Protein AF-A0A250F063-F1 (afdb_monomer)

InterPro domains:
  IPR005094 MobA/VirD2-like, nuclease domain [PF03432] (25-148)

Mean predicted aligned error: 10.37 Å

Radius of gyration: 28.03 Å; Cα contacts (8 Å, |Δi|>4): 718; chains: 1; bounding box: 71×74×73 Å

Structure (mmCIF, N/CA/C/O backbone):
data_AF-A0A250F063-F1
#
_entry.id   AF-A0A250F063-F1
#
loop_
_atom_site.group_PDB
_atom_site.id
_atom_site.type_symbol
_atom_site.label_atom_id
_atom_site.label_alt_id
_atom_site.label_comp_id
_atom_site.label_asym_id
_atom_site.label_entity_id
_atom_site.label_seq_id
_atom_site.pdbx_PDB_ins_code
_atom_site.Cartn_x
_atom_site.Cartn_y
_atom_site.Cartn_z
_atom_site.occupancy
_atom_site.B_iso_or_equiv
_atom_site.auth_seq_id
_atom_site.auth_comp_id
_atom_site.auth_asym_id
_atom_site.auth_atom_id
_atom_site.pdbx_PDB_model_num
ATOM 1 N N . MET A 1 1 ? 6.314 -0.394 -1.285 1.00 90.69 1 MET A N 1
ATOM 2 C CA . MET A 1 1 ? 6.749 -0.359 -2.699 1.00 90.69 1 MET A CA 1
ATOM 3 C C . MET A 1 1 ? 6.945 -1.784 -3.194 1.00 90.69 1 MET A C 1
ATOM 5 O O . MET A 1 1 ? 7.336 -2.628 -2.395 1.00 90.69 1 MET A O 1
ATOM 9 N N . ILE A 1 2 ? 6.635 -2.067 -4.459 1.00 90.88 2 ILE A N 1
ATOM 10 C CA . ILE A 1 2 ? 6.739 -3.404 -5.067 1.00 90.88 2 ILE A CA 1
ATOM 11 C C . ILE A 1 2 ? 7.467 -3.282 -6.406 1.00 90.88 2 ILE A C 1
ATOM 13 O O . ILE A 1 2 ? 7.176 -2.367 -7.173 1.00 90.88 2 ILE A O 1
ATOM 17 N N . ALA A 1 3 ? 8.362 -4.229 -6.700 1.00 93.00 3 ALA A N 1
ATOM 18 C CA . ALA A 1 3 ? 8.938 -4.424 -8.027 1.00 93.00 3 ALA A CA 1
ATOM 19 C C . ALA A 1 3 ? 8.380 -5.702 -8.664 1.00 93.00 3 ALA A C 1
ATOM 21 O O . ALA A 1 3 ? 8.339 -6.756 -8.020 1.00 93.00 3 ALA A O 1
ATOM 22 N N . LYS A 1 4 ? 7.972 -5.618 -9.932 1.00 91.88 4 LYS A N 1
ATOM 23 C CA . LYS A 1 4 ? 7.501 -6.755 -10.731 1.00 91.88 4 LYS A CA 1
ATOM 24 C C . LYS A 1 4 ? 8.180 -6.758 -12.092 1.00 91.88 4 LYS A C 1
ATOM 26 O O . LYS A 1 4 ? 8.118 -5.775 -12.820 1.00 91.88 4 LYS A O 1
ATOM 31 N N . ILE A 1 5 ? 8.775 -7.888 -12.460 1.00 90.44 5 ILE A N 1
ATOM 32 C CA . ILE A 1 5 ? 9.272 -8.123 -13.818 1.00 90.44 5 ILE A CA 1
ATOM 33 C C . ILE A 1 5 ? 8.109 -8.656 -14.656 1.00 90.44 5 ILE A C 1
ATOM 35 O O . ILE A 1 5 ? 7.437 -9.610 -14.262 1.00 90.44 5 ILE A O 1
ATOM 39 N N . LEU A 1 6 ? 7.840 -8.020 -15.791 1.00 87.44 6 LEU A N 1
ATOM 40 C CA . LEU A 1 6 ? 6.733 -8.368 -16.673 1.00 87.44 6 LEU A CA 1
ATOM 41 C C . LEU A 1 6 ? 7.111 -9.543 -17.585 1.00 87.44 6 LEU A C 1
ATOM 43 O O . LEU A 1 6 ? 8.214 -9.617 -18.129 1.00 87.44 6 LEU A O 1
ATOM 47 N N . SER A 1 7 ? 6.165 -10.465 -17.771 1.00 71.06 7 SER A N 1
ATOM 48 C CA . SER A 1 7 ? 6.334 -11.690 -18.567 1.00 71.06 7 SER A CA 1
ATOM 49 C C . SER A 1 7 ? 6.296 -11.451 -20.082 1.00 71.06 7 SER A C 1
ATOM 51 O O . SER A 1 7 ? 6.756 -12.299 -20.854 1.00 71.06 7 SER A O 1
ATOM 53 N N . SER A 1 8 ? 5.800 -10.287 -20.514 1.00 61.44 8 SER A N 1
ATOM 54 C CA . SER A 1 8 ? 5.671 -9.837 -21.907 1.00 61.44 8 SER A CA 1
ATOM 55 C C . SER A 1 8 ? 7.010 -9.420 -22.534 1.00 61.44 8 SER A C 1
ATOM 57 O O . SER A 1 8 ? 7.122 -8.382 -23.188 1.00 61.44 8 SER A O 1
ATOM 59 N N . ALA A 1 9 ? 8.046 -10.233 -22.331 1.00 65.06 9 ALA A N 1
ATOM 60 C CA . ALA A 1 9 ? 9.344 -10.074 -22.961 1.00 65.06 9 ALA A CA 1
ATOM 61 C C . ALA A 1 9 ? 9.269 -10.540 -24.426 1.00 65.06 9 ALA A C 1
ATOM 63 O O . ALA A 1 9 ? 9.020 -11.715 -24.705 1.00 65.06 9 ALA A O 1
ATOM 64 N N . SER A 1 10 ? 9.474 -9.603 -25.353 1.00 75.56 10 SER A N 1
ATOM 65 C CA . SER A 1 10 ? 9.436 -9.822 -26.804 1.00 75.56 10 SER A CA 1
ATOM 66 C C . SER A 1 10 ? 10.783 -9.475 -27.439 1.00 75.56 10 SER A C 1
ATOM 68 O O . SER A 1 10 ? 11.553 -8.691 -26.881 1.00 75.56 10 SER A O 1
ATOM 70 N N . ARG A 1 11 ? 11.069 -10.041 -28.618 1.00 80.94 11 ARG A N 1
ATOM 71 C CA . ARG A 1 11 ? 12.176 -9.583 -29.480 1.00 80.94 11 ARG A CA 1
ATOM 72 C C . ARG A 1 11 ? 11.891 -8.203 -30.077 1.00 80.94 11 ARG A C 1
ATOM 74 O O . ARG A 1 11 ? 12.818 -7.501 -30.449 1.00 80.94 11 ARG A O 1
ATOM 81 N N . ASP A 1 12 ? 10.623 -7.795 -30.116 1.00 83.56 12 ASP A N 1
ATOM 82 C CA . ASP A 1 12 ? 10.184 -6.526 -30.694 1.00 83.56 12 ASP A CA 1
ATOM 83 C C . ASP A 1 12 ? 10.192 -5.337 -29.737 1.00 83.56 12 ASP A C 1
ATOM 85 O O . ASP A 1 12 ? 9.787 -4.238 -30.132 1.00 83.56 12 ASP A O 1
ATOM 89 N N . PHE A 1 13 ? 10.632 -5.542 -28.495 1.00 87.44 13 PHE A N 1
ATOM 90 C CA . PHE A 1 13 ? 10.685 -4.493 -27.481 1.00 87.44 13 PHE A CA 1
ATOM 91 C C . PHE A 1 13 ? 9.338 -3.749 -27.327 1.00 87.44 13 PHE A C 1
ATOM 93 O O . PHE A 1 13 ? 9.280 -2.519 -27.317 1.00 87.44 13 PHE A O 1
ATOM 100 N N . HIS A 1 14 ? 8.222 -4.494 -27.244 1.00 86.50 14 HIS A N 1
ATOM 101 C CA . HIS A 1 14 ? 6.873 -3.927 -27.085 1.00 86.50 14 HIS A CA 1
ATOM 102 C C . HIS A 1 14 ? 6.728 -3.032 -25.850 1.00 86.50 14 HIS A C 1
ATOM 104 O O . HIS A 1 14 ? 5.876 -2.151 -25.868 1.00 86.50 14 HIS A O 1
ATOM 110 N N . GLY A 1 15 ? 7.555 -3.212 -24.816 1.00 80.81 15 GLY A N 1
ATOM 111 C CA . GLY A 1 15 ? 7.575 -2.329 -23.648 1.00 80.81 15 GLY A CA 1
ATOM 112 C C . GLY A 1 15 ? 7.836 -0.867 -24.019 1.00 80.81 15 GLY A C 1
ATOM 113 O O . GLY A 1 15 ? 7.197 0.018 -23.464 1.00 80.81 15 GLY A O 1
ATOM 114 N N . VAL A 1 16 ? 8.682 -0.613 -25.026 1.00 82.56 16 VAL A N 1
ATOM 115 C CA . VAL A 1 16 ? 8.927 0.750 -25.532 1.00 82.56 16 VAL A CA 1
ATOM 116 C C . VAL A 1 16 ? 7.670 1.304 -26.213 1.00 82.56 16 VAL A C 1
ATOM 118 O O . VAL A 1 16 ? 7.279 2.432 -25.947 1.00 82.56 16 VAL A O 1
ATOM 121 N N . LYS A 1 17 ? 6.978 0.485 -27.021 1.00 81.56 17 LYS A N 1
ATOM 122 C CA . LYS A 1 17 ? 5.715 0.876 -27.681 1.00 81.56 17 LYS A CA 1
ATOM 123 C C . LYS A 1 17 ? 4.583 1.145 -26.702 1.00 81.56 17 LYS A C 1
ATOM 125 O O . LYS A 1 17 ? 3.783 2.051 -26.900 1.00 81.56 17 LYS A O 1
ATOM 130 N N . TYR A 1 18 ? 4.502 0.327 -25.662 1.00 78.44 18 TYR A N 1
ATOM 131 C CA . TYR A 1 18 ? 3.513 0.489 -24.611 1.00 78.44 18 TYR A CA 1
ATOM 132 C C . TYR A 1 18 ? 3.697 1.823 -23.881 1.00 78.44 18 TYR A C 1
ATOM 134 O O . TYR A 1 18 ? 2.727 2.557 -23.711 1.00 78.44 18 TYR A O 1
ATOM 142 N N . ASN A 1 19 ? 4.936 2.143 -23.504 1.00 79.06 19 ASN A N 1
ATOM 143 C CA . ASN A 1 19 ? 5.252 3.370 -22.782 1.00 79.06 19 ASN A CA 1
ATOM 144 C C . ASN A 1 19 ? 5.015 4.624 -23.639 1.00 79.06 19 ASN A C 1
ATOM 146 O O . ASN A 1 19 ? 4.442 5.588 -23.147 1.00 79.06 19 ASN A O 1
ATOM 150 N N . ASP A 1 20 ? 5.375 4.598 -24.922 1.00 76.81 20 ASP A N 1
ATOM 151 C CA . ASP A 1 20 ? 5.175 5.733 -25.835 1.00 76.81 20 ASP A CA 1
ATOM 152 C C . ASP A 1 20 ? 3.698 6.116 -25.984 1.00 76.81 20 ASP A C 1
ATOM 154 O O . ASP A 1 20 ? 3.326 7.274 -25.814 1.00 76.81 20 ASP A O 1
ATOM 158 N N . LYS A 1 21 ? 2.816 5.117 -26.137 1.00 75.94 21 LYS A N 1
ATOM 159 C CA . LYS A 1 21 ? 1.362 5.343 -26.137 1.00 75.94 21 LYS A CA 1
ATOM 160 C C . LYS A 1 21 ? 0.882 6.021 -24.848 1.00 75.94 21 LYS A C 1
ATOM 162 O O . LYS A 1 21 ? -0.059 6.809 -24.880 1.00 75.94 21 LYS A O 1
ATOM 167 N N . LYS A 1 22 ? 1.487 5.700 -23.701 1.00 80.25 22 LYS A N 1
ATOM 168 C CA . LYS A 1 22 ? 1.125 6.306 -22.410 1.00 80.25 22 LYS A CA 1
ATOM 169 C C . LYS A 1 22 ? 1.625 7.741 -22.300 1.00 80.25 22 LYS A C 1
ATOM 171 O O . LYS A 1 22 ? 0.872 8.577 -21.810 1.00 80.25 22 LYS A O 1
ATOM 176 N N . VAL A 1 23 ? 2.825 8.027 -22.801 1.00 76.12 23 VAL A N 1
ATOM 177 C CA . VAL A 1 23 ? 3.360 9.393 -22.898 1.00 76.12 23 VAL A CA 1
ATOM 178 C C . VAL A 1 23 ? 2.489 10.247 -23.820 1.00 76.12 23 VAL A C 1
ATOM 180 O O . VAL A 1 23 ? 2.051 11.319 -23.417 1.00 76.12 23 VAL A O 1
ATOM 183 N N . HIS A 1 24 ? 2.143 9.737 -25.005 1.00 72.06 24 HIS A N 1
ATOM 184 C CA . HIS A 1 24 ? 1.300 10.450 -25.969 1.00 72.06 24 HIS A CA 1
ATOM 185 C C . HIS A 1 24 ? -0.106 10.756 -25.430 1.00 72.06 24 HIS A C 1
ATOM 187 O O . HIS A 1 24 ? -0.676 11.796 -25.732 1.00 72.06 24 HIS A O 1
ATOM 193 N N . ASN A 1 25 ? -0.650 9.878 -24.585 1.00 74.38 25 ASN A N 1
ATOM 194 C CA . ASN A 1 25 ? -1.949 10.078 -23.943 1.00 74.38 25 ASN A CA 1
ATOM 195 C C . ASN A 1 25 ? -1.875 10.934 -22.657 1.00 74.38 25 ASN A C 1
ATOM 197 O O . ASN A 1 25 ? -2.822 10.897 -21.874 1.00 74.38 25 ASN A O 1
ATOM 201 N N . GLU A 1 26 ? -0.759 11.628 -22.387 1.00 73.44 26 GLU A N 1
ATOM 202 C CA . GLU A 1 26 ? -0.499 12.438 -21.173 1.00 73.44 26 GLU A CA 1
ATOM 203 C C . GLU A 1 26 ? -0.606 11.656 -19.847 1.00 73.44 26 GLU A C 1
ATOM 205 O O . GLU A 1 26 ? -0.755 12.207 -18.748 1.00 73.44 26 GLU A O 1
ATOM 210 N N . LYS A 1 27 ? -0.511 10.328 -19.942 1.00 77.94 27 LYS A N 1
ATOM 211 C CA . LYS A 1 27 ? -0.607 9.379 -18.827 1.00 77.94 27 LYS A CA 1
ATOM 212 C C . LYS A 1 27 ? 0.750 8.858 -18.370 1.00 77.94 27 LYS A C 1
ATOM 214 O O . LYS A 1 27 ? 0.816 8.144 -17.366 1.00 77.94 27 LYS A O 1
ATOM 219 N N . GLY A 1 28 ? 1.816 9.241 -19.066 1.00 83.38 28 GLY A N 1
ATOM 220 C CA . GLY A 1 28 ? 3.181 8.968 -18.663 1.00 83.38 28 GLY A CA 1
ATOM 221 C C . GLY A 1 28 ? 4.180 10.034 -19.096 1.00 83.38 28 GLY A C 1
ATOM 222 O O . GLY A 1 28 ? 3.857 10.939 -19.856 1.00 83.38 28 GLY A O 1
ATOM 223 N N . GLU A 1 29 ? 5.396 9.917 -18.581 1.00 92.06 29 GLU A N 1
ATOM 224 C CA . GLU A 1 29 ? 6.496 10.858 -18.790 1.00 92.06 29 GLU A CA 1
ATOM 225 C C . GLU A 1 29 ? 7.811 10.076 -18.878 1.00 92.06 29 GLU A C 1
ATOM 227 O O . GLU A 1 29 ? 8.084 9.223 -18.027 1.00 92.06 29 GLU A O 1
ATOM 232 N N . LEU A 1 30 ? 8.623 10.325 -19.910 1.00 94.25 30 LEU A N 1
ATOM 233 C CA . LEU A 1 30 ? 9.974 9.767 -19.989 1.00 94.25 30 LEU A CA 1
ATOM 234 C C . LEU A 1 30 ? 10.848 10.473 -18.947 1.00 94.25 30 LEU A C 1
ATOM 236 O O . LEU A 1 30 ? 11.121 11.659 -19.072 1.00 94.25 30 LEU A O 1
ATOM 240 N N . MET A 1 31 ? 11.277 9.736 -17.925 1.00 96.19 31 MET A N 1
ATOM 241 C CA . MET A 1 31 ? 12.021 10.294 -16.792 1.00 96.19 31 MET A CA 1
ATOM 242 C C . MET A 1 31 ? 13.533 10.147 -16.933 1.00 96.19 31 MET A C 1
ATOM 244 O O . MET A 1 31 ? 14.287 10.950 -16.393 1.00 96.19 31 MET A O 1
ATOM 248 N N . LEU A 1 32 ? 13.984 9.066 -17.575 1.00 96.25 32 LEU A N 1
ATOM 249 C CA . LEU A 1 32 ? 15.405 8.766 -17.707 1.00 96.25 32 LEU A CA 1
ATOM 250 C C . LEU A 1 32 ? 15.675 7.931 -18.954 1.00 96.25 32 LEU A C 1
ATOM 252 O O . LEU A 1 32 ? 15.004 6.926 -19.199 1.00 96.25 32 LEU A O 1
ATOM 256 N N . MET A 1 33 ? 16.735 8.298 -19.669 1.00 96.56 33 MET A N 1
ATOM 257 C CA . MET A 1 33 ? 17.319 7.537 -20.765 1.00 96.56 33 MET A CA 1
ATOM 258 C C . MET A 1 33 ? 18.834 7.451 -20.558 1.00 96.56 33 MET A C 1
ATOM 260 O O . MET A 1 33 ? 19.526 8.465 -20.579 1.00 96.56 33 MET A O 1
ATOM 264 N N . LYS A 1 34 ? 19.369 6.247 -20.312 1.00 96.31 34 LYS A N 1
ATOM 265 C CA . LYS A 1 34 ? 20.778 6.072 -19.906 1.00 96.31 34 LYS A CA 1
ATOM 266 C C . LYS A 1 34 ? 21.504 5.037 -20.753 1.00 96.31 34 LYS A C 1
ATOM 268 O O . LYS A 1 34 ? 20.902 4.066 -21.201 1.00 96.31 34 LYS A O 1
ATOM 273 N N . ASN A 1 35 ? 22.815 5.225 -20.919 1.00 96.31 35 ASN A N 1
ATOM 274 C CA . ASN A 1 35 ? 23.753 4.312 -21.591 1.00 96.31 35 ASN A CA 1
ATOM 275 C C . ASN A 1 35 ? 23.455 4.015 -23.076 1.00 96.31 35 ASN A C 1
ATOM 277 O O . ASN A 1 35 ? 23.914 2.989 -23.597 1.00 96.31 35 ASN A O 1
ATOM 281 N N . PHE A 1 36 ? 22.716 4.903 -23.742 1.00 95.69 36 PHE A N 1
ATOM 282 C CA . PHE A 1 36 ? 22.541 4.914 -25.193 1.00 95.69 36 PHE A CA 1
ATOM 283 C C . PHE A 1 36 ? 23.715 5.631 -25.880 1.00 95.69 36 PHE A C 1
ATOM 285 O O . PHE A 1 36 ? 24.382 6.457 -25.252 1.00 95.69 36 PHE A O 1
ATOM 292 N N . PRO A 1 37 ? 24.013 5.306 -27.149 1.00 93.81 37 PRO A N 1
ATOM 293 C CA . PRO A 1 37 ? 24.964 6.072 -27.945 1.00 93.81 37 PRO A CA 1
ATOM 294 C C . PRO A 1 37 ? 24.414 7.475 -28.232 1.00 93.81 37 PRO A C 1
ATOM 296 O O . PRO A 1 37 ? 23.207 7.676 -28.235 1.00 93.81 37 PRO A O 1
ATOM 299 N N . SER A 1 38 ? 25.284 8.439 -28.541 1.00 92.12 38 SER A N 1
ATOM 300 C CA . SER A 1 38 ? 24.902 9.852 -28.729 1.00 92.12 38 SER A CA 1
ATOM 301 C C . SER A 1 38 ? 23.827 10.097 -29.799 1.00 92.12 38 SER A C 1
ATOM 303 O O . SER A 1 38 ? 23.068 11.059 -29.694 1.00 92.12 38 SER A O 1
ATOM 305 N N . PHE A 1 39 ? 23.737 9.226 -30.809 1.00 92.06 39 PHE A N 1
ATOM 306 C CA . PHE A 1 39 ? 22.732 9.308 -31.873 1.00 92.06 39 PHE A CA 1
ATOM 307 C C . PHE A 1 39 ? 21.342 8.780 -31.466 1.00 92.06 39 PHE A C 1
ATOM 309 O O . PHE A 1 39 ? 20.395 8.967 -32.220 1.00 92.06 39 PHE A O 1
ATOM 316 N N . ILE A 1 40 ? 21.208 8.143 -30.295 1.00 93.75 40 ILE A N 1
ATOM 317 C CA . ILE A 1 40 ? 19.929 7.719 -29.708 1.00 93.75 40 ILE A CA 1
ATOM 318 C C . ILE A 1 40 ? 19.742 8.462 -28.380 1.00 93.75 40 ILE A C 1
ATOM 320 O O . ILE A 1 40 ? 20.421 8.172 -27.396 1.00 93.75 40 ILE A O 1
ATOM 324 N N . ASN A 1 41 ? 18.833 9.430 -28.349 1.00 90.81 41 ASN A N 1
ATOM 325 C CA . ASN A 1 41 ? 18.617 10.329 -27.212 1.00 90.81 41 ASN A CA 1
ATOM 326 C C . ASN A 1 41 ? 17.117 10.614 -26.996 1.00 90.81 41 ASN A C 1
ATOM 328 O O . ASN A 1 41 ? 16.271 10.009 -27.645 1.00 90.81 41 ASN A O 1
ATOM 332 N N . GLU A 1 42 ? 16.779 11.520 -26.076 1.00 87.62 42 GLU A N 1
ATOM 333 C CA . GLU A 1 42 ? 15.390 11.815 -25.681 1.00 87.62 42 GLU A CA 1
ATOM 334 C C . GLU A 1 42 ? 14.514 12.372 -26.816 1.00 87.62 42 GLU A C 1
ATOM 336 O O . GLU A 1 42 ? 13.292 12.291 -26.736 1.00 87.62 42 GLU A O 1
ATOM 341 N N . SER A 1 43 ? 15.123 12.907 -27.880 1.00 88.00 43 SER A N 1
ATOM 342 C CA . SER A 1 43 ? 14.417 13.358 -29.089 1.00 88.00 43 SER A CA 1
ATOM 343 C C . SER A 1 43 ? 14.237 12.260 -30.142 1.00 88.00 43 SER A C 1
ATOM 345 O O . SER A 1 43 ? 13.514 12.461 -31.118 1.00 88.00 43 SER A O 1
ATOM 347 N N . SER A 1 44 ? 14.888 11.106 -29.969 1.00 90.31 44 SER A N 1
ATOM 348 C CA . SER A 1 44 ? 14.759 9.981 -30.891 1.00 90.31 44 SER A CA 1
ATOM 349 C C . SER A 1 44 ? 13.352 9.398 -30.851 1.00 90.31 44 SER A C 1
ATOM 351 O O . SER A 1 44 ? 12.732 9.250 -29.797 1.00 90.31 44 SER A O 1
ATOM 353 N N . SER A 1 45 ? 12.873 8.993 -32.019 1.00 88.81 45 SER A N 1
ATOM 354 C CA . SER A 1 45 ? 11.602 8.306 -32.167 1.00 88.81 45 SER A CA 1
ATOM 355 C C . SER A 1 45 ? 11.600 6.958 -31.445 1.00 88.81 45 SER A C 1
ATOM 357 O O . SER A 1 45 ? 12.613 6.268 -31.278 1.00 88.81 45 SER A O 1
ATOM 359 N N . GLN A 1 46 ? 10.397 6.520 -31.093 1.00 86.00 46 GLN A N 1
ATOM 360 C CA . GLN A 1 46 ? 10.167 5.213 -30.499 1.00 86.00 46 GLN A CA 1
ATOM 361 C C . GLN A 1 46 ? 10.711 4.059 -31.366 1.00 86.00 46 GLN A C 1
ATOM 363 O O . GLN A 1 46 ? 11.152 3.029 -30.844 1.00 86.0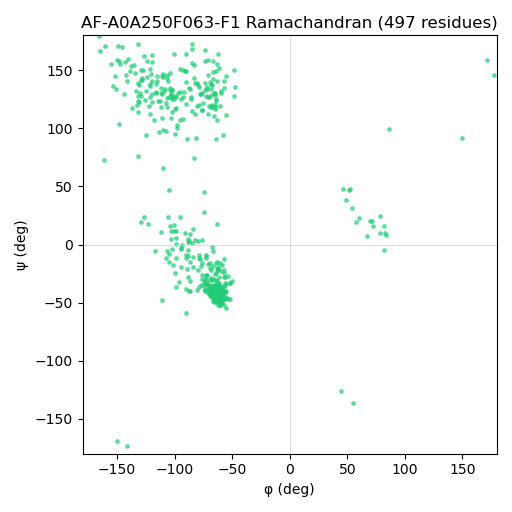0 46 GLN A O 1
ATOM 368 N N . GLU A 1 47 ? 10.658 4.194 -32.693 1.00 89.62 47 GLU A N 1
ATOM 369 C CA . GLU A 1 47 ? 11.176 3.184 -33.616 1.00 89.62 47 GLU A CA 1
ATOM 370 C C . GLU A 1 47 ? 12.701 3.125 -33.603 1.00 89.62 47 GLU A C 1
ATOM 372 O O . GLU A 1 47 ? 13.245 2.024 -33.539 1.00 89.62 47 GLU A O 1
ATOM 377 N N . GLU A 1 48 ? 13.392 4.264 -33.561 1.00 93.50 48 GLU A N 1
ATOM 378 C CA . GLU A 1 48 ? 14.856 4.315 -33.453 1.00 93.50 48 GLU A CA 1
ATOM 379 C C . GLU A 1 48 ? 15.346 3.644 -32.168 1.00 93.50 48 GLU A C 1
ATOM 381 O O . GLU A 1 48 ? 16.220 2.773 -32.213 1.00 93.50 48 GLU A O 1
ATOM 386 N N . VAL A 1 49 ? 14.724 3.959 -31.028 1.00 93.94 49 VAL A N 1
ATOM 387 C CA . VAL A 1 49 ? 15.076 3.345 -29.739 1.00 93.94 49 VAL A CA 1
ATOM 388 C C . VAL A 1 49 ? 14.824 1.833 -29.758 1.00 93.94 49 VAL A C 1
ATOM 390 O O . VAL A 1 49 ? 15.655 1.048 -29.290 1.00 93.94 49 VAL A O 1
ATOM 393 N N . ARG A 1 50 ? 13.702 1.389 -30.341 1.00 93.38 50 ARG A N 1
ATOM 394 C CA . ARG A 1 50 ? 13.391 -0.045 -30.496 1.00 93.38 50 ARG A CA 1
ATOM 395 C C . ARG A 1 50 ? 14.368 -0.752 -31.420 1.00 93.38 50 ARG A C 1
ATOM 397 O O . ARG A 1 50 ? 14.789 -1.861 -31.101 1.00 93.38 50 ARG A O 1
ATOM 404 N N . ASN A 1 51 ? 14.708 -0.144 -32.549 1.00 93.31 51 ASN A N 1
ATOM 405 C CA . ASN A 1 51 ? 15.630 -0.717 -33.521 1.00 93.31 51 ASN A CA 1
ATOM 406 C C . ASN A 1 51 ? 17.034 -0.833 -32.930 1.00 93.31 51 ASN A C 1
ATOM 408 O O . ASN A 1 51 ? 17.664 -1.878 -33.080 1.00 93.31 51 ASN A O 1
ATOM 412 N N . TYR A 1 52 ? 17.476 0.161 -32.160 1.00 94.38 52 TYR A N 1
ATOM 413 C CA . TYR A 1 52 ? 18.723 0.068 -31.410 1.00 94.38 52 TYR A CA 1
ATOM 414 C C . TYR A 1 52 ? 18.700 -1.092 -30.405 1.00 94.38 52 TYR A C 1
ATOM 416 O O . TYR A 1 52 ? 19.604 -1.928 -30.409 1.00 94.38 52 TYR A O 1
ATOM 424 N N . PHE A 1 53 ? 17.641 -1.210 -29.594 1.00 94.38 53 PHE A N 1
ATOM 425 C CA . PHE A 1 53 ? 17.495 -2.332 -28.664 1.00 94.38 53 PHE A CA 1
ATOM 426 C C . PHE A 1 53 ? 17.501 -3.695 -29.361 1.00 94.38 53 PHE A C 1
ATOM 428 O O . PHE A 1 53 ? 18.109 -4.636 -28.848 1.00 94.38 53 PHE A O 1
ATOM 435 N N . LYS A 1 54 ? 16.849 -3.810 -30.523 1.00 91.88 54 LYS A N 1
ATOM 436 C CA . LYS A 1 54 ? 16.882 -5.018 -31.357 1.00 91.88 54 LYS A CA 1
ATOM 437 C C . LYS A 1 54 ? 18.304 -5.341 -31.798 1.00 91.88 54 LYS A C 1
ATOM 439 O O . LYS A 1 54 ? 18.746 -6.455 -31.535 1.00 91.88 54 LYS A O 1
ATOM 444 N N . ALA A 1 55 ? 19.007 -4.368 -32.376 1.00 91.44 55 ALA A N 1
ATOM 445 C CA . ALA A 1 55 ? 20.351 -4.535 -32.922 1.00 91.44 55 ALA A CA 1
ATOM 446 C C . ALA A 1 55 ? 21.352 -5.025 -31.863 1.00 91.44 55 ALA A C 1
ATOM 448 O O . ALA A 1 55 ? 22.040 -6.019 -32.069 1.00 91.44 55 ALA A O 1
ATOM 449 N N . ILE A 1 56 ? 21.376 -4.407 -30.678 1.00 90.69 56 ILE A N 1
ATOM 450 C CA . ILE A 1 56 ? 22.290 -4.826 -29.596 1.00 90.69 56 ILE A CA 1
ATOM 451 C C . ILE A 1 56 ? 21.885 -6.147 -28.925 1.00 90.69 56 ILE A C 1
ATOM 453 O O . ILE A 1 56 ? 22.613 -6.670 -28.084 1.00 90.69 56 ILE A O 1
ATOM 457 N N . SER A 1 57 ? 20.697 -6.660 -29.246 1.00 89.12 57 SER A N 1
ATOM 458 C CA . SER A 1 57 ? 20.140 -7.881 -28.663 1.00 89.12 57 SER A CA 1
ATOM 459 C C . SER A 1 57 ? 20.049 -9.028 -29.661 1.00 89.12 57 SER A C 1
ATOM 461 O O . SER A 1 57 ? 19.411 -10.047 -29.363 1.00 89.12 57 SER A O 1
ATOM 463 N N . GLU A 1 58 ? 20.658 -8.880 -30.838 1.00 82.25 58 GLU A N 1
ATOM 464 C CA . GLU A 1 58 ? 20.729 -9.939 -31.832 1.00 82.25 58 GLU A CA 1
ATOM 465 C C . GLU A 1 58 ? 21.514 -11.125 -31.272 1.00 82.25 58 GLU A C 1
ATOM 467 O O . GLU A 1 58 ? 22.722 -11.097 -31.055 1.00 82.25 58 GLU A O 1
ATOM 472 N N . SER A 1 59 ? 20.774 -12.185 -30.960 1.00 72.75 59 SER A N 1
ATOM 473 C CA . SER A 1 59 ? 21.318 -13.415 -30.410 1.00 72.75 59 SER A CA 1
ATOM 474 C C . SER A 1 59 ? 20.447 -14.593 -30.824 1.00 72.75 59 SER A C 1
ATOM 476 O O . SER A 1 59 ? 19.214 -14.557 -30.699 1.00 72.75 59 SER A O 1
ATOM 478 N N . GLU A 1 60 ? 21.093 -15.669 -31.271 1.00 65.06 60 GLU A N 1
ATOM 479 C CA . GLU A 1 60 ? 20.435 -16.949 -31.557 1.00 65.06 60 GLU A CA 1
ATOM 480 C C . GLU A 1 60 ? 20.000 -17.670 -30.271 1.00 65.06 60 GLU A C 1
ATOM 482 O O . GLU A 1 60 ? 19.035 -18.434 -30.265 1.00 65.06 60 GLU A O 1
ATOM 487 N N . ARG A 1 61 ? 20.677 -17.398 -29.145 1.00 71.94 61 ARG A N 1
ATOM 488 C CA . ARG A 1 61 ? 20.431 -18.073 -27.858 1.00 71.94 61 ARG A CA 1
ATOM 489 C C . ARG A 1 61 ? 19.347 -17.393 -27.021 1.00 71.94 61 ARG A C 1
ATOM 491 O O . ARG A 1 61 ? 18.657 -18.059 -26.249 1.00 71.94 61 ARG A O 1
ATOM 498 N N . THR A 1 62 ? 19.157 -16.083 -27.174 1.00 78.00 62 THR A N 1
ATOM 499 C CA . THR A 1 62 ? 18.202 -15.313 -26.362 1.00 78.00 62 THR A CA 1
ATOM 500 C C . THR A 1 62 ? 16.880 -15.118 -27.102 1.00 78.00 62 THR A C 1
ATOM 502 O O . THR A 1 62 ? 16.729 -14.236 -27.943 1.00 78.00 62 THR A O 1
ATOM 505 N N . ARG A 1 63 ? 15.867 -15.926 -26.764 1.00 77.06 63 ARG A N 1
ATOM 506 C CA . ARG A 1 63 ? 14.532 -15.845 -27.393 1.00 77.06 63 ARG A CA 1
ATOM 507 C C . ARG A 1 63 ? 13.715 -14.622 -26.959 1.00 77.06 63 ARG A C 1
ATOM 509 O O . ARG A 1 63 ? 12.888 -14.152 -27.730 1.00 77.06 63 ARG A O 1
ATOM 516 N N . LYS A 1 64 ? 13.938 -14.112 -25.743 1.00 84.75 64 LYS A N 1
ATOM 517 C CA . LYS A 1 64 ? 13.184 -13.000 -25.133 1.00 84.75 64 LYS A CA 1
ATOM 518 C C . LYS A 1 64 ? 14.136 -11.951 -24.533 1.00 84.75 64 LYS A C 1
ATOM 520 O O . LYS A 1 64 ? 14.339 -11.940 -23.317 1.00 84.75 64 LYS A O 1
ATOM 525 N N . PRO A 1 65 ? 14.765 -11.108 -25.370 1.00 89.75 65 PRO A N 1
ATOM 526 C CA . PRO A 1 65 ? 15.806 -10.193 -24.918 1.00 89.75 65 PRO A CA 1
ATOM 527 C C . PRO A 1 65 ? 15.275 -9.013 -24.100 1.00 89.75 65 PRO A C 1
ATOM 529 O O . PRO A 1 65 ? 16.000 -8.522 -23.253 1.00 89.75 65 PRO A O 1
ATOM 532 N N . GLN A 1 66 ? 14.026 -8.570 -24.274 1.00 92.81 66 GLN A N 1
ATOM 533 C CA . GLN A 1 66 ? 13.504 -7.420 -23.525 1.00 92.81 66 GLN A CA 1
ATOM 534 C C . GLN A 1 66 ? 13.412 -7.697 -22.017 1.00 92.81 66 GLN A C 1
ATOM 536 O O . GLN A 1 66 ? 12.604 -8.524 -21.587 1.00 92.81 66 GLN A O 1
ATOM 541 N N . PHE A 1 67 ? 14.146 -6.934 -21.211 1.00 93.44 67 PHE A N 1
ATOM 542 C CA . PHE A 1 67 ? 13.891 -6.776 -19.782 1.00 93.44 67 PHE A CA 1
ATOM 543 C C . PHE A 1 67 ? 12.851 -5.667 -19.583 1.00 93.44 67 PHE A C 1
ATOM 545 O O . PHE A 1 67 ? 13.023 -4.559 -20.084 1.00 93.44 67 PHE A O 1
ATOM 552 N N . HIS A 1 68 ? 11.752 -5.966 -18.888 1.00 94.12 68 HIS A N 1
ATOM 553 C CA . HIS A 1 68 ? 10.709 -4.986 -18.578 1.00 94.12 68 HIS A CA 1
ATOM 554 C C . HIS A 1 68 ? 10.277 -5.170 -17.133 1.00 94.12 68 HIS A C 1
ATOM 556 O O . HIS A 1 68 ? 9.781 -6.237 -16.773 1.00 94.12 68 HIS A O 1
ATOM 562 N N . ALA A 1 69 ? 10.483 -4.149 -16.312 1.00 94.62 69 ALA A N 1
ATOM 563 C CA . ALA A 1 69 ? 10.099 -4.149 -14.909 1.00 94.62 69 ALA A CA 1
ATOM 564 C C . ALA A 1 69 ? 9.194 -2.959 -14.592 1.00 94.62 69 ALA A C 1
ATOM 566 O O . ALA A 1 69 ? 9.196 -1.957 -15.304 1.00 94.62 69 ALA A O 1
ATOM 567 N N . VAL A 1 70 ? 8.423 -3.085 -13.519 1.00 95.38 70 VAL A N 1
ATOM 568 C CA . VAL A 1 70 ? 7.604 -2.021 -12.945 1.00 95.38 70 VAL A CA 1
ATOM 569 C C . VAL A 1 70 ? 7.973 -1.873 -11.484 1.00 95.38 70 VAL A C 1
ATOM 571 O O . VAL A 1 70 ? 8.010 -2.876 -10.770 1.00 95.38 70 VAL A O 1
ATOM 574 N N . ILE A 1 71 ? 8.210 -0.642 -11.040 1.00 96.94 71 ILE A N 1
ATOM 575 C CA . ILE A 1 71 ? 8.305 -0.296 -9.620 1.00 96.94 71 ILE A CA 1
ATOM 576 C C . ILE A 1 71 ? 7.095 0.568 -9.282 1.00 96.94 71 ILE A C 1
ATOM 578 O O . ILE A 1 71 ? 6.920 1.638 -9.857 1.00 96.94 71 ILE A O 1
ATOM 582 N N . SER A 1 72 ? 6.254 0.091 -8.367 1.00 95.38 72 SER A N 1
ATOM 583 C CA . SER A 1 72 ? 5.032 0.772 -7.933 1.00 95.38 72 SER A CA 1
ATOM 584 C C . SER A 1 72 ? 5.136 1.151 -6.465 1.00 95.38 72 SER A C 1
ATOM 586 O O . SER A 1 72 ? 5.459 0.312 -5.612 1.00 95.38 72 SER A O 1
ATOM 588 N N . THR A 1 73 ? 4.814 2.402 -6.150 1.00 93.62 73 THR A N 1
ATOM 589 C CA . THR A 1 73 ? 4.550 2.808 -4.768 1.00 93.62 73 THR A CA 1
ATOM 590 C C . THR A 1 73 ? 3.072 2.650 -4.444 1.00 93.62 73 THR A C 1
ATOM 592 O O . THR A 1 73 ? 2.248 2.482 -5.339 1.00 93.62 73 THR A O 1
ATOM 595 N N . LYS A 1 74 ? 2.740 2.670 -3.156 1.00 89.81 74 LYS A N 1
ATOM 596 C CA . LYS A 1 74 ? 1.365 2.844 -2.719 1.00 89.81 74 LYS A CA 1
ATOM 597 C C . LYS A 1 74 ? 0.947 4.292 -2.988 1.00 89.81 74 LYS A C 1
ATOM 599 O O . LYS A 1 74 ? 1.657 5.218 -2.594 1.00 89.81 74 LYS A O 1
ATOM 604 N N . TYR A 1 75 ? -0.169 4.458 -3.682 1.00 89.69 75 TYR A N 1
ATOM 605 C CA . TYR A 1 75 ? -0.780 5.728 -4.065 1.00 89.69 75 TYR A CA 1
ATOM 606 C C . TYR A 1 75 ? 0.252 6.726 -4.603 1.00 89.69 75 TYR A C 1
ATOM 608 O O . TYR A 1 75 ? 1.015 6.397 -5.512 1.00 89.69 75 TYR A O 1
ATOM 616 N N . GLN A 1 76 ? 0.305 7.927 -4.032 1.00 88.62 76 GLN A N 1
ATOM 617 C CA . GLN A 1 76 ? 1.253 8.984 -4.376 1.00 88.62 76 GLN A CA 1
ATOM 618 C C . GLN A 1 76 ? 2.341 9.145 -3.298 1.00 88.62 76 GLN A C 1
ATOM 620 O O . GLN A 1 76 ? 2.945 10.206 -3.202 1.00 88.62 76 GLN A O 1
ATOM 625 N N . GLU A 1 77 ? 2.620 8.108 -2.487 1.00 89.19 77 GLU A N 1
ATOM 626 C CA . GLU A 1 77 ? 3.599 8.193 -1.379 1.00 89.19 77 GLU A CA 1
ATOM 627 C C . GLU A 1 77 ? 4.999 8.644 -1.827 1.00 89.19 77 GLU A C 1
ATOM 629 O O . GLU A 1 77 ? 5.731 9.221 -1.028 1.00 89.19 77 GLU A O 1
ATOM 634 N N . HIS A 1 78 ? 5.370 8.375 -3.083 1.00 92.56 78 HIS A N 1
ATOM 635 C CA . HIS A 1 78 ? 6.651 8.773 -3.661 1.00 92.56 78 HIS A CA 1
ATOM 636 C C . HIS A 1 78 ? 6.441 9.514 -4.985 1.00 92.56 78 HIS A C 1
ATOM 638 O O . HIS A 1 78 ? 5.566 9.153 -5.789 1.00 92.56 78 HIS A O 1
ATOM 644 N N . SER A 1 79 ? 7.265 10.540 -5.209 1.00 92.44 79 SER A N 1
ATOM 645 C CA . SER A 1 79 ? 7.245 11.345 -6.431 1.00 92.44 79 SER A CA 1
ATOM 646 C C . SER A 1 79 ? 7.842 10.592 -7.625 1.00 92.44 79 SER A C 1
ATOM 648 O O . SER A 1 79 ? 8.504 9.558 -7.472 1.00 92.44 79 SER A O 1
ATOM 650 N N . LYS A 1 80 ? 7.633 11.122 -8.835 1.00 94.56 80 LYS A N 1
ATOM 651 C CA . LYS A 1 80 ? 8.232 10.572 -10.059 1.00 94.56 80 LYS A CA 1
ATOM 652 C C . LYS A 1 80 ? 9.765 10.610 -10.013 1.00 94.56 80 LYS A C 1
ATOM 654 O O . LYS A 1 80 ? 10.403 9.663 -10.467 1.00 94.56 80 LYS A O 1
ATOM 659 N N . GLU A 1 81 ? 10.359 11.634 -9.400 1.00 96.38 81 GLU A N 1
ATOM 660 C CA . GLU A 1 81 ? 11.810 11.779 -9.227 1.00 96.38 81 GLU A CA 1
ATOM 661 C C . GLU A 1 81 ? 12.357 10.704 -8.284 1.00 96.38 81 GLU A C 1
ATOM 663 O O . GLU A 1 81 ? 13.288 9.988 -8.648 1.00 96.38 81 GLU A O 1
ATOM 668 N N . GLN A 1 82 ? 11.726 10.514 -7.118 1.00 96.56 82 GLN A N 1
ATOM 669 C CA . GLN A 1 82 ? 12.130 9.477 -6.161 1.00 96.56 82 GLN A CA 1
ATOM 670 C C . GLN A 1 82 ? 12.024 8.075 -6.772 1.00 96.56 82 GLN A C 1
ATOM 672 O O . GLN A 1 82 ? 12.936 7.261 -6.635 1.00 96.56 82 GLN A O 1
ATOM 677 N N . LEU A 1 83 ? 10.926 7.784 -7.478 1.00 97.75 83 LEU A N 1
ATOM 678 C CA . LEU A 1 83 ? 10.752 6.502 -8.165 1.00 97.75 83 LEU A CA 1
ATOM 679 C C . LEU A 1 83 ? 11.792 6.293 -9.272 1.00 97.75 83 LEU A C 1
ATOM 681 O O . LEU A 1 83 ? 12.256 5.169 -9.461 1.00 97.75 83 LEU A O 1
ATOM 685 N N . THR A 1 84 ? 12.180 7.356 -9.977 1.00 98.06 84 THR A N 1
ATOM 686 C CA . THR A 1 84 ? 13.214 7.303 -11.020 1.00 98.06 84 THR A CA 1
ATOM 687 C C . THR A 1 84 ? 14.593 7.035 -10.427 1.00 98.06 84 THR A C 1
ATOM 689 O O . THR A 1 84 ? 15.321 6.181 -10.933 1.00 98.06 84 THR A O 1
ATOM 692 N N . GLU A 1 85 ? 14.938 7.685 -9.317 1.00 98.25 85 GLU A N 1
ATOM 693 C CA . GLU A 1 85 ? 16.199 7.439 -8.612 1.00 98.25 85 GLU A CA 1
ATOM 694 C C . GLU A 1 85 ? 16.269 6.003 -8.062 1.00 98.25 85 GLU A C 1
ATOM 696 O O . GLU A 1 85 ? 17.295 5.323 -8.187 1.00 98.25 85 GLU A O 1
ATOM 701 N N . ILE A 1 86 ? 15.162 5.495 -7.512 1.00 98.25 86 ILE A N 1
ATOM 702 C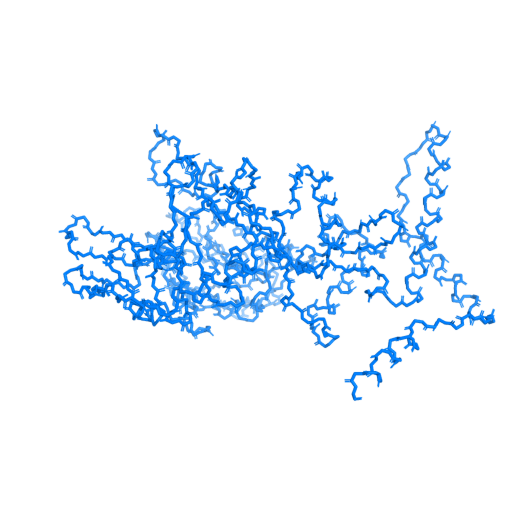 CA . ILE A 1 86 ? 15.052 4.095 -7.081 1.00 98.25 86 ILE A CA 1
ATOM 703 C C . ILE A 1 86 ? 15.193 3.154 -8.279 1.00 98.25 86 ILE A C 1
ATOM 705 O O . ILE A 1 86 ? 15.896 2.153 -8.168 1.00 98.25 86 ILE A O 1
ATOM 709 N N . ALA A 1 87 ? 14.578 3.463 -9.422 1.00 98.31 87 ALA A N 1
ATOM 710 C CA . ALA A 1 87 ? 14.700 2.670 -10.643 1.00 98.31 87 ALA A CA 1
ATOM 711 C C . ALA A 1 87 ? 16.140 2.616 -11.178 1.00 98.31 87 ALA A C 1
ATOM 713 O O . ALA A 1 87 ? 16.589 1.542 -11.582 1.00 98.31 87 ALA A O 1
ATOM 714 N N . ASP A 1 88 ? 16.885 3.726 -11.142 1.00 98.38 88 ASP A N 1
ATOM 715 C CA . ASP A 1 88 ? 18.301 3.745 -11.533 1.00 98.38 88 ASP A CA 1
ATOM 716 C C . ASP A 1 88 ? 19.133 2.840 -10.611 1.00 98.38 88 ASP A C 1
ATOM 718 O O . ASP A 1 88 ? 19.796 1.909 -11.076 1.00 98.38 88 ASP A O 1
ATOM 722 N N . ASN A 1 89 ? 19.024 3.025 -9.290 1.00 98.31 89 ASN A N 1
ATOM 723 C CA . ASN A 1 89 ? 19.735 2.185 -8.319 1.00 98.31 89 ASN A CA 1
ATOM 724 C C . ASN A 1 89 ? 19.324 0.706 -8.414 1.00 98.31 89 ASN A C 1
ATOM 726 O O . ASN A 1 89 ? 20.176 -0.179 -8.335 1.00 98.31 89 ASN A O 1
ATOM 730 N N . PHE A 1 90 ? 18.042 0.430 -8.656 1.00 98.06 90 PHE A N 1
ATOM 731 C CA . PHE A 1 90 ? 17.528 -0.915 -8.903 1.00 98.06 90 PHE A CA 1
ATOM 732 C C . PHE A 1 90 ? 18.209 -1.566 -10.113 1.00 98.06 90 PHE A C 1
ATOM 734 O O . PHE A 1 90 ? 18.619 -2.722 -10.031 1.00 98.06 90 PHE A O 1
ATOM 741 N N . MET A 1 91 ? 18.388 -0.835 -11.218 1.00 97.62 91 MET A N 1
ATOM 742 C CA . MET A 1 91 ? 19.078 -1.352 -12.406 1.00 97.62 91 MET A CA 1
ATOM 743 C C . MET A 1 91 ? 20.558 -1.645 -12.142 1.00 97.62 91 MET A C 1
ATOM 745 O O . MET A 1 91 ? 21.064 -2.658 -12.635 1.00 97.62 91 MET A O 1
ATOM 749 N N . GLN A 1 92 ? 21.241 -0.817 -11.341 1.00 96.75 92 GLN A N 1
ATOM 750 C CA . GLN A 1 92 ? 22.623 -1.084 -10.917 1.00 96.75 92 GLN A CA 1
ATOM 751 C C . GLN A 1 92 ? 22.716 -2.393 -10.121 1.00 96.75 92 GLN A C 1
ATOM 753 O O . GLN A 1 92 ? 23.480 -3.283 -10.492 1.00 96.75 92 GLN A O 1
ATOM 758 N N . GLU A 1 93 ? 21.888 -2.553 -9.086 1.00 96.38 93 GLU A N 1
ATOM 759 C CA . GLU A 1 93 ? 21.885 -3.746 -8.226 1.00 96.38 93 GLU A CA 1
ATOM 760 C C . GLU A 1 93 ? 21.426 -5.016 -8.957 1.00 96.38 93 GLU A C 1
ATOM 762 O O . GLU A 1 93 ? 21.882 -6.117 -8.648 1.00 96.38 93 GLU A O 1
ATOM 767 N N . MET A 1 94 ? 20.559 -4.879 -9.963 1.00 94.50 94 MET A N 1
ATOM 768 C CA . MET A 1 94 ? 20.150 -5.989 -10.827 1.00 94.50 94 MET A CA 1
ATOM 769 C C . MET A 1 94 ? 21.245 -6.436 -11.810 1.00 94.50 94 MET A C 1
ATOM 771 O O . MET A 1 94 ? 21.091 -7.477 -12.450 1.00 94.50 94 MET A O 1
ATOM 775 N N . GLY A 1 95 ? 22.334 -5.673 -11.959 1.00 94.06 95 GLY A N 1
ATOM 776 C CA . GLY A 1 95 ? 23.407 -5.944 -12.923 1.00 94.06 95 GLY A CA 1
ATOM 777 C C . GLY A 1 95 ? 23.120 -5.450 -14.346 1.00 94.06 95 GLY A C 1
ATOM 778 O O . GLY A 1 95 ? 23.874 -5.752 -15.268 1.00 94.06 95 GLY A O 1
ATOM 779 N N . TYR A 1 96 ? 22.056 -4.667 -14.534 1.00 94.88 96 TYR A N 1
ATOM 780 C CA . TYR A 1 96 ? 21.687 -4.060 -15.818 1.00 94.88 96 TYR A CA 1
ATOM 781 C C . TYR A 1 96 ? 22.142 -2.600 -15.935 1.00 94.88 96 TYR A C 1
ATOM 783 O O . TYR A 1 96 ? 21.923 -1.962 -16.959 1.00 94.88 96 TYR A O 1
ATOM 791 N N . GLY A 1 97 ? 22.797 -2.057 -14.910 1.00 95.31 97 GLY A N 1
ATOM 792 C CA . GLY A 1 97 ? 23.116 -0.634 -14.806 1.00 95.31 97 GLY A CA 1
ATOM 793 C C . GLY A 1 97 ? 24.050 -0.064 -15.877 1.00 95.31 97 GLY A C 1
ATOM 794 O O . GLY A 1 97 ? 24.113 1.155 -16.022 1.00 95.31 97 GLY A O 1
ATOM 795 N N . GLN A 1 98 ? 24.748 -0.924 -16.628 1.00 95.50 98 GLN A N 1
ATOM 796 C CA . GLN A 1 98 ? 25.590 -0.558 -17.778 1.00 95.50 98 GLN A CA 1
ATOM 797 C C . GLN A 1 98 ? 24.891 -0.773 -19.133 1.00 95.50 98 GLN A C 1
ATOM 799 O O . GLN A 1 98 ? 25.376 -0.306 -20.167 1.00 95.50 98 GLN A O 1
ATOM 804 N N . GLN A 1 99 ? 23.749 -1.467 -19.143 1.00 95.56 99 GLN A N 1
ATOM 805 C CA . GLN A 1 99 ? 22.923 -1.640 -20.336 1.00 95.56 99 GLN A CA 1
ATOM 806 C C . GLN A 1 99 ? 22.190 -0.340 -20.663 1.00 95.56 99 GLN A C 1
ATOM 808 O O . GLN A 1 99 ? 22.015 0.493 -19.774 1.00 95.56 99 GLN A O 1
ATOM 813 N N . PRO A 1 100 ? 21.755 -0.133 -21.915 1.00 96.75 100 PRO A N 1
ATOM 814 C CA . PRO A 1 100 ? 20.837 0.948 -22.229 1.00 96.75 100 PRO A CA 1
ATOM 815 C C . PRO A 1 100 ? 19.475 0.674 -21.590 1.00 96.75 100 PRO A C 1
ATOM 817 O O . PRO A 1 100 ? 18.995 -0.464 -21.609 1.00 96.75 100 PRO A O 1
ATOM 820 N N . TYR A 1 101 ? 18.850 1.687 -20.997 1.00 97.25 101 TYR A N 1
ATOM 821 C CA . TYR A 1 101 ? 17.500 1.551 -20.450 1.00 97.25 101 TYR A CA 1
ATOM 822 C C . TYR A 1 101 ? 16.749 2.871 -20.368 1.00 97.25 101 TYR A C 1
ATOM 824 O O . TYR A 1 101 ? 17.337 3.948 -20.264 1.00 97.25 101 TYR A O 1
ATOM 832 N N . LEU A 1 102 ? 15.428 2.733 -20.392 1.00 96.88 102 LEU A N 1
ATOM 833 C CA . LEU A 1 102 ? 14.466 3.809 -20.209 1.00 96.88 102 LEU A CA 1
ATOM 834 C C . LEU A 1 102 ? 13.756 3.634 -18.871 1.00 96.88 102 LEU A C 1
ATOM 836 O O . LEU A 1 102 ? 13.437 2.500 -18.502 1.00 96.88 102 LEU A O 1
ATOM 840 N N . VAL A 1 103 ? 13.442 4.741 -18.206 1.00 97.38 103 VAL A N 1
ATOM 841 C CA . VAL A 1 103 ? 12.489 4.797 -17.092 1.00 97.38 103 VAL A CA 1
ATOM 842 C C . VAL A 1 103 ? 11.362 5.741 -17.486 1.00 97.38 103 VAL A C 1
ATOM 844 O O . VAL A 1 103 ? 11.609 6.900 -17.807 1.00 97.38 103 VAL A O 1
ATOM 847 N N . VAL A 1 104 ? 10.129 5.243 -17.472 1.00 95.62 104 VAL A N 1
ATOM 848 C CA . VAL A 1 104 ? 8.933 6.008 -17.844 1.00 95.62 104 VAL A CA 1
ATOM 849 C C . VAL A 1 104 ? 7.966 6.000 -16.671 1.00 95.62 104 VAL A C 1
ATOM 851 O O . VAL A 1 104 ? 7.543 4.934 -16.226 1.00 95.62 104 VAL A O 1
ATOM 854 N N . PHE A 1 105 ? 7.643 7.176 -16.149 1.00 95.56 105 PHE A N 1
ATOM 855 C CA . PHE A 1 105 ? 6.674 7.351 -15.074 1.00 95.56 105 PHE A CA 1
ATOM 856 C C . PHE A 1 105 ? 5.258 7.274 -15.618 1.00 95.56 105 PHE A C 1
ATOM 858 O O . PHE A 1 105 ? 4.973 7.893 -16.633 1.00 95.56 105 PHE A O 1
ATOM 865 N N . HIS A 1 106 ? 4.376 6.548 -14.940 1.00 90.75 106 HIS A N 1
ATOM 866 C CA . HIS A 1 106 ? 2.967 6.394 -15.281 1.00 90.75 106 HIS A CA 1
ATOM 867 C C . HIS A 1 106 ? 2.073 6.813 -14.103 1.00 90.75 106 HIS A C 1
ATOM 869 O O . HIS A 1 106 ? 2.383 6.556 -12.932 1.00 90.75 106 HIS A O 1
ATOM 875 N N . LYS A 1 107 ? 0.931 7.429 -14.431 1.00 85.06 107 LYS A N 1
ATOM 876 C CA . LYS A 1 107 ? -0.092 7.908 -13.478 1.00 85.06 107 LYS A CA 1
ATOM 877 C C . LYS A 1 107 ? -1.515 7.437 -13.808 1.00 85.06 107 LYS A C 1
ATOM 879 O O . LYS A 1 107 ? -2.489 8.030 -13.361 1.00 85.06 107 LYS A O 1
ATOM 884 N N . ASP A 1 108 ? -1.634 6.392 -14.615 1.00 83.06 108 ASP A N 1
ATOM 885 C CA . ASP A 1 108 ? -2.886 5.834 -15.140 1.00 83.06 108 ASP A CA 1
ATOM 886 C C . ASP A 1 108 ? -3.556 4.802 -14.221 1.00 83.06 108 ASP A C 1
ATOM 888 O O . ASP A 1 108 ? -4.519 4.154 -14.619 1.00 83.06 108 ASP A O 1
ATOM 892 N N . THR A 1 109 ? -3.064 4.647 -12.993 1.00 87.12 109 THR A N 1
ATOM 893 C CA . THR A 1 109 ? -3.694 3.837 -11.943 1.00 87.12 109 THR A CA 1
ATOM 894 C C . THR A 1 109 ? -3.753 4.646 -10.649 1.00 87.12 109 THR A C 1
ATOM 896 O O . THR A 1 109 ? -3.128 5.704 -10.550 1.00 87.12 109 THR A O 1
ATOM 899 N N . GLU A 1 110 ? -4.426 4.128 -9.617 1.00 88.00 110 GLU A N 1
ATOM 900 C CA . GLU A 1 110 ? -4.400 4.743 -8.282 1.00 88.00 110 GLU A CA 1
ATOM 901 C C . GLU A 1 110 ? -2.972 4.880 -7.716 1.00 88.00 110 GLU A C 1
ATOM 903 O O . GLU A 1 110 ? -2.729 5.730 -6.865 1.00 88.00 110 GLU A O 1
ATOM 908 N N . ASN A 1 111 ? -2.012 4.083 -8.204 1.00 90.88 111 ASN A N 1
ATOM 909 C CA . ASN A 1 111 ? -0.623 4.084 -7.762 1.00 90.88 111 ASN A CA 1
ATOM 910 C C . ASN A 1 111 ? 0.310 4.779 -8.763 1.00 90.88 111 ASN A C 1
ATOM 912 O O . ASN A 1 111 ? 0.325 4.475 -9.961 1.00 90.88 111 ASN A O 1
ATOM 916 N N . ASN A 1 112 ? 1.190 5.629 -8.241 1.00 92.75 112 ASN A N 1
ATOM 917 C CA . ASN A 1 112 ? 2.360 6.096 -8.971 1.00 92.75 112 ASN A CA 1
ATOM 918 C C . ASN A 1 112 ? 3.306 4.913 -9.225 1.00 92.75 112 ASN A C 1
ATOM 920 O O . ASN A 1 112 ? 3.651 4.154 -8.307 1.00 92.75 112 ASN A O 1
ATOM 924 N N . HIS A 1 113 ? 3.746 4.761 -10.469 1.00 95.62 113 HIS A N 1
ATOM 925 C CA . HIS A 1 113 ? 4.668 3.695 -10.837 1.00 95.62 113 HIS A CA 1
ATOM 926 C C . HIS A 1 113 ? 5.567 4.098 -12.002 1.00 95.62 113 HIS A C 1
ATOM 928 O O . HIS A 1 113 ? 5.262 5.012 -12.761 1.00 95.62 113 HIS A O 1
ATOM 934 N N . VAL A 1 114 ? 6.697 3.411 -12.133 1.00 97.12 114 VAL A N 1
ATOM 935 C CA . VAL A 1 114 ? 7.627 3.580 -13.251 1.00 97.12 114 VAL A CA 1
ATOM 936 C C . VAL A 1 114 ? 7.813 2.258 -13.979 1.00 97.12 114 VAL A C 1
ATOM 938 O O . VAL A 1 114 ? 7.978 1.211 -13.349 1.00 97.12 114 VAL A O 1
ATOM 941 N N . HIS A 1 115 ? 7.809 2.306 -15.307 1.00 96.31 115 HIS A N 1
ATOM 942 C CA . HIS A 1 115 ? 8.208 1.204 -16.169 1.00 96.31 115 HIS A CA 1
ATOM 943 C C . HIS A 1 115 ? 9.670 1.360 -16.568 1.00 96.31 115 HIS A C 1
ATOM 945 O O . HIS A 1 115 ? 10.083 2.409 -17.054 1.00 96.31 115 HIS A O 1
ATOM 951 N N . ILE A 1 116 ? 10.430 0.281 -16.426 1.00 97.00 116 ILE A N 1
ATOM 952 C CA . ILE A 1 116 ? 11.837 0.204 -16.799 1.00 97.00 116 ILE A CA 1
ATOM 953 C C . ILE A 1 116 ? 11.963 -0.753 -17.975 1.00 97.00 116 ILE A C 1
ATOM 955 O O . ILE A 1 116 ? 11.548 -1.908 -17.858 1.00 97.00 116 ILE A O 1
ATOM 959 N N . VAL A 1 117 ? 12.531 -0.305 -19.093 1.00 95.75 117 VAL A N 1
ATOM 960 C CA . VAL A 1 117 ? 12.737 -1.144 -20.285 1.00 95.75 117 VAL A CA 1
ATOM 961 C C . VAL A 1 117 ? 14.217 -1.185 -20.635 1.00 95.75 117 VAL A C 1
ATOM 963 O O . VAL A 1 117 ? 14.846 -0.143 -20.783 1.00 95.75 117 VAL A O 1
ATOM 966 N N . SER A 1 118 ? 14.767 -2.390 -20.769 1.00 95.62 118 SER A N 1
ATOM 967 C CA . SER A 1 118 ? 16.167 -2.646 -21.121 1.00 95.62 118 SER A CA 1
ATOM 968 C C . SER A 1 118 ? 16.303 -3.966 -21.893 1.00 95.62 118 SER A C 1
ATOM 970 O O . SER A 1 118 ? 15.307 -4.577 -22.293 1.00 95.62 118 SER A O 1
ATOM 972 N N . THR A 1 119 ? 17.533 -4.435 -22.087 1.00 93.06 119 THR A N 1
ATOM 973 C CA . THR A 1 119 ? 17.853 -5.727 -22.696 1.00 93.06 119 THR A CA 1
ATOM 974 C C . THR A 1 119 ? 18.547 -6.673 -21.712 1.00 93.06 119 THR A C 1
ATOM 976 O O . THR A 1 119 ? 19.332 -6.259 -20.866 1.00 93.06 119 THR A O 1
ATOM 979 N N . ARG A 1 120 ? 18.254 -7.972 -21.839 1.00 92.62 120 ARG A N 1
ATOM 980 C CA . ARG A 1 120 ? 18.925 -9.104 -21.182 1.00 92.62 120 ARG A CA 1
ATOM 981 C C . ARG A 1 120 ? 20.193 -9.544 -21.902 1.00 92.62 120 ARG A C 1
ATOM 983 O O . ARG A 1 120 ? 20.768 -10.560 -21.523 1.00 92.62 120 ARG A O 1
ATOM 990 N N . VAL A 1 121 ? 20.604 -8.845 -22.952 1.00 91.56 121 VAL A N 1
ATOM 991 C CA . VAL A 1 121 ? 21.849 -9.103 -23.674 1.00 91.56 121 VAL A CA 1
ATOM 992 C C . VAL A 1 121 ? 22.829 -7.999 -23.323 1.00 91.56 121 VAL A C 1
ATOM 994 O O . VAL A 1 121 ? 22.505 -6.825 -23.443 1.00 91.56 121 VAL A O 1
ATOM 997 N N . ASP A 1 122 ? 24.014 -8.380 -22.868 1.00 91.94 122 ASP A N 1
ATOM 998 C CA . ASP A 1 122 ? 25.065 -7.425 -22.567 1.00 91.94 122 ASP A CA 1
ATOM 999 C C . ASP A 1 122 ? 25.580 -6.775 -23.859 1.00 91.94 122 ASP A C 1
ATOM 1001 O O . ASP A 1 122 ? 26.113 -7.466 -24.729 1.00 91.94 122 ASP A O 1
ATOM 1005 N N . LYS A 1 123 ? 25.442 -5.449 -23.973 1.00 89.38 123 LYS A N 1
ATOM 1006 C CA . LYS A 1 123 ? 25.780 -4.699 -25.194 1.00 89.38 123 LYS A CA 1
ATOM 1007 C C . LYS A 1 123 ? 27.244 -4.813 -25.635 1.00 89.38 123 LYS A C 1
ATOM 1009 O O . LYS A 1 123 ? 27.531 -4.574 -26.801 1.00 89.38 123 LYS A O 1
ATOM 1014 N N . ASN A 1 124 ? 28.166 -5.142 -24.725 1.00 89.06 124 ASN A N 1
ATOM 1015 C CA . ASN A 1 124 ? 29.597 -5.213 -25.028 1.00 89.06 124 ASN A CA 1
ATOM 1016 C C . ASN A 1 124 ? 30.006 -6.615 -25.495 1.00 89.06 124 ASN A C 1
ATOM 1018 O O . ASN A 1 124 ? 30.855 -6.763 -26.367 1.00 89.06 124 ASN A O 1
ATOM 1022 N N . THR A 1 125 ? 29.425 -7.655 -24.895 1.00 89.38 125 THR A N 1
ATOM 1023 C CA . THR A 1 125 ? 29.812 -9.056 -25.126 1.00 89.38 125 THR A CA 1
ATOM 1024 C C . THR A 1 125 ? 28.830 -9.831 -26.003 1.00 89.38 125 THR A C 1
ATOM 1026 O O . THR A 1 125 ? 29.156 -10.936 -26.436 1.00 89.38 125 THR A O 1
ATOM 1029 N N . GLY A 1 126 ? 27.612 -9.319 -26.211 1.00 87.25 126 GLY A N 1
ATOM 1030 C CA . GLY A 1 126 ? 26.520 -10.013 -26.902 1.00 87.25 126 GLY A CA 1
ATOM 1031 C C . GLY A 1 126 ? 25.974 -11.232 -26.143 1.00 87.25 126 GLY A C 1
ATOM 1032 O O . GLY A 1 126 ? 25.171 -12.005 -26.674 1.00 87.25 126 GLY A O 1
ATOM 1033 N N . LYS A 1 127 ? 26.413 -11.453 -24.896 1.00 88.69 127 LYS A N 1
ATOM 1034 C CA . LYS A 1 127 ? 26.007 -12.604 -24.079 1.00 88.69 127 LYS A CA 1
ATOM 1035 C C . LYS A 1 127 ? 24.785 -12.274 -23.232 1.00 88.69 127 LYS A C 1
ATOM 1037 O O . LYS A 1 127 ? 24.598 -11.148 -22.784 1.00 88.69 127 LYS A O 1
ATOM 1042 N N . LYS A 1 128 ? 23.959 -13.289 -22.969 1.00 89.38 128 LYS A N 1
ATOM 1043 C CA . LYS A 1 128 ? 22.811 -13.161 -22.068 1.00 89.38 128 LYS A CA 1
ATOM 1044 C C . LYS A 1 128 ? 23.290 -12.879 -20.637 1.00 89.38 128 LYS A C 1
ATOM 1046 O O . LYS A 1 128 ? 24.124 -13.617 -20.111 1.00 89.38 128 LYS A O 1
ATOM 1051 N N . ILE A 1 129 ? 22.720 -11.859 -20.008 1.00 89.94 129 ILE A N 1
ATOM 1052 C CA . ILE A 1 129 ? 22.883 -11.557 -18.585 1.00 89.94 129 ILE A CA 1
ATOM 1053 C C . ILE A 1 129 ? 22.197 -12.661 -17.769 1.00 89.94 129 ILE A C 1
ATOM 1055 O O . ILE A 1 129 ? 21.122 -13.147 -18.124 1.00 89.94 129 ILE A O 1
ATOM 1059 N N . ASN A 1 130 ? 22.840 -13.095 -16.684 1.00 87.19 130 ASN A N 1
ATOM 1060 C CA . ASN A 1 130 ? 22.359 -14.200 -15.859 1.00 87.19 130 ASN A CA 1
ATOM 1061 C C . ASN A 1 130 ? 21.033 -13.848 -15.153 1.00 87.19 130 ASN A C 1
ATOM 1063 O O . ASN A 1 130 ? 21.014 -13.087 -14.182 1.00 87.19 130 ASN A O 1
ATOM 1067 N N . ASP A 1 131 ? 19.954 -14.497 -15.589 1.00 84.19 131 ASP A N 1
ATOM 1068 C CA . ASP A 1 131 ? 18.589 -14.364 -15.070 1.00 84.19 131 ASP A CA 1
ATOM 1069 C C . ASP A 1 131 ? 18.192 -15.473 -14.077 1.00 84.19 131 ASP A C 1
ATOM 1071 O O . ASP A 1 131 ? 17.027 -15.591 -13.691 1.00 84.19 131 ASP A O 1
ATOM 1075 N N . SER A 1 132 ? 19.142 -16.278 -13.595 1.00 86.19 132 SER A N 1
ATOM 1076 C CA . SER A 1 132 ? 18.865 -17.238 -12.524 1.00 86.19 132 SER A CA 1
ATOM 1077 C C . SER A 1 132 ? 18.383 -16.498 -11.279 1.00 86.19 132 SER A C 1
ATOM 1079 O O . SER A 1 132 ? 19.019 -15.537 -10.835 1.00 86.19 132 SER A O 1
ATOM 1081 N N . PHE A 1 133 ? 17.263 -16.955 -10.714 1.00 86.75 133 PHE A N 1
ATOM 1082 C CA . PHE A 1 133 ? 16.610 -16.354 -9.546 1.00 86.75 133 PHE A CA 1
ATOM 1083 C C . PHE A 1 133 ? 16.298 -14.849 -9.705 1.00 86.75 133 PHE A C 1
ATOM 1085 O O . PHE A 1 133 ? 16.284 -14.120 -8.713 1.00 86.75 133 PHE A O 1
ATOM 1092 N N . GLU A 1 134 ? 16.010 -14.378 -10.931 1.00 88.69 134 GLU A N 1
ATOM 1093 C CA . GLU A 1 134 ? 15.776 -12.951 -11.253 1.00 88.69 134 GLU A CA 1
ATOM 1094 C C . GLU A 1 134 ? 14.726 -12.292 -10.340 1.00 88.69 134 GLU A C 1
ATOM 1096 O O . GLU A 1 134 ? 14.869 -11.133 -9.959 1.00 88.69 134 GLU A O 1
ATOM 1101 N N . ARG A 1 135 ? 13.709 -13.047 -9.903 1.00 86.50 135 ARG A N 1
ATOM 1102 C CA . ARG A 1 135 ? 12.689 -12.564 -8.957 1.00 86.50 135 ARG A CA 1
ATOM 1103 C C . ARG A 1 135 ? 13.269 -12.223 -7.581 1.00 86.50 135 ARG A C 1
ATOM 1105 O O . ARG A 1 135 ? 12.989 -11.149 -7.060 1.00 86.50 135 ARG A O 1
ATOM 1112 N N . LEU A 1 136 ? 14.074 -13.115 -6.998 1.00 88.94 136 LEU A N 1
ATOM 1113 C CA . LEU A 1 136 ? 14.696 -12.877 -5.692 1.00 88.94 136 LEU A CA 1
ATOM 1114 C C . LEU A 1 136 ? 15.738 -11.758 -5.790 1.00 88.94 136 LEU A C 1
ATOM 1116 O O . LEU A 1 136 ? 15.750 -10.870 -4.940 1.00 88.94 136 LEU A O 1
ATOM 1120 N N . LYS A 1 137 ? 16.540 -11.755 -6.866 1.00 92.62 137 LYS A N 1
ATOM 1121 C CA . LYS A 1 137 ? 17.473 -10.659 -7.172 1.00 92.62 137 LYS A CA 1
ATOM 1122 C C . LYS A 1 137 ? 16.744 -9.318 -7.262 1.00 92.62 137 LYS A C 1
ATOM 1124 O O . LYS A 1 137 ? 17.207 -8.346 -6.686 1.00 92.62 137 LYS A O 1
ATOM 1129 N N . SER A 1 138 ? 15.569 -9.280 -7.893 1.00 94.12 138 SER A N 1
ATOM 1130 C CA . SER A 1 138 ? 14.740 -8.073 -7.984 1.00 94.12 138 SER A CA 1
ATOM 1131 C C . SER A 1 138 ? 14.274 -7.573 -6.618 1.00 94.12 138 SER A C 1
ATOM 1133 O O . SER A 1 138 ? 14.366 -6.376 -6.358 1.00 94.12 138 SER A O 1
ATOM 1135 N N . GLN A 1 139 ? 13.848 -8.454 -5.711 1.00 93.56 139 GLN A N 1
ATOM 1136 C CA . GLN A 1 139 ? 13.481 -8.021 -4.357 1.00 93.56 139 GLN A CA 1
ATOM 1137 C C . GLN A 1 139 ? 14.698 -7.512 -3.565 1.00 93.56 139 GLN A C 1
ATOM 1139 O O . GLN A 1 139 ? 14.591 -6.514 -2.855 1.00 93.56 139 GLN A O 1
ATOM 1144 N N . GLN A 1 140 ? 15.866 -8.146 -3.721 1.00 93.56 140 GLN A N 1
ATOM 1145 C CA . GLN A 1 140 ? 17.120 -7.694 -3.101 1.00 93.56 140 GLN A CA 1
ATOM 1146 C C . GLN A 1 140 ? 17.568 -6.330 -3.639 1.00 93.56 140 GLN A C 1
ATOM 1148 O O . GLN A 1 140 ? 17.902 -5.439 -2.859 1.00 93.56 140 GLN A O 1
ATOM 1153 N N . ALA A 1 141 ? 17.537 -6.155 -4.960 1.00 96.00 141 ALA A N 1
ATOM 1154 C CA . ALA A 1 141 ? 17.884 -4.909 -5.628 1.00 96.00 141 ALA A CA 1
ATOM 1155 C C . ALA A 1 141 ? 16.953 -3.768 -5.209 1.00 96.00 141 ALA A C 1
ATOM 1157 O O . ALA A 1 141 ? 17.423 -2.674 -4.909 1.00 96.00 141 ALA A O 1
ATOM 1158 N N . LEU A 1 142 ? 15.643 -4.032 -5.118 1.00 95.81 142 LEU A N 1
ATOM 1159 C CA . LEU A 1 142 ? 14.680 -3.040 -4.647 1.00 95.81 142 LEU A CA 1
ATOM 1160 C C . LEU A 1 142 ? 14.951 -2.642 -3.192 1.00 95.81 142 LEU A C 1
ATOM 1162 O O . LEU A 1 142 ? 14.964 -1.453 -2.892 1.00 95.81 142 LEU A O 1
ATOM 1166 N N . ALA A 1 143 ? 15.194 -3.612 -2.303 1.00 92.94 143 ALA A N 1
ATOM 1167 C CA . ALA A 1 143 ? 15.467 -3.334 -0.894 1.00 92.94 143 ALA A CA 1
ATOM 1168 C C . ALA A 1 143 ? 16.689 -2.415 -0.721 1.00 92.94 143 ALA A C 1
ATOM 1170 O O . ALA A 1 143 ? 16.601 -1.413 -0.015 1.00 92.94 143 ALA A O 1
ATOM 1171 N N . LYS A 1 144 ? 17.789 -2.697 -1.431 1.00 94.44 144 LYS A N 1
ATOM 1172 C CA . LYS A 1 144 ? 18.995 -1.854 -1.413 1.00 94.44 144 LYS A CA 1
ATOM 1173 C C . LYS A 1 144 ? 18.773 -0.478 -2.044 1.00 94.44 144 LYS A C 1
ATOM 1175 O O . LYS A 1 144 ? 19.251 0.524 -1.519 1.00 94.44 144 LYS A O 1
ATOM 1180 N N . ALA A 1 145 ? 18.040 -0.410 -3.157 1.00 96.38 145 ALA A N 1
ATOM 1181 C CA . ALA A 1 145 ? 17.711 0.861 -3.798 1.00 96.38 145 ALA A CA 1
ATOM 1182 C C . ALA A 1 145 ? 16.877 1.755 -2.864 1.00 96.38 145 ALA A C 1
ATOM 1184 O O . ALA A 1 145 ? 17.171 2.939 -2.720 1.00 96.38 145 ALA A O 1
ATOM 1185 N N . MET A 1 146 ? 15.886 1.184 -2.173 1.00 94.31 146 MET A N 1
ATOM 1186 C CA . MET A 1 146 ? 15.087 1.894 -1.169 1.00 94.31 146 MET A CA 1
ATOM 1187 C C . MET A 1 146 ? 15.907 2.301 0.060 1.00 94.31 146 MET A C 1
ATOM 1189 O O . MET A 1 146 ? 15.697 3.389 0.592 1.00 94.31 146 MET A O 1
ATOM 1193 N N . GLU A 1 147 ? 16.837 1.465 0.520 1.00 93.12 147 GLU A N 1
ATOM 1194 C CA . GLU A 1 147 ? 17.756 1.826 1.605 1.00 93.12 147 GLU A CA 1
ATOM 1195 C C . GLU A 1 147 ? 18.591 3.052 1.235 1.00 93.12 147 GLU A C 1
ATOM 1197 O O . GLU A 1 147 ? 18.643 4.016 1.996 1.00 93.12 147 GLU A O 1
ATOM 1202 N N . LYS A 1 148 ? 19.172 3.057 0.034 1.00 95.06 148 LYS A N 1
ATOM 1203 C CA . LYS A 1 148 ? 20.030 4.147 -0.433 1.00 95.06 148 LYS A CA 1
ATOM 1204 C C . LYS A 1 148 ? 19.272 5.453 -0.678 1.00 95.06 148 LYS A C 1
ATOM 1206 O O . LYS A 1 148 ? 19.766 6.506 -0.292 1.00 95.06 148 LYS A O 1
ATOM 1211 N N . VAL A 1 149 ? 18.105 5.390 -1.321 1.00 94.81 149 VAL A N 1
ATOM 1212 C CA . VAL A 1 149 ? 17.356 6.591 -1.739 1.00 94.81 149 VAL A CA 1
ATOM 1213 C C . VAL A 1 149 ? 16.443 7.117 -0.630 1.00 94.81 149 VAL A C 1
ATOM 1215 O O . VAL A 1 149 ? 16.326 8.323 -0.436 1.00 94.81 149 VAL A O 1
ATOM 1218 N N . LEU A 1 150 ? 15.788 6.224 0.117 1.00 93.12 150 LEU A N 1
ATOM 1219 C CA . LEU A 1 150 ? 14.776 6.590 1.117 1.00 93.12 150 LEU A CA 1
ATOM 1220 C C . LEU A 1 150 ? 15.274 6.443 2.562 1.00 93.12 150 LEU A C 1
ATOM 1222 O O . LEU A 1 150 ? 14.536 6.765 3.492 1.00 93.12 150 LEU A O 1
ATOM 1226 N N . GLY A 1 151 ? 16.478 5.905 2.782 1.00 91.75 151 GLY A N 1
ATOM 1227 C CA . GLY A 1 151 ? 16.993 5.613 4.124 1.00 91.75 151 GLY A CA 1
ATOM 1228 C C . GLY A 1 151 ? 16.264 4.458 4.822 1.00 91.75 151 GLY A C 1
ATOM 1229 O O . GLY A 1 151 ? 16.285 4.362 6.051 1.00 91.75 151 GLY A O 1
ATOM 1230 N N . THR A 1 152 ? 15.572 3.594 4.067 1.00 87.50 152 THR A N 1
ATOM 1231 C CA . THR A 1 152 ? 14.837 2.457 4.644 1.00 87.50 152 THR A CA 1
ATOM 1232 C C . THR A 1 152 ? 15.818 1.434 5.207 1.00 87.50 152 THR A C 1
ATOM 1234 O O . THR A 1 152 ? 16.580 0.843 4.456 1.00 87.50 152 THR A O 1
ATOM 1237 N N . ASN A 1 153 ? 15.770 1.168 6.514 1.00 90.75 153 ASN A N 1
ATOM 1238 C CA . ASN A 1 153 ? 16.668 0.204 7.148 1.00 90.75 153 ASN A CA 1
ATOM 1239 C C . ASN A 1 153 ? 15.884 -0.871 7.911 1.00 90.75 153 ASN A C 1
ATOM 1241 O O . ASN A 1 153 ? 15.525 -0.704 9.080 1.00 90.75 153 ASN A O 1
ATOM 1245 N N . TYR A 1 154 ? 15.638 -1.997 7.237 1.00 92.19 154 TYR A N 1
ATOM 1246 C CA . TYR A 1 154 ? 14.916 -3.128 7.816 1.00 92.19 154 TYR A CA 1
ATOM 1247 C C . TYR A 1 154 ? 15.648 -3.761 9.002 1.00 92.19 154 TYR A C 1
ATOM 1249 O O . TYR A 1 154 ? 14.993 -4.198 9.947 1.00 92.19 154 TYR A O 1
ATOM 1257 N N . GLN A 1 155 ? 16.984 -3.787 8.999 1.00 91.69 155 GLN A N 1
ATOM 1258 C CA . GLN A 1 155 ? 17.756 -4.335 10.117 1.00 91.69 155 GLN A CA 1
ATOM 1259 C C . GLN A 1 155 ? 17.567 -3.506 11.389 1.00 91.69 155 GLN A C 1
ATOM 1261 O O . GLN A 1 155 ? 17.259 -4.068 12.440 1.00 91.69 155 GLN A O 1
ATOM 1266 N N . ALA A 1 156 ? 17.646 -2.179 11.282 1.00 93.75 156 ALA A N 1
ATOM 1267 C CA . ALA A 1 156 ? 17.391 -1.264 12.388 1.00 93.75 156 ALA A CA 1
ATOM 1268 C C . ALA A 1 156 ? 15.941 -1.367 12.887 1.00 93.75 156 ALA A C 1
ATOM 1270 O O . ALA A 1 156 ? 15.686 -1.284 14.091 1.00 93.75 156 ALA A O 1
ATOM 1271 N N . THR A 1 157 ? 14.971 -1.577 11.989 1.00 95.19 157 THR A N 1
ATOM 1272 C CA . THR A 1 157 ? 13.585 -1.864 12.387 1.00 95.19 157 THR A CA 1
ATOM 1273 C C . THR A 1 157 ? 13.500 -3.160 13.189 1.00 95.19 157 THR A C 1
ATOM 1275 O O . THR A 1 157 ? 12.930 -3.153 14.277 1.00 95.19 157 THR A O 1
ATOM 1278 N N . ILE A 1 158 ? 14.095 -4.253 12.704 1.00 96.00 158 ILE A N 1
ATOM 1279 C CA . ILE A 1 158 ? 14.112 -5.542 13.409 1.00 96.00 158 ILE A CA 1
ATOM 1280 C C . ILE A 1 158 ? 14.765 -5.394 14.787 1.00 96.00 158 ILE A C 1
ATOM 1282 O O . ILE A 1 158 ? 14.244 -5.912 15.768 1.00 96.00 158 ILE A O 1
ATOM 1286 N N . GLU A 1 159 ? 15.866 -4.655 14.897 1.00 95.25 159 GLU A N 1
ATOM 1287 C CA . GLU A 1 159 ? 16.538 -4.404 16.177 1.00 95.25 159 GLU A CA 1
ATOM 1288 C C . GLU A 1 159 ? 15.649 -3.677 17.178 1.00 95.25 159 GLU A C 1
ATOM 1290 O O . GLU A 1 159 ? 15.578 -4.092 18.333 1.00 95.25 159 GLU A O 1
ATOM 1295 N N . LYS A 1 160 ? 14.903 -2.661 16.735 1.00 95.38 160 LYS A N 1
ATOM 1296 C CA . LYS A 1 160 ? 13.904 -1.989 17.577 1.00 95.38 160 LYS A CA 1
ATOM 1297 C C . LYS A 1 160 ? 12.794 -2.942 18.019 1.00 95.38 160 LYS A C 1
ATOM 1299 O O . LYS A 1 160 ? 12.346 -2.858 19.155 1.00 95.38 160 LYS A O 1
ATOM 1304 N N . LEU A 1 161 ? 12.349 -3.851 17.151 1.00 96.00 161 LEU A N 1
ATOM 1305 C CA . LEU A 1 161 ? 11.316 -4.835 17.498 1.00 96.00 161 LEU A CA 1
ATOM 1306 C C . LEU A 1 161 ? 11.830 -5.881 18.493 1.00 96.00 161 LEU A C 1
ATOM 1308 O O . LEU A 1 161 ? 11.094 -6.283 19.387 1.00 96.00 161 LEU A O 1
ATOM 1312 N N . LEU A 1 162 ? 13.101 -6.274 18.403 1.00 94.94 162 LEU A N 1
ATOM 1313 C CA . LEU A 1 162 ? 13.727 -7.201 19.353 1.00 94.94 162 LEU A CA 1
ATOM 1314 C C . LEU A 1 162 ? 13.926 -6.598 20.752 1.00 94.94 162 LEU A C 1
ATOM 1316 O O . LEU A 1 162 ? 14.134 -7.346 21.701 1.00 94.94 162 LEU A O 1
ATOM 1320 N N . GLN A 1 163 ? 13.839 -5.272 20.894 1.00 94.44 163 GLN A N 1
ATOM 1321 C CA . GLN A 1 163 ? 13.846 -4.594 22.196 1.00 94.44 163 GLN A CA 1
ATOM 1322 C C . GLN A 1 163 ? 12.499 -4.683 22.924 1.00 94.44 163 GLN A C 1
ATOM 1324 O O . GLN A 1 163 ? 12.428 -4.359 24.112 1.00 94.44 163 GLN A O 1
ATOM 1329 N N . TYR A 1 164 ? 11.432 -5.114 22.240 1.00 95.38 164 TYR A N 1
ATOM 1330 C CA . TYR A 1 164 ? 10.135 -5.281 22.879 1.00 95.38 164 TYR A CA 1
ATOM 1331 C C . TYR A 1 164 ? 10.199 -6.367 23.942 1.00 95.38 164 TYR A C 1
ATOM 1333 O O . TYR A 1 164 ? 10.908 -7.365 23.836 1.00 95.38 164 TYR A O 1
ATOM 1341 N N . ARG A 1 165 ? 9.376 -6.193 24.963 1.00 93.75 165 ARG A N 1
ATOM 1342 C CA . ARG A 1 165 ? 9.158 -7.183 26.001 1.00 93.75 165 ARG A CA 1
ATOM 1343 C C . ARG A 1 165 ? 8.099 -8.169 25.524 1.00 93.75 165 ARG A C 1
ATOM 1345 O O . ARG A 1 165 ? 6.939 -7.803 25.325 1.00 93.75 165 ARG A O 1
ATOM 1352 N N . PHE A 1 166 ? 8.504 -9.417 25.350 1.00 94.12 166 PHE A N 1
ATOM 1353 C CA . PHE A 1 166 ? 7.646 -10.542 24.990 1.00 94.12 166 PHE A CA 1
ATOM 1354 C C . PHE A 1 166 ? 8.038 -11.771 25.818 1.00 94.12 166 PHE A C 1
ATOM 1356 O O . PHE A 1 166 ? 9.173 -11.901 26.277 1.00 94.12 166 PHE A O 1
ATOM 1363 N N . SER A 1 167 ? 7.087 -12.675 26.023 1.00 92.38 167 SER A N 1
ATOM 1364 C CA . SER A 1 167 ? 7.228 -13.820 26.929 1.00 92.38 167 SER A CA 1
ATOM 1365 C C . SER A 1 167 ? 7.448 -15.154 26.213 1.00 92.38 167 SER A C 1
ATOM 1367 O O . SER A 1 167 ? 7.689 -16.156 26.876 1.00 92.38 167 SER A O 1
ATOM 1369 N N . ASN A 1 168 ? 7.330 -15.207 24.882 1.00 92.81 168 ASN A N 1
ATOM 1370 C CA . ASN A 1 168 ? 7.591 -16.407 24.079 1.00 92.81 168 ASN A CA 1
ATOM 1371 C C . ASN A 1 168 ? 7.840 -16.064 22.600 1.00 92.81 168 ASN A C 1
ATOM 1373 O O . ASN A 1 168 ? 7.627 -14.928 22.168 1.00 92.81 168 ASN A O 1
ATOM 1377 N N . LEU A 1 169 ? 8.267 -17.067 21.826 1.00 92.19 169 LEU A N 1
ATOM 1378 C CA . LEU A 1 169 ? 8.538 -16.935 20.394 1.00 92.19 169 LEU A CA 1
ATOM 1379 C C . LEU A 1 169 ? 7.293 -16.520 19.600 1.00 92.19 169 LEU A C 1
ATOM 1381 O O . LEU A 1 169 ? 7.399 -15.660 18.734 1.00 92.19 169 LEU A O 1
ATOM 1385 N N . GLN A 1 170 ? 6.108 -17.046 19.925 1.00 92.44 170 GLN A N 1
ATOM 1386 C CA . GLN A 1 170 ? 4.880 -16.723 19.188 1.00 92.44 170 GLN A CA 1
ATOM 1387 C C . GLN A 1 170 ? 4.532 -15.229 19.274 1.00 92.44 170 GLN A C 1
ATOM 1389 O O . GLN A 1 170 ? 4.060 -14.638 18.305 1.00 92.44 170 GLN A O 1
ATOM 1394 N N . GLN A 1 171 ? 4.781 -14.587 20.418 1.00 94.25 171 GLN A N 1
ATOM 1395 C CA . GLN A 1 171 ? 4.615 -13.139 20.564 1.00 94.25 171 GLN A CA 1
ATOM 1396 C C . GLN A 1 171 ? 5.620 -12.349 19.717 1.00 94.25 171 GLN A C 1
ATOM 1398 O O . GLN A 1 171 ? 5.236 -11.343 19.120 1.00 94.25 171 GLN A O 1
ATOM 1403 N N . LEU A 1 172 ? 6.873 -12.806 19.636 1.00 94.88 172 LEU A N 1
ATOM 1404 C CA . LEU A 1 172 ? 7.885 -12.194 18.775 1.00 94.88 172 LEU A CA 1
ATOM 1405 C C . LEU A 1 172 ? 7.526 -12.351 17.291 1.00 94.88 172 LEU A C 1
ATOM 1407 O O . LEU A 1 172 ? 7.571 -11.376 16.544 1.00 94.88 172 LEU A O 1
ATOM 1411 N N . GLU A 1 173 ? 7.128 -13.549 16.863 1.00 94.81 173 GLU A N 1
ATOM 1412 C CA . GLU A 1 173 ? 6.679 -13.813 15.492 1.00 94.81 173 GLU A CA 1
ATOM 1413 C C . GLU A 1 173 ? 5.478 -12.947 15.124 1.00 94.81 173 GLU A C 1
ATOM 1415 O O . GLU A 1 173 ? 5.451 -12.362 14.042 1.00 94.81 173 GLU A O 1
ATOM 1420 N N . MET A 1 174 ? 4.516 -12.802 16.039 1.00 94.19 174 MET A N 1
ATOM 1421 C CA . MET A 1 174 ? 3.361 -11.930 15.848 1.00 94.19 174 MET A CA 1
ATOM 1422 C C . MET A 1 174 ? 3.783 -10.467 15.686 1.00 94.19 174 MET A C 1
ATOM 1424 O O . MET A 1 174 ? 3.344 -9.799 14.752 1.00 94.19 174 MET A O 1
ATOM 1428 N N . LEU A 1 175 ? 4.667 -9.975 16.559 1.00 96.06 175 LEU A N 1
ATOM 1429 C CA . LEU A 1 175 ? 5.200 -8.616 16.487 1.00 96.06 175 LEU A CA 1
ATOM 1430 C C . LEU A 1 175 ? 5.925 -8.361 15.156 1.00 96.06 175 LEU A C 1
ATOM 1432 O O . LEU A 1 175 ? 5.669 -7.351 14.500 1.00 96.06 175 LEU A O 1
ATOM 1436 N N . LEU A 1 176 ? 6.794 -9.282 14.734 1.00 96.38 176 LEU A N 1
ATOM 1437 C CA . LEU A 1 176 ? 7.519 -9.203 13.464 1.00 96.38 176 LEU A CA 1
ATOM 1438 C C . LEU A 1 176 ? 6.558 -9.247 12.266 1.00 96.38 176 LEU A C 1
ATOM 1440 O O . LEU A 1 176 ? 6.657 -8.404 11.374 1.00 96.38 176 LEU A O 1
ATOM 1444 N N . THR A 1 177 ? 5.571 -10.146 12.291 1.00 94.25 177 THR A N 1
ATOM 1445 C CA . THR A 1 177 ? 4.552 -10.294 11.237 1.00 94.25 177 THR A CA 1
ATOM 1446 C C . THR A 1 177 ? 3.705 -9.039 11.087 1.00 94.25 177 THR A C 1
ATOM 1448 O O . THR A 1 177 ? 3.514 -8.556 9.970 1.00 94.25 177 THR A O 1
ATOM 1451 N N . ARG A 1 178 ? 3.267 -8.435 12.199 1.00 93.12 178 ARG A N 1
ATOM 1452 C CA . ARG A 1 178 ? 2.542 -7.152 12.178 1.00 93.12 178 ARG A CA 1
ATOM 1453 C C . ARG A 1 178 ? 3.358 -5.997 11.606 1.00 93.12 178 ARG A C 1
ATOM 1455 O O . ARG A 1 178 ? 2.771 -5.034 11.126 1.00 93.12 178 ARG A O 1
ATOM 1462 N N . ASN A 1 179 ? 4.684 -6.113 11.601 1.00 94.19 179 ASN A N 1
ATOM 1463 C CA . ASN A 1 179 ? 5.601 -5.141 11.008 1.00 94.19 179 ASN A CA 1
ATOM 1464 C C . ASN A 1 179 ? 6.122 -5.566 9.620 1.00 94.19 179 ASN A C 1
ATOM 1466 O O . ASN A 1 179 ? 7.098 -5.005 9.128 1.00 94.19 179 ASN A O 1
ATOM 1470 N N . GLY A 1 180 ? 5.471 -6.535 8.965 1.00 92.94 180 GLY A N 1
ATOM 1471 C CA . GLY A 1 180 ? 5.777 -6.930 7.587 1.00 92.94 180 GLY A CA 1
ATOM 1472 C C . GLY A 1 180 ? 6.964 -7.883 7.439 1.00 92.94 180 GLY A C 1
ATOM 1473 O O . GLY A 1 180 ? 7.483 -8.039 6.332 1.00 92.94 180 GLY A O 1
ATOM 1474 N N . PHE A 1 181 ? 7.406 -8.522 8.522 1.00 95.75 181 PHE A N 1
ATOM 1475 C CA . PHE A 1 181 ? 8.467 -9.524 8.492 1.00 95.75 181 PHE A CA 1
ATOM 1476 C C . PHE A 1 181 ? 7.910 -10.933 8.661 1.00 95.75 181 PHE A C 1
ATOM 1478 O O . PHE A 1 181 ? 7.047 -11.173 9.496 1.00 95.75 181 PHE A O 1
ATOM 1485 N N . LYS A 1 182 ? 8.453 -11.895 7.921 1.00 94.88 182 LYS A N 1
ATOM 1486 C CA . LYS A 1 182 ? 8.144 -13.315 8.092 1.00 94.88 182 LYS A CA 1
ATOM 1487 C C . LYS A 1 182 ? 9.288 -14.001 8.823 1.00 94.88 182 LYS A C 1
ATOM 1489 O O . LYS A 1 182 ? 10.434 -13.882 8.400 1.00 94.88 182 LYS A O 1
ATOM 1494 N N . VAL A 1 183 ? 8.978 -14.749 9.873 1.00 94.69 183 VAL A N 1
ATOM 1495 C CA . VAL A 1 183 ? 9.953 -15.618 10.540 1.00 94.69 183 VAL A CA 1
ATOM 1496 C C . VAL A 1 183 ? 9.872 -17.007 9.919 1.00 94.69 183 VAL A C 1
ATOM 1498 O O . VAL A 1 183 ? 8.782 -17.542 9.721 1.00 94.69 183 VAL A O 1
ATOM 1501 N N . VAL A 1 184 ? 11.020 -17.569 9.551 1.00 93.69 184 VAL A N 1
ATOM 1502 C CA . VAL A 1 184 ? 11.139 -18.926 9.012 1.00 93.69 184 VAL A CA 1
ATOM 1503 C C . VAL A 1 184 ? 12.259 -19.639 9.754 1.00 93.69 184 VAL A C 1
ATOM 1505 O O . VAL A 1 184 ? 13.395 -19.163 9.777 1.00 93.69 184 VAL A O 1
ATOM 1508 N N . GLN A 1 185 ? 11.944 -20.780 10.354 1.00 92.19 185 GLN A N 1
ATOM 1509 C CA . GLN A 1 185 ? 12.931 -21.658 10.972 1.00 92.19 185 GLN A CA 1
ATOM 1510 C C . GLN A 1 185 ? 13.732 -22.391 9.888 1.00 92.19 185 GLN A C 1
ATOM 1512 O O . GLN A 1 185 ? 13.175 -22.802 8.870 1.00 92.19 185 GLN A O 1
ATOM 1517 N N . SER A 1 186 ? 15.044 -22.516 10.076 1.00 88.69 186 SER A N 1
ATOM 1518 C CA . SER A 1 186 ? 15.914 -23.226 9.134 1.00 88.69 186 SER A CA 1
ATOM 1519 C C . SER A 1 186 ? 15.682 -24.736 9.206 1.00 88.69 186 SER A C 1
ATOM 1521 O O . SER A 1 186 ? 15.690 -25.308 10.293 1.00 88.69 186 SER A O 1
ATOM 1523 N N . GLU A 1 187 ? 15.560 -25.393 8.050 1.00 86.19 187 GLU A N 1
ATOM 1524 C CA . GLU A 1 187 ? 15.448 -26.860 7.964 1.00 86.19 187 GLU A CA 1
ATOM 1525 C C . GLU A 1 187 ? 16.706 -27.565 8.498 1.00 86.19 187 GLU A C 1
ATOM 1527 O O . GLU A 1 187 ? 16.617 -28.612 9.130 1.00 86.19 187 GLU A O 1
ATOM 1532 N N . ASN A 1 188 ? 17.881 -26.957 8.299 1.00 87.44 188 ASN A N 1
ATOM 1533 C CA . ASN A 1 188 ? 19.171 -27.542 8.681 1.00 87.44 188 ASN A CA 1
ATOM 1534 C C . ASN A 1 188 ? 19.544 -27.290 10.149 1.00 87.44 188 ASN A C 1
ATOM 1536 O O . ASN A 1 188 ? 20.431 -27.953 10.683 1.00 87.44 188 ASN A O 1
ATOM 1540 N N . ASN A 1 189 ? 18.933 -26.292 10.790 1.00 89.75 189 ASN A N 1
ATOM 1541 C CA . ASN A 1 189 ? 19.218 -25.946 12.176 1.00 89.75 189 ASN A CA 1
ATOM 1542 C C . ASN A 1 189 ? 17.949 -25.401 12.847 1.00 89.75 189 ASN A C 1
ATOM 1544 O O . ASN A 1 189 ? 17.627 -24.228 12.643 1.00 89.75 189 ASN A O 1
ATOM 1548 N N . PRO A 1 190 ? 17.263 -26.191 13.692 1.00 87.19 190 PRO A N 1
ATOM 1549 C CA . PRO A 1 190 ? 16.036 -25.746 14.345 1.00 87.19 190 PRO A CA 1
ATOM 1550 C C . PRO A 1 190 ? 16.268 -24.555 15.285 1.00 87.19 190 PRO A C 1
ATOM 1552 O O . PRO A 1 190 ? 15.343 -23.790 15.539 1.00 87.19 190 PRO A O 1
ATOM 1555 N N . ASN A 1 191 ? 17.494 -24.323 15.759 1.00 90.31 191 ASN A N 1
ATOM 1556 C CA . ASN A 1 191 ? 17.783 -23.144 16.571 1.00 90.31 191 ASN A CA 1
ATOM 1557 C C . ASN A 1 191 ? 17.948 -21.874 15.733 1.00 90.31 191 ASN A C 1
ATOM 1559 O O . ASN A 1 191 ? 17.986 -20.787 16.296 1.00 90.31 191 ASN A O 1
ATOM 1563 N N . GLN A 1 192 ? 18.059 -21.969 14.408 1.00 94.81 192 GLN A N 1
ATOM 1564 C CA . GLN A 1 192 ? 18.250 -20.818 13.536 1.00 94.81 192 GLN A CA 1
ATOM 1565 C C . GLN A 1 192 ? 16.911 -20.314 12.989 1.00 94.81 192 GLN A C 1
ATOM 1567 O O . GLN A 1 192 ? 16.170 -21.038 12.323 1.00 94.81 192 GLN A O 1
ATOM 1572 N N . LEU A 1 193 ? 16.648 -19.027 13.206 1.00 95.00 193 LEU A N 1
ATOM 1573 C CA . LEU A 1 193 ? 15.473 -18.315 12.717 1.00 95.00 193 LEU A CA 1
ATOM 1574 C C . LEU A 1 193 ? 15.910 -17.256 11.704 1.00 95.00 193 LEU A C 1
ATOM 1576 O O . LEU A 1 193 ? 16.707 -16.372 12.017 1.00 95.00 193 LEU A O 1
ATOM 1580 N N . ASN A 1 194 ? 15.375 -17.310 10.492 1.00 95.50 194 ASN A N 1
ATOM 1581 C CA . ASN A 1 194 ? 15.571 -16.276 9.485 1.00 95.50 194 ASN A CA 1
ATOM 1582 C C . ASN A 1 194 ? 14.376 -15.319 9.509 1.00 95.50 194 ASN A C 1
ATOM 1584 O O . ASN A 1 194 ? 13.226 -15.749 9.444 1.00 95.50 194 ASN A O 1
ATOM 1588 N N . ILE A 1 195 ? 14.651 -14.019 9.567 1.00 96.31 195 ILE A N 1
ATOM 1589 C CA . ILE A 1 195 ? 13.655 -12.956 9.429 1.00 96.31 195 ILE A CA 1
ATOM 1590 C C . ILE A 1 195 ? 13.723 -12.442 7.996 1.00 96.31 195 ILE A C 1
ATOM 1592 O O . ILE A 1 195 ? 14.749 -11.910 7.566 1.00 96.31 195 ILE A O 1
ATOM 1596 N N . LEU A 1 196 ? 12.633 -12.613 7.256 1.00 94.44 196 LEU A N 1
ATOM 1597 C CA . LEU A 1 196 ? 12.519 -12.260 5.850 1.00 94.44 196 LEU A CA 1
ATOM 1598 C C . LEU A 1 196 ? 11.595 -11.059 5.660 1.00 94.44 196 LEU A C 1
ATOM 1600 O O . LEU A 1 196 ? 10.573 -10.933 6.331 1.00 94.44 196 LEU A O 1
ATOM 1604 N N . HIS A 1 197 ? 11.902 -10.235 4.666 1.00 91.44 197 HIS A N 1
ATOM 1605 C CA . HIS A 1 197 ? 10.985 -9.246 4.106 1.00 91.44 197 HIS A CA 1
ATOM 1606 C C . HIS A 1 197 ? 10.907 -9.471 2.595 1.00 91.44 197 HIS A C 1
ATOM 1608 O O . HIS A 1 197 ? 11.943 -9.538 1.934 1.00 91.44 197 HIS A O 1
ATOM 1614 N N . ASN A 1 198 ? 9.700 -9.672 2.055 1.00 86.81 198 ASN A N 1
ATOM 1615 C CA . ASN A 1 198 ? 9.465 -10.003 0.638 1.00 86.81 198 ASN A CA 1
ATOM 1616 C C . ASN A 1 198 ? 10.352 -11.148 0.097 1.00 86.81 198 ASN A C 1
ATOM 1618 O O . ASN A 1 198 ? 10.836 -11.108 -1.030 1.00 86.81 198 ASN A O 1
ATOM 1622 N N . GLY A 1 199 ? 10.594 -12.174 0.921 1.00 87.19 199 GLY A N 1
ATOM 1623 C CA . GLY A 1 199 ? 11.422 -13.334 0.564 1.00 87.19 199 GLY A CA 1
ATOM 1624 C C . GLY A 1 199 ? 12.936 -13.124 0.697 1.00 87.19 199 GLY A C 1
ATOM 1625 O O . GLY A 1 199 ? 13.688 -14.085 0.559 1.00 87.19 199 GLY A O 1
ATOM 1626 N N . VAL A 1 200 ? 13.396 -11.913 1.016 1.00 89.44 200 VAL A N 1
ATOM 1627 C CA . VAL A 1 200 ? 14.812 -11.612 1.265 1.00 89.44 200 VAL A CA 1
ATOM 1628 C C . VAL A 1 200 ? 15.109 -11.728 2.753 1.00 89.44 200 VAL A C 1
ATOM 1630 O O . VAL A 1 200 ? 14.436 -11.089 3.561 1.00 89.44 200 VAL A O 1
ATOM 1633 N N . VAL A 1 201 ? 16.126 -12.511 3.119 1.00 92.56 201 VAL A N 1
ATOM 1634 C CA . VAL A 1 201 ? 16.609 -12.604 4.505 1.00 92.56 201 VAL A CA 1
ATOM 1635 C C . VAL A 1 201 ? 17.235 -11.271 4.915 1.00 92.56 201 VAL A C 1
ATOM 1637 O O . VAL A 1 201 ? 18.198 -10.823 4.301 1.00 92.56 201 VAL A O 1
ATOM 1640 N N . GLN A 1 202 ? 16.681 -10.653 5.956 1.00 94.00 202 GLN A N 1
ATOM 1641 C CA . GLN A 1 202 ? 17.134 -9.373 6.509 1.00 94.00 202 GLN A CA 1
ATOM 1642 C C . GLN A 1 202 ? 18.013 -9.568 7.746 1.00 94.00 202 GLN A C 1
ATOM 1644 O O . GLN A 1 202 ? 18.975 -8.829 7.948 1.00 94.00 202 GLN A O 1
ATOM 1649 N N . LYS A 1 203 ? 17.686 -10.563 8.579 1.00 94.31 203 LYS A N 1
ATOM 1650 C CA . LYS A 1 203 ? 18.446 -10.909 9.785 1.00 94.31 203 LYS A CA 1
ATOM 1651 C C . LYS A 1 203 ? 18.298 -12.392 10.106 1.00 94.31 203 LYS A C 1
ATOM 1653 O O . LYS A 1 203 ? 17.222 -12.959 9.933 1.00 94.31 203 LYS A O 1
ATOM 1658 N N . THR A 1 204 ? 19.362 -12.997 10.620 1.00 95.19 204 THR A N 1
ATOM 1659 C CA . THR A 1 204 ? 19.340 -14.346 11.194 1.00 95.19 204 THR A CA 1
ATOM 1660 C C . THR A 1 204 ? 19.498 -14.238 12.705 1.00 95.19 204 THR A C 1
ATOM 1662 O O . THR A 1 204 ? 20.368 -13.518 13.195 1.00 95.19 204 THR A O 1
ATOM 1665 N N . LEU A 1 205 ? 18.639 -14.933 13.439 1.00 93.75 205 LEU A N 1
ATOM 1666 C CA . LEU A 1 205 ? 18.649 -15.036 14.892 1.00 93.75 205 LEU A CA 1
ATOM 1667 C C . LEU A 1 205 ? 18.834 -16.494 15.300 1.00 93.75 205 LEU A C 1
ATOM 1669 O O . LEU A 1 205 ? 18.600 -17.407 14.507 1.00 93.75 205 LEU A O 1
ATOM 1673 N N . PHE A 1 206 ? 19.212 -16.696 16.558 1.00 93.06 206 PHE A N 1
ATOM 1674 C CA . PHE A 1 206 ? 19.231 -18.016 17.1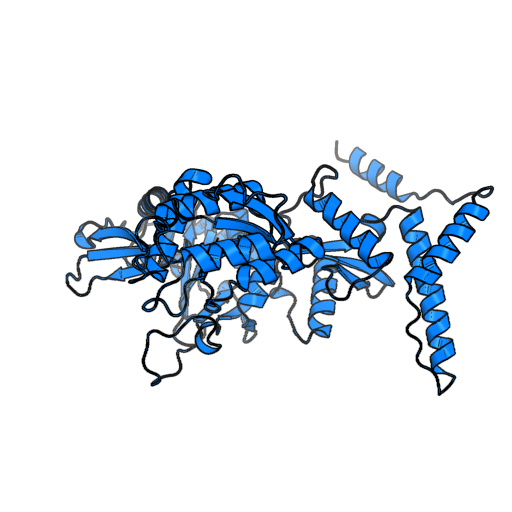68 1.00 93.06 206 PHE A CA 1
ATOM 1675 C C . PHE A 1 206 ? 18.285 -18.042 18.369 1.00 93.06 206 PHE A C 1
ATOM 1677 O O . PHE A 1 206 ? 18.311 -17.125 19.193 1.00 93.06 206 PHE A O 1
ATOM 1684 N N . SER A 1 207 ? 17.406 -19.041 18.429 1.00 87.94 207 SER A N 1
ATOM 1685 C CA . SER A 1 207 ? 16.307 -19.126 19.398 1.00 87.94 207 SER A CA 1
ATOM 1686 C C . SER A 1 207 ? 16.783 -19.244 20.845 1.00 87.94 207 SER A C 1
ATOM 1688 O O . SER A 1 207 ? 16.115 -18.752 21.748 1.00 87.94 207 SER A O 1
ATOM 1690 N N . ASP A 1 208 ? 17.946 -19.854 21.059 1.00 87.88 208 ASP A N 1
ATOM 1691 C CA . ASP A 1 208 ? 18.641 -19.979 22.344 1.00 87.88 208 ASP A CA 1
ATOM 1692 C C . ASP A 1 208 ? 19.189 -18.641 22.871 1.00 87.88 208 ASP A C 1
ATOM 1694 O O . ASP A 1 208 ? 19.388 -18.484 24.072 1.00 87.88 208 ASP A O 1
ATOM 1698 N N . LYS A 1 209 ? 19.393 -17.655 21.991 1.00 89.56 209 LYS A N 1
ATOM 1699 C CA . LYS A 1 209 ? 19.862 -16.304 22.346 1.00 89.56 209 LYS A CA 1
ATOM 1700 C C . LYS A 1 209 ? 18.722 -15.308 22.572 1.00 89.56 209 LYS A C 1
ATOM 1702 O O . LYS A 1 209 ? 18.977 -14.132 22.853 1.00 89.56 209 LYS A O 1
ATOM 1707 N N . LEU A 1 210 ? 17.468 -15.736 22.422 1.00 90.19 210 LEU A N 1
ATOM 1708 C CA . LEU A 1 210 ? 16.309 -14.876 22.646 1.00 90.19 210 LEU A CA 1
ATOM 1709 C C . LEU A 1 210 ? 16.049 -14.702 24.142 1.00 90.19 210 LEU A C 1
ATOM 1711 O O . LEU A 1 210 ? 15.943 -15.665 24.895 1.00 90.19 210 LEU A O 1
ATOM 1715 N N . HIS A 1 211 ? 15.913 -13.446 24.559 1.00 88.19 211 HIS A N 1
ATOM 1716 C CA . HIS A 1 211 ? 15.643 -13.091 25.945 1.00 88.19 211 HIS A CA 1
ATOM 1717 C C . HIS A 1 211 ? 14.138 -12.898 26.130 1.00 88.19 211 HIS A C 1
ATOM 1719 O O . HIS A 1 211 ? 13.577 -11.899 25.680 1.00 88.19 211 HIS A O 1
ATOM 1725 N N . TYR A 1 212 ? 13.487 -13.847 26.799 1.00 91.44 212 TYR A N 1
ATOM 1726 C CA . TYR A 1 212 ? 12.076 -13.734 27.162 1.00 91.44 212 TYR A CA 1
ATOM 1727 C C . TYR A 1 212 ? 11.935 -13.024 28.503 1.00 91.44 212 TYR A C 1
ATOM 1729 O O . TYR A 1 212 ? 12.644 -13.335 29.458 1.00 91.44 212 TYR A O 1
ATOM 1737 N N . GLN A 1 213 ? 11.009 -12.072 28.581 1.00 84.81 213 GLN A N 1
ATOM 1738 C CA . GLN A 1 213 ? 10.724 -11.372 29.828 1.00 84.81 213 GLN A CA 1
ATOM 1739 C C . GLN A 1 213 ? 9.487 -11.958 30.497 1.00 84.81 213 GLN A C 1
ATOM 1741 O O . GLN A 1 213 ? 8.417 -12.095 29.888 1.00 84.81 213 GLN A O 1
ATOM 1746 N N . GLU A 1 214 ? 9.653 -12.303 31.772 1.00 73.12 214 GLU A N 1
ATOM 1747 C CA . GLU A 1 214 ? 8.571 -12.803 32.602 1.00 73.12 214 GLU A CA 1
ATOM 1748 C C . GLU A 1 214 ? 7.560 -11.711 32.958 1.00 73.12 214 GLU A C 1
ATOM 1750 O O . GLU A 1 214 ? 7.819 -10.505 32.945 1.00 73.12 214 GLU A O 1
ATOM 1755 N N . LYS A 1 215 ? 6.366 -12.178 33.306 1.00 68.31 215 LYS A N 1
ATOM 1756 C CA . LYS A 1 215 ? 5.219 -11.355 33.659 1.00 68.31 215 LYS A CA 1
ATOM 1757 C C . LYS A 1 215 ? 5.472 -10.538 34.928 1.00 68.31 215 LYS A C 1
ATOM 1759 O O . LYS A 1 215 ? 5.675 -11.096 36.004 1.00 68.31 215 LYS A O 1
ATOM 1764 N N . GLN A 1 216 ? 5.294 -9.220 34.844 1.00 68.62 216 GLN A N 1
ATOM 1765 C CA . GLN A 1 216 ? 5.241 -8.370 36.035 1.00 68.62 216 GLN A CA 1
ATOM 1766 C C . GLN A 1 216 ? 3.863 -8.464 36.711 1.00 68.62 216 GLN A C 1
ATOM 1768 O O . GLN A 1 216 ? 2.826 -8.152 36.117 1.00 68.62 216 GLN A O 1
ATOM 1773 N N . LYS A 1 217 ? 3.827 -8.903 37.976 1.00 69.12 217 LYS A N 1
ATOM 1774 C CA . LYS A 1 217 ? 2.594 -8.895 38.780 1.00 69.12 217 LYS A CA 1
ATOM 1775 C C . LYS A 1 217 ? 2.179 -7.453 39.089 1.00 69.12 217 LYS A C 1
ATOM 1777 O O . LYS A 1 217 ? 2.989 -6.653 39.540 1.00 69.12 217 LYS A O 1
ATOM 1782 N N . GLY A 1 218 ? 0.893 -7.148 38.910 1.00 72.75 218 GLY A N 1
ATOM 1783 C CA . GLY A 1 218 ? 0.325 -5.852 39.298 1.00 72.75 218 GLY A CA 1
ATOM 1784 C C . GLY A 1 218 ? 0.616 -4.699 38.335 1.00 72.75 218 GLY A C 1
ATOM 1785 O O . GLY A 1 218 ? 0.576 -3.546 38.762 1.00 72.75 218 GLY A O 1
ATOM 1786 N N . ASP A 1 219 ? 0.876 -4.989 37.056 1.00 83.62 219 ASP A N 1
ATOM 1787 C CA . ASP A 1 219 ? 1.137 -3.965 36.044 1.00 83.62 219 ASP A CA 1
ATOM 1788 C C . ASP A 1 219 ? -0.014 -2.938 35.965 1.00 83.62 219 ASP A C 1
ATOM 1790 O O . ASP A 1 219 ? -1.141 -3.231 35.546 1.00 83.62 219 ASP A O 1
ATOM 1794 N N . LYS A 1 220 ? 0.274 -1.698 36.383 1.00 91.00 220 LYS A N 1
ATOM 1795 C CA . LYS A 1 220 ? -0.673 -0.575 36.331 1.00 91.00 220 LYS A CA 1
ATOM 1796 C C . LYS A 1 220 ? -1.085 -0.265 34.890 1.00 91.00 220 LYS A C 1
ATOM 1798 O O . LYS A 1 220 ? -2.204 0.209 34.674 1.00 91.00 220 LYS A O 1
ATOM 1803 N N . ARG A 1 221 ? -0.226 -0.560 33.909 1.00 93.31 221 ARG A N 1
ATOM 1804 C CA . ARG A 1 221 ? -0.497 -0.330 32.490 1.00 93.31 221 ARG A CA 1
ATOM 1805 C C . ARG A 1 221 ? -1.623 -1.219 31.975 1.00 93.31 221 ARG A C 1
ATOM 1807 O O . ARG A 1 221 ? -2.464 -0.717 31.239 1.00 93.31 221 ARG A O 1
ATOM 1814 N N . ILE A 1 222 ? -1.736 -2.467 32.437 1.00 93.31 222 ILE A N 1
ATOM 1815 C CA . ILE A 1 222 ? -2.861 -3.359 32.090 1.00 93.31 222 ILE A CA 1
ATOM 1816 C C . ILE A 1 222 ? -4.205 -2.721 32.464 1.00 93.31 222 ILE A C 1
ATOM 1818 O O . ILE A 1 222 ? -5.124 -2.671 31.646 1.00 93.31 222 ILE A O 1
ATOM 1822 N N . LYS A 1 223 ? -4.311 -2.166 33.681 1.00 93.94 223 LYS A N 1
ATOM 1823 C CA . LYS A 1 223 ? -5.532 -1.480 34.139 1.00 93.94 223 LYS A CA 1
ATOM 1824 C C . LYS A 1 223 ? -5.849 -0.257 33.278 1.00 93.94 223 LYS A C 1
ATOM 1826 O O . LYS A 1 223 ? -7.007 -0.014 32.955 1.00 93.94 223 LYS A O 1
ATOM 1831 N N . GLN A 1 224 ? -4.820 0.493 32.888 1.00 95.56 224 GLN A N 1
ATOM 1832 C CA . GLN A 1 224 ? -4.968 1.659 32.022 1.00 95.56 224 GLN A CA 1
ATOM 1833 C C . GLN A 1 224 ? -5.438 1.276 30.611 1.00 95.56 224 GLN A C 1
ATOM 1835 O O . GLN A 1 224 ? -6.363 1.896 30.095 1.00 95.56 224 GLN A O 1
ATOM 1840 N N . ILE A 1 225 ? -4.837 0.247 30.007 1.00 96.19 225 ILE A N 1
ATOM 1841 C CA . ILE A 1 225 ? -5.238 -0.279 28.696 1.00 96.19 225 ILE A CA 1
ATOM 1842 C C . ILE A 1 225 ? -6.696 -0.733 28.742 1.00 96.19 225 ILE A C 1
ATOM 1844 O O . ILE A 1 225 ? -7.477 -0.365 27.868 1.00 96.19 225 ILE A O 1
ATOM 1848 N N . LYS A 1 226 ? -7.085 -1.472 29.787 1.00 96.19 226 LYS A N 1
ATOM 1849 C CA . LYS A 1 226 ? -8.474 -1.893 29.975 1.00 96.19 226 LYS A CA 1
ATOM 1850 C C . LYS A 1 226 ? -9.427 -0.691 30.026 1.00 96.19 226 LYS A C 1
ATOM 1852 O O . LYS A 1 226 ? -10.426 -0.690 29.320 1.00 96.19 226 LYS A O 1
ATOM 1857 N N . ALA A 1 227 ? -9.082 0.359 30.773 1.00 96.38 227 ALA A N 1
ATOM 1858 C CA . ALA A 1 227 ? -9.890 1.578 30.836 1.00 96.38 227 ALA A CA 1
ATOM 1859 C C . ALA A 1 227 ? -10.004 2.299 29.478 1.00 96.38 227 ALA A C 1
ATOM 1861 O O . ALA A 1 227 ? -11.047 2.877 29.177 1.00 96.38 227 ALA A O 1
ATOM 1862 N N . PHE A 1 228 ? -8.959 2.265 28.640 1.00 96.69 228 PHE A N 1
ATOM 1863 C CA . PHE A 1 228 ? -9.053 2.770 27.267 1.00 96.69 228 PHE A CA 1
ATOM 1864 C C . PHE A 1 228 ? -10.037 1.948 26.440 1.00 96.69 228 PHE A C 1
ATOM 1866 O O . PHE A 1 228 ? -10.903 2.528 25.796 1.00 96.69 228 PHE A O 1
ATOM 1873 N N . ILE A 1 229 ? -9.946 0.620 26.491 1.00 97.06 229 ILE A N 1
ATOM 1874 C CA . ILE A 1 229 ? -10.868 -0.267 25.774 1.00 97.06 229 ILE A CA 1
ATOM 1875 C C . ILE A 1 229 ? -12.312 -0.014 26.222 1.00 97.06 229 ILE A C 1
ATOM 1877 O O . ILE A 1 229 ? -13.169 0.233 25.379 1.00 97.06 229 ILE A O 1
ATOM 1881 N N . ASP A 1 230 ? -12.567 0.004 27.532 1.00 96.12 230 ASP A N 1
ATOM 1882 C CA . ASP A 1 230 ? -13.908 0.209 28.089 1.00 96.12 230 ASP A CA 1
ATOM 1883 C C . ASP A 1 230 ? -14.503 1.569 27.711 1.00 96.12 230 ASP A C 1
ATOM 1885 O O . ASP A 1 230 ? -15.694 1.653 27.447 1.00 96.12 230 ASP A O 1
ATOM 1889 N N . LYS A 1 231 ? -13.689 2.626 27.629 1.00 96.31 231 LYS A N 1
ATOM 1890 C CA . LYS A 1 231 ? -14.161 3.946 27.193 1.00 96.31 231 LYS A CA 1
ATOM 1891 C C . LYS A 1 231 ? -14.437 4.0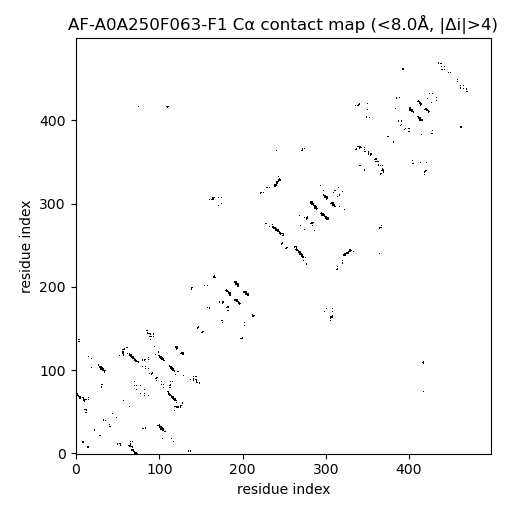07 25.690 1.00 96.31 231 LYS A C 1
ATOM 1893 O O . LYS A 1 231 ? -15.355 4.699 25.267 1.00 96.31 231 LYS A O 1
ATOM 1898 N N . TYR A 1 232 ? -13.588 3.384 24.876 1.00 96.25 232 TYR A N 1
ATOM 1899 C CA . TYR A 1 232 ? -13.625 3.559 23.423 1.00 96.25 232 TYR A CA 1
ATOM 1900 C C . TYR A 1 232 ? -14.550 2.563 22.722 1.00 96.25 232 TYR A C 1
ATOM 1902 O O . TYR A 1 232 ? -15.008 2.872 21.626 1.00 96.25 232 TYR A O 1
ATOM 1910 N N . LYS A 1 233 ? -14.879 1.425 23.348 1.00 94.75 233 LYS A N 1
ATOM 1911 C CA . LYS A 1 233 ? -15.861 0.467 22.811 1.00 94.75 233 LYS A CA 1
ATOM 1912 C C . LYS A 1 233 ? -17.279 1.040 22.703 1.00 94.75 233 LYS A C 1
ATOM 1914 O O . LYS A 1 233 ? -18.043 0.574 21.874 1.00 94.75 233 LYS A O 1
ATOM 1919 N N . ASP A 1 234 ? -17.602 2.053 23.509 1.00 93.06 234 ASP A N 1
ATOM 1920 C CA . ASP A 1 234 ? -18.896 2.747 23.464 1.00 93.06 234 ASP A CA 1
ATOM 1921 C C . ASP A 1 234 ? -18.905 3.896 22.437 1.00 93.06 234 ASP A C 1
ATOM 1923 O O . ASP A 1 234 ? -19.960 4.418 22.088 1.00 93.06 234 ASP A O 1
ATOM 1927 N N . LEU A 1 235 ? -17.724 4.322 21.967 1.00 92.62 235 LEU A N 1
ATOM 1928 C CA . LEU A 1 235 ? -17.557 5.443 21.033 1.00 92.62 235 LEU A CA 1
ATOM 1929 C C . LEU A 1 235 ? -17.361 4.998 19.583 1.00 92.62 235 LEU A C 1
ATOM 1931 O O . LEU A 1 235 ? -17.606 5.783 18.672 1.00 92.62 235 LEU A O 1
ATOM 1935 N N . TYR A 1 236 ? -16.867 3.781 19.377 1.00 93.38 236 TYR A N 1
ATOM 1936 C CA . TYR A 1 236 ? -16.521 3.233 18.070 1.00 93.38 236 TYR A CA 1
ATOM 1937 C C . TYR A 1 236 ? -17.039 1.813 17.956 1.00 93.38 236 TYR A C 1
ATOM 1939 O O . TYR A 1 236 ? -17.172 1.119 18.966 1.00 93.38 236 TYR A O 1
ATOM 1947 N N . SER A 1 237 ? -17.282 1.349 16.731 1.00 94.88 237 SER A N 1
ATOM 1948 C CA . SER A 1 237 ? -17.806 0.004 16.557 1.00 94.88 237 SER A CA 1
ATOM 1949 C C . SER A 1 237 ? -16.815 -1.050 17.052 1.00 94.88 237 SER A C 1
ATOM 1951 O O . SER A 1 237 ? -15.673 -1.149 16.593 1.00 94.88 237 SER A O 1
ATOM 1953 N N . ASN A 1 238 ? -17.275 -1.883 17.978 1.00 96.38 238 ASN A N 1
ATOM 1954 C CA . ASN A 1 238 ? -16.567 -3.069 18.438 1.00 96.38 238 ASN A CA 1
ATOM 1955 C C . ASN A 1 238 ? -16.929 -4.326 17.628 1.00 96.38 238 ASN A C 1
ATOM 1957 O O . ASN A 1 238 ? -16.548 -5.435 18.013 1.00 96.38 238 ASN A O 1
ATOM 1961 N N . LYS A 1 239 ? -17.661 -4.158 16.519 1.00 97.25 239 LYS A N 1
ATOM 1962 C CA . LYS A 1 239 ? -17.999 -5.243 15.604 1.00 97.25 239 LYS A CA 1
ATOM 1963 C C . LYS A 1 239 ? -16.775 -5.661 14.808 1.00 97.25 239 LYS A C 1
ATOM 1965 O O . LYS A 1 239 ? -16.103 -4.833 14.192 1.00 97.25 239 LYS A O 1
ATOM 1970 N N . VAL A 1 240 ? -16.497 -6.955 14.828 1.00 97.25 240 VAL A N 1
ATOM 1971 C CA . VAL A 1 240 ? -15.385 -7.582 14.125 1.00 97.25 240 VAL A CA 1
ATOM 1972 C C . VAL A 1 240 ? -15.917 -8.258 12.869 1.00 97.25 240 VAL A C 1
ATOM 1974 O O . VAL A 1 240 ? -16.913 -8.982 12.923 1.00 97.25 240 VAL A O 1
ATOM 1977 N N . PHE A 1 241 ? -15.242 -8.041 11.747 1.00 96.12 241 PHE A N 1
ATOM 1978 C CA . PHE A 1 241 ? -15.528 -8.679 10.462 1.00 96.12 241 PHE A CA 1
ATOM 1979 C C . PHE A 1 241 ? -14.274 -9.348 9.896 1.00 96.12 241 PHE A C 1
ATOM 1981 O O . PHE A 1 241 ? -13.149 -9.060 10.322 1.00 96.12 241 PHE A O 1
ATOM 1988 N N . LYS A 1 242 ? -14.478 -10.256 8.940 1.00 95.75 242 LYS A N 1
ATOM 1989 C CA . LYS A 1 242 ? -13.406 -10.982 8.256 1.00 95.75 242 LYS A CA 1
ATOM 1990 C C . LYS A 1 242 ? -12.890 -10.178 7.065 1.00 95.75 242 LYS A C 1
ATOM 1992 O O . LYS A 1 242 ? -13.662 -9.696 6.242 1.00 95.75 242 LYS A O 1
ATOM 1997 N N . VAL A 1 243 ? -11.580 -10.087 6.929 1.00 95.06 243 VAL A N 1
ATOM 1998 C CA . VAL A 1 243 ? -10.908 -9.633 5.715 1.00 95.06 243 VAL A CA 1
ATOM 1999 C C . VAL A 1 243 ? -10.287 -10.859 5.063 1.00 95.06 243 VAL A C 1
ATOM 2001 O O . VAL A 1 243 ? -9.455 -11.528 5.676 1.00 95.06 243 VAL A O 1
ATOM 2004 N N . ILE A 1 244 ? -10.723 -11.172 3.848 1.00 93.38 244 ILE A N 1
ATOM 2005 C CA . ILE A 1 244 ? -10.373 -12.405 3.140 1.00 93.38 244 ILE A CA 1
ATOM 2006 C C . ILE A 1 244 ? -9.398 -12.073 2.015 1.00 93.38 244 ILE A C 1
ATOM 2008 O O . ILE A 1 244 ? -9.702 -11.277 1.131 1.00 93.38 244 ILE A O 1
ATOM 2012 N N . ASP A 1 245 ? -8.225 -12.691 2.046 1.00 91.50 245 ASP A N 1
ATOM 2013 C CA . ASP A 1 245 ? -7.200 -12.587 1.014 1.00 91.50 245 ASP A CA 1
ATOM 2014 C C . ASP A 1 245 ? -7.120 -13.894 0.218 1.00 91.50 245 ASP A C 1
ATOM 2016 O O . ASP A 1 245 ? -6.487 -14.875 0.623 1.00 91.50 245 ASP A O 1
ATOM 2020 N N . ASP A 1 246 ? -7.780 -13.898 -0.934 1.00 87.19 246 ASP A N 1
ATOM 2021 C CA . ASP A 1 246 ? -7.836 -15.005 -1.886 1.00 87.19 246 ASP A CA 1
ATOM 2022 C C . ASP A 1 246 ? -6.917 -14.781 -3.105 1.00 87.19 246 ASP A C 1
ATOM 2024 O O . ASP A 1 246 ? -6.954 -15.540 -4.079 1.00 87.19 246 ASP A O 1
ATOM 2028 N N . ARG A 1 247 ? -6.027 -13.777 -3.057 1.00 83.69 247 ARG A N 1
ATOM 2029 C CA . ARG A 1 247 ? -5.159 -13.385 -4.185 1.00 83.69 247 ARG A CA 1
ATOM 2030 C C . ARG A 1 247 ? -4.301 -14.545 -4.703 1.00 83.69 247 ARG A C 1
ATOM 2032 O O . ARG A 1 247 ? -4.032 -14.648 -5.901 1.00 83.69 247 ARG A O 1
ATOM 2039 N N . VAL A 1 248 ? -3.887 -15.449 -3.814 1.00 75.81 248 VAL A N 1
ATOM 2040 C CA . VAL A 1 248 ? -3.149 -16.675 -4.174 1.00 75.81 248 VAL A CA 1
ATOM 2041 C C . VAL A 1 248 ? -4.010 -17.618 -5.023 1.00 75.81 248 VAL A C 1
ATOM 2043 O O . VAL A 1 248 ? -3.523 -18.168 -6.013 1.00 75.81 248 VAL A O 1
ATOM 2046 N N . GLN A 1 249 ? -5.288 -17.785 -4.678 1.00 75.00 249 GLN A N 1
ATOM 2047 C CA . GLN A 1 249 ? -6.223 -18.651 -5.403 1.00 75.00 249 GLN A CA 1
ATOM 2048 C C . GLN A 1 249 ? -6.534 -18.096 -6.790 1.00 75.00 249 GLN A C 1
ATOM 2050 O O . GLN A 1 249 ? -6.512 -18.844 -7.769 1.00 75.00 249 GLN A O 1
ATOM 2055 N N . GLN A 1 250 ? -6.713 -16.776 -6.876 1.00 73.56 250 GLN A N 1
ATOM 2056 C CA . GLN A 1 250 ? -6.933 -16.045 -8.126 1.00 73.56 250 GLN A CA 1
ATOM 2057 C C . GLN A 1 250 ? -5.701 -16.038 -9.055 1.00 73.56 250 GLN A C 1
ATOM 2059 O O . GLN A 1 250 ? -5.756 -15.490 -10.153 1.00 73.56 250 GLN A O 1
ATOM 2064 N N . GLY A 1 251 ? -4.572 -16.627 -8.640 1.00 64.44 251 GLY A N 1
ATOM 2065 C CA . GLY A 1 251 ? -3.352 -16.685 -9.448 1.00 64.44 251 GLY A CA 1
ATOM 2066 C C . GLY A 1 251 ? -2.623 -15.344 -9.562 1.00 64.44 251 GLY A C 1
ATOM 2067 O O . GLY A 1 251 ? -1.755 -15.192 -10.421 1.00 64.44 251 GLY A O 1
ATOM 2068 N N . LEU A 1 252 ? -2.937 -14.375 -8.692 1.00 59.41 252 LEU A N 1
ATOM 2069 C CA . LEU A 1 252 ? -2.256 -13.074 -8.642 1.00 59.41 252 LEU A CA 1
ATOM 2070 C C . LEU A 1 252 ? -0.826 -13.189 -8.086 1.00 59.41 252 LEU A C 1
ATOM 2072 O O . LEU A 1 252 ? -0.004 -12.298 -8.308 1.00 59.41 252 LEU A O 1
ATOM 2076 N N . TYR A 1 253 ? -0.513 -14.310 -7.429 1.00 58.25 253 TYR A N 1
ATOM 2077 C CA . TYR A 1 253 ? 0.840 -14.743 -7.089 1.00 58.25 253 TYR A CA 1
ATOM 2078 C C . TYR A 1 253 ? 1.202 -15.999 -7.896 1.00 58.25 253 TYR A C 1
ATOM 2080 O O . TYR A 1 253 ? 0.437 -16.963 -7.939 1.00 58.25 253 TYR A O 1
ATOM 2088 N N . GLU A 1 254 ? 2.370 -16.004 -8.546 1.00 50.09 254 GLU A N 1
ATOM 2089 C CA . GLU A 1 254 ? 2.820 -17.154 -9.340 1.00 50.09 254 GLU A CA 1
ATOM 2090 C C . GLU A 1 254 ? 3.138 -18.360 -8.438 1.00 50.09 254 GLU A C 1
ATOM 2092 O O . GLU A 1 254 ? 3.897 -18.258 -7.471 1.00 50.09 254 GLU A O 1
ATOM 2097 N N . ARG A 1 255 ? 2.552 -19.516 -8.776 1.00 50.56 255 ARG A N 1
ATOM 2098 C CA . ARG A 1 255 ? 2.704 -20.785 -8.052 1.00 50.56 255 ARG A CA 1
ATOM 2099 C C . ARG A 1 255 ? 4.121 -21.340 -8.238 1.00 50.56 255 ARG A C 1
ATOM 2101 O O . ARG A 1 255 ? 4.549 -21.555 -9.366 1.00 50.56 255 ARG A O 1
ATOM 2108 N N . ASN A 1 256 ? 4.803 -21.656 -7.137 1.00 49.28 256 ASN A N 1
ATOM 2109 C CA . ASN A 1 256 ? 5.990 -22.528 -7.135 1.00 49.28 256 ASN A CA 1
ATOM 2110 C C . ASN A 1 256 ? 5.657 -23.965 -6.677 1.00 49.28 256 ASN A C 1
ATOM 2112 O O . ASN A 1 256 ? 6.565 -24.738 -6.390 1.00 49.28 256 ASN A O 1
ATOM 2116 N N . ILE A 1 257 ? 4.373 -24.327 -6.571 1.00 47.31 257 ILE A N 1
ATOM 2117 C CA . ILE A 1 257 ? 3.926 -25.615 -6.022 1.00 47.31 257 ILE A CA 1
ATOM 2118 C C . ILE A 1 257 ? 3.104 -26.358 -7.080 1.00 47.31 257 ILE A C 1
ATOM 2120 O O . ILE A 1 257 ? 2.294 -25.752 -7.787 1.00 47.31 257 ILE A O 1
ATOM 2124 N N . LEU A 1 258 ? 3.352 -27.668 -7.186 1.00 48.28 258 LEU A N 1
ATOM 2125 C CA . LEU A 1 258 ? 2.588 -28.628 -7.983 1.00 48.28 258 LEU A CA 1
ATOM 2126 C C . LEU A 1 258 ? 1.068 -28.490 -7.728 1.00 48.28 258 LEU A C 1
ATOM 2128 O O . LEU A 1 258 ? 0.660 -28.117 -6.630 1.00 48.28 258 LEU A O 1
ATOM 2132 N N . PRO A 1 259 ? 0.215 -28.803 -8.719 1.00 52.22 259 PRO A N 1
ATOM 2133 C CA . PRO A 1 259 ? -1.206 -28.432 -8.753 1.00 52.22 259 PRO A CA 1
ATOM 2134 C C . PRO A 1 259 ? -2.136 -29.221 -7.806 1.00 52.22 259 PRO A C 1
ATOM 2136 O O . PRO A 1 259 ? -3.303 -29.397 -8.138 1.00 52.22 259 PRO A O 1
ATOM 2139 N N . GLN A 1 260 ? -1.663 -29.735 -6.668 1.00 55.53 260 GLN A N 1
ATOM 2140 C CA . GLN A 1 260 ? -2.390 -30.811 -5.984 1.00 55.53 260 GLN A CA 1
ATOM 2141 C C . GLN A 1 260 ? -3.358 -30.394 -4.869 1.00 55.53 260 GLN A C 1
ATOM 2143 O O . GLN A 1 260 ? -4.286 -31.155 -4.630 1.00 55.53 260 GLN A O 1
ATOM 2148 N N . GLU A 1 261 ? -3.271 -29.196 -4.272 1.00 60.25 261 GLU A N 1
ATOM 2149 C CA . GLU A 1 261 ? -4.300 -28.749 -3.312 1.00 60.25 261 GLU A CA 1
ATOM 2150 C C . GLU A 1 261 ? -4.654 -27.252 -3.432 1.00 60.25 261 GLU A C 1
ATOM 2152 O O . GLU A 1 261 ? -3.768 -26.418 -3.659 1.00 60.25 261 GLU A O 1
ATOM 2157 N N . PRO A 1 262 ? -5.945 -26.881 -3.289 1.00 64.56 262 PRO A N 1
ATOM 2158 C CA . PRO A 1 262 ? -6.351 -25.487 -3.196 1.00 64.56 262 PRO A CA 1
ATOM 2159 C C . PRO A 1 262 ? -5.775 -24.866 -1.920 1.00 64.56 262 PRO A C 1
ATOM 2161 O O . PRO A 1 262 ? -6.068 -25.303 -0.812 1.00 64.56 262 PRO A O 1
ATOM 2164 N N . ILE A 1 263 ? -4.960 -23.820 -2.076 1.00 70.62 263 ILE A N 1
ATOM 2165 C CA . ILE A 1 263 ? -4.425 -23.058 -0.942 1.00 70.62 263 ILE A CA 1
ATOM 2166 C C . ILE A 1 263 ? -5.594 -22.276 -0.324 1.00 70.62 263 ILE A C 1
ATOM 2168 O O . ILE A 1 263 ? -6.184 -21.462 -1.039 1.00 70.62 263 ILE A O 1
ATOM 2172 N N . PRO A 1 264 ? -5.958 -22.489 0.955 1.00 78.69 264 PRO A N 1
ATOM 2173 C CA . PRO A 1 264 ? -7.058 -21.760 1.584 1.00 78.69 264 PRO A CA 1
ATOM 2174 C C . PRO A 1 264 ? -6.768 -20.250 1.619 1.00 78.69 264 PRO A C 1
ATOM 2176 O O . PRO A 1 264 ? -5.596 -19.854 1.637 1.00 78.69 264 PRO A O 1
ATOM 2179 N N . PRO A 1 265 ? -7.806 -19.395 1.608 1.00 85.62 265 PRO A N 1
ATOM 2180 C CA . PRO A 1 265 ? -7.595 -17.956 1.642 1.00 85.62 265 PRO A CA 1
ATOM 2181 C C . PRO A 1 265 ? -6.996 -17.560 2.995 1.00 85.62 265 PRO A C 1
ATOM 2183 O O . PRO A 1 265 ? -7.271 -18.192 4.020 1.00 85.62 265 PRO A O 1
ATOM 2186 N N . GLN A 1 266 ? -6.173 -16.513 3.014 1.00 88.62 266 GLN A N 1
ATOM 2187 C CA . GLN A 1 266 ? -5.698 -15.964 4.282 1.00 88.62 266 GLN A CA 1
ATOM 2188 C C . GLN A 1 266 ? -6.792 -15.085 4.881 1.00 88.62 266 GLN A C 1
ATOM 2190 O O . GLN A 1 266 ? -7.428 -14.306 4.176 1.00 88.62 266 GLN A O 1
ATOM 2195 N N . ILE A 1 267 ? -7.013 -15.210 6.185 1.00 92.19 267 ILE A N 1
ATOM 2196 C CA . ILE A 1 267 ? -8.064 -14.482 6.895 1.00 92.19 267 ILE A CA 1
ATOM 2197 C C . ILE A 1 267 ? -7.407 -13.533 7.895 1.00 92.19 267 ILE A C 1
ATOM 2199 O O . ILE A 1 267 ? -6.422 -13.872 8.548 1.00 92.19 267 ILE A O 1
ATOM 2203 N N . GLU A 1 268 ? -7.956 -12.336 8.033 1.00 93.25 268 GLU A N 1
ATOM 2204 C CA . GLU A 1 268 ? -7.661 -11.414 9.126 1.00 93.25 268 GLU A CA 1
ATOM 2205 C C . GLU A 1 268 ? -8.985 -10.969 9.752 1.00 93.25 268 GLU A C 1
ATOM 2207 O O . GLU A 1 268 ? -9.976 -10.780 9.055 1.00 93.25 268 GLU A O 1
ATOM 2212 N N . TYR A 1 269 ? -9.016 -10.799 11.070 1.00 95.56 269 TYR A N 1
ATOM 2213 C CA . TYR A 1 269 ? -10.174 -10.246 11.770 1.00 95.56 269 TYR A CA 1
ATOM 2214 C C . TYR A 1 269 ? -9.887 -8.797 12.143 1.00 95.56 269 TYR A C 1
ATOM 2216 O O . TYR A 1 269 ? -8.844 -8.508 12.739 1.00 95.56 269 TYR A O 1
ATOM 2224 N N . VAL A 1 270 ? -10.803 -7.893 11.794 1.00 95.56 270 VAL A N 1
ATOM 2225 C CA . VAL A 1 270 ? -10.606 -6.448 11.964 1.00 95.56 270 VAL A CA 1
ATOM 2226 C C . VAL A 1 270 ? -11.839 -5.790 12.581 1.00 95.56 270 VAL A C 1
ATOM 2228 O O . VAL A 1 270 ? -12.963 -6.222 12.337 1.00 95.56 270 VAL A O 1
ATOM 2231 N N . SER A 1 271 ? -11.637 -4.741 13.383 1.00 95.81 271 SER A N 1
ATOM 2232 C CA . SER A 1 271 ? -12.708 -3.859 13.878 1.00 95.81 271 SER A CA 1
ATOM 2233 C C . SER A 1 271 ? -12.284 -2.392 13.888 1.00 95.81 271 SER A C 1
ATOM 2235 O O . SER A 1 271 ? -11.092 -2.077 13.948 1.00 95.81 271 SER A O 1
ATOM 2237 N N . GLU A 1 272 ? -13.263 -1.487 13.910 1.00 94.44 272 GLU A N 1
ATOM 2238 C CA . GLU A 1 272 ? -12.996 -0.054 14.053 1.00 94.44 272 GLU A CA 1
ATOM 2239 C C . GLU A 1 272 ? -12.332 0.259 15.403 1.00 94.44 272 GLU A C 1
ATOM 2241 O O . GLU A 1 272 ? -11.335 0.981 15.450 1.00 94.44 272 GLU A O 1
ATOM 2246 N N . LEU A 1 273 ? -12.823 -0.328 16.501 1.00 96.00 273 LEU A N 1
ATOM 2247 C CA . LEU A 1 273 ? -12.245 -0.152 17.837 1.00 96.00 273 LEU A CA 1
ATOM 2248 C C . LEU A 1 273 ? -10.742 -0.479 17.869 1.00 96.00 273 LEU A C 1
ATOM 2250 O O . LEU A 1 273 ? -9.953 0.301 18.407 1.00 96.00 273 LEU A O 1
ATOM 2254 N N . GLN A 1 274 ? -10.335 -1.606 17.278 1.00 95.31 274 GLN A N 1
ATOM 2255 C CA . GLN A 1 274 ? -8.926 -2.001 17.158 1.00 95.31 274 GLN A CA 1
ATOM 2256 C C . GLN A 1 274 ? -8.107 -0.937 16.415 1.00 95.31 274 GLN A C 1
ATOM 2258 O O . GLN A 1 274 ? -7.046 -0.535 16.898 1.00 95.31 274 GLN A O 1
ATOM 2263 N N . GLU A 1 275 ? -8.607 -0.434 15.283 1.00 92.94 275 GLU A N 1
ATOM 2264 C CA . GLU A 1 275 ? -7.924 0.607 14.511 1.00 92.94 275 GLU A CA 1
ATOM 2265 C C . GLU A 1 275 ? -7.765 1.901 15.325 1.00 92.94 275 GLU A C 1
ATOM 2267 O O . GLU A 1 275 ? -6.683 2.494 15.357 1.00 92.94 275 GLU A O 1
ATOM 2272 N N . LYS A 1 276 ? -8.809 2.325 16.045 1.00 93.12 276 LYS A N 1
ATOM 2273 C CA . LYS A 1 276 ? -8.783 3.549 16.863 1.00 93.12 276 LYS A CA 1
ATOM 2274 C C . LYS A 1 276 ? -7.831 3.435 18.045 1.00 93.12 276 LYS A C 1
ATOM 2276 O O . LYS A 1 276 ? -7.086 4.378 18.319 1.00 93.12 276 LYS A O 1
ATOM 2281 N N . LEU A 1 277 ? -7.802 2.289 18.724 1.00 95.81 277 LEU A N 1
ATOM 2282 C CA . LEU A 1 277 ? -6.851 2.038 19.809 1.00 95.81 277 LEU A CA 1
ATOM 2283 C C . LEU A 1 277 ? -5.402 2.094 19.306 1.00 95.81 277 LEU A C 1
ATOM 2285 O O . LEU A 1 277 ? -4.544 2.693 19.966 1.00 95.81 277 LEU A O 1
ATOM 2289 N N . ARG A 1 278 ? -5.145 1.561 18.106 1.00 94.31 278 ARG A N 1
ATOM 2290 C CA . ARG A 1 278 ? -3.829 1.623 17.464 1.00 94.31 278 ARG A CA 1
ATOM 2291 C C . ARG A 1 278 ? -3.429 3.058 17.149 1.00 94.31 278 ARG A C 1
ATOM 2293 O O . ARG A 1 278 ? -2.339 3.478 17.526 1.00 94.31 278 ARG A O 1
ATOM 2300 N N . GLN A 1 279 ? -4.311 3.821 16.512 1.00 90.94 279 GLN A N 1
ATOM 2301 C CA . GLN A 1 279 ? -4.022 5.193 16.088 1.00 90.94 279 GLN A CA 1
ATOM 2302 C C . GLN A 1 279 ? -3.857 6.169 17.260 1.00 90.94 279 GLN A C 1
ATOM 2304 O O . GLN A 1 279 ? -2.985 7.033 17.219 1.00 90.94 279 GLN A O 1
ATOM 2309 N N . ILE A 1 280 ? -4.687 6.049 18.300 1.00 93.19 280 ILE A N 1
ATOM 2310 C CA . ILE A 1 280 ? -4.726 7.017 19.407 1.00 93.19 280 ILE A CA 1
ATOM 2311 C C . ILE A 1 280 ? -3.707 6.663 20.494 1.00 93.19 280 ILE A C 1
ATOM 2313 O O . ILE A 1 280 ? -3.069 7.553 21.059 1.00 93.19 280 ILE A O 1
ATOM 2317 N N . PHE A 1 281 ? -3.550 5.374 20.806 1.00 95.31 281 PHE A N 1
ATOM 2318 C CA . PHE A 1 281 ? -2.760 4.925 21.956 1.00 95.31 281 PHE A CA 1
ATOM 2319 C C . PHE A 1 281 ? -1.535 4.088 21.589 1.00 95.31 281 PHE A C 1
ATOM 2321 O O . PHE A 1 281 ? -0.759 3.757 22.488 1.00 95.31 281 PHE A O 1
ATOM 2328 N N . GLY A 1 282 ? -1.348 3.748 20.310 1.00 95.75 282 GLY A N 1
ATOM 2329 C CA . GLY A 1 282 ? -0.302 2.822 19.875 1.00 95.75 282 GLY A CA 1
ATOM 2330 C C . GLY A 1 282 ? -0.581 1.373 20.278 1.00 95.75 282 GLY A C 1
ATOM 2331 O O . GLY A 1 282 ? 0.354 0.581 20.351 1.00 95.75 282 GLY A O 1
ATOM 2332 N N . ILE A 1 283 ? -1.839 1.031 20.569 1.00 97.12 283 ILE A N 1
ATOM 2333 C CA . ILE A 1 283 ? -2.256 -0.295 21.035 1.00 97.12 283 ILE A CA 1
ATOM 2334 C C . ILE A 1 283 ? -2.798 -1.090 19.846 1.00 97.12 283 ILE A C 1
ATOM 2336 O O . ILE A 1 283 ? -3.925 -0.857 19.418 1.00 97.12 283 ILE A O 1
ATOM 2340 N N . ASP A 1 284 ? -2.004 -2.014 19.310 1.00 96.94 284 ASP A N 1
ATOM 2341 C CA . ASP A 1 284 ? -2.457 -2.936 18.262 1.00 96.94 284 ASP A CA 1
ATOM 2342 C C . ASP A 1 284 ? -3.025 -4.207 18.904 1.00 96.94 284 ASP A C 1
ATOM 2344 O O . ASP A 1 284 ? -2.493 -4.708 19.894 1.00 96.94 284 ASP A O 1
ATOM 2348 N N . ILE A 1 285 ? -4.113 -4.729 18.355 1.00 96.94 285 ILE A N 1
ATOM 2349 C CA . ILE A 1 285 ? -4.738 -5.976 18.809 1.00 96.94 285 ILE A CA 1
ATOM 2350 C C . ILE A 1 285 ? -4.622 -6.965 17.659 1.00 96.94 285 ILE A C 1
ATOM 2352 O O . ILE A 1 285 ? -4.830 -6.591 16.515 1.00 96.94 285 ILE A O 1
ATOM 2356 N N . VAL A 1 286 ? -4.287 -8.220 17.930 1.00 95.94 286 VAL A N 1
ATOM 2357 C CA . VAL A 1 286 ? -4.223 -9.262 16.903 1.00 95.94 286 VAL A CA 1
ATOM 2358 C C . VAL A 1 286 ? -4.991 -10.476 17.376 1.00 95.94 286 VAL A C 1
ATOM 2360 O O . VAL A 1 286 ? -4.708 -11.008 18.448 1.00 95.94 286 VAL A O 1
ATOM 2363 N N . PHE A 1 287 ? -5.978 -10.897 16.596 1.00 96.00 287 PHE A N 1
ATOM 2364 C CA . PHE A 1 287 ? -6.827 -12.032 16.930 1.00 96.00 287 PHE A CA 1
ATOM 2365 C C . PHE A 1 287 ? -6.146 -13.357 16.585 1.00 96.00 287 PHE A C 1
ATOM 2367 O O . PHE A 1 287 ? -5.537 -13.502 15.528 1.00 96.00 287 PHE A O 1
ATOM 2374 N N . HIS A 1 288 ? -6.300 -14.332 17.476 1.00 93.75 288 HIS A N 1
ATOM 2375 C CA . HIS A 1 288 ? -5.875 -15.714 17.282 1.00 93.75 288 HIS A CA 1
ATOM 2376 C C . HIS A 1 288 ? -7.082 -16.553 16.906 1.00 93.75 288 HIS A C 1
ATOM 2378 O O . HIS A 1 288 ? -8.079 -16.590 17.633 1.00 93.75 288 HIS A O 1
ATOM 2384 N N . PHE A 1 289 ? -6.973 -17.247 15.788 1.00 92.62 289 PHE A N 1
ATOM 2385 C CA . PHE A 1 289 ? -8.010 -18.109 15.248 1.00 92.62 289 PHE A CA 1
ATOM 2386 C C . PHE A 1 289 ? -7.350 -19.303 14.554 1.00 92.62 289 PHE A C 1
ATOM 2388 O O . PHE A 1 289 ? -6.126 -19.361 14.412 1.00 92.62 289 PHE A O 1
ATOM 2395 N N . LYS A 1 290 ? -8.158 -20.292 14.185 1.00 88.69 290 LYS A N 1
ATOM 2396 C CA . LYS A 1 290 ? -7.704 -21.466 13.445 1.00 88.69 290 LYS A CA 1
ATOM 2397 C C . LYS A 1 290 ? -8.672 -21.708 12.297 1.00 88.69 290 LYS A C 1
ATOM 2399 O O . LYS A 1 290 ? -9.880 -21.727 12.529 1.00 88.69 290 LYS A O 1
ATOM 2404 N N . ASP A 1 291 ? -8.133 -21.924 11.103 1.00 83.50 291 ASP A N 1
ATOM 2405 C CA . ASP A 1 291 ? -8.910 -22.128 9.880 1.00 83.50 291 ASP A CA 1
ATOM 2406 C C . ASP A 1 291 ? -9.886 -20.948 9.661 1.00 83.50 291 ASP A C 1
ATOM 2408 O O . ASP A 1 291 ? -9.510 -19.799 9.883 1.00 83.50 291 ASP A O 1
ATOM 2412 N N . ASP A 1 292 ? -11.140 -21.207 9.287 1.00 76.88 292 ASP A N 1
ATOM 2413 C CA . ASP A 1 292 ? -12.198 -20.188 9.147 1.00 76.88 292 ASP A CA 1
ATOM 2414 C C . ASP A 1 292 ? -13.082 -20.049 10.410 1.00 76.88 292 ASP A C 1
ATOM 2416 O O . ASP A 1 292 ? -14.244 -19.638 10.370 1.00 76.88 292 ASP A O 1
ATOM 2420 N N . LYS A 1 293 ? -12.559 -20.442 11.578 1.00 86.81 293 LYS A N 1
ATOM 2421 C CA . LYS A 1 293 ? -13.314 -20.363 12.837 1.00 86.81 293 LYS A CA 1
ATOM 2422 C C . LYS A 1 293 ? -13.211 -18.981 13.463 1.00 86.81 293 LYS A C 1
ATOM 2424 O O . LYS A 1 293 ? -12.228 -18.263 13.278 1.00 86.81 293 LYS A O 1
ATOM 2429 N N . GLN A 1 294 ? -14.213 -18.666 14.280 1.00 88.56 294 GLN A N 1
ATOM 2430 C CA . GLN A 1 294 ? -14.221 -17.476 15.121 1.00 88.56 294 GLN A CA 1
ATOM 2431 C C . GLN A 1 294 ? -12.968 -17.417 16.017 1.00 88.56 294 GLN A C 1
ATOM 2433 O O . GLN A 1 294 ? -12.499 -18.467 16.483 1.00 88.56 294 GLN A O 1
ATOM 2438 N N . PRO A 1 295 ? -12.425 -16.218 16.296 1.00 94.81 295 PRO A N 1
ATOM 2439 C CA . PRO A 1 295 ? -11.269 -16.078 17.166 1.00 94.81 295 PRO A CA 1
ATOM 2440 C C . PRO A 1 295 ? -11.493 -16.681 18.552 1.00 94.81 295 PRO A C 1
ATOM 2442 O O . PRO A 1 295 ? -12.566 -16.564 19.143 1.00 94.81 295 PRO A O 1
ATOM 2445 N N . PHE A 1 296 ? -10.458 -17.321 19.094 1.00 94.06 296 PHE A N 1
ATOM 2446 C CA . PHE A 1 296 ? -10.471 -17.919 20.436 1.00 94.06 296 PHE A CA 1
ATOM 2447 C C . PHE A 1 296 ? -9.627 -17.128 21.443 1.00 94.06 296 PHE A C 1
ATOM 2449 O O . PHE A 1 296 ? -9.696 -17.368 22.650 1.00 94.06 296 PHE A O 1
ATOM 2456 N N . GLY A 1 297 ? -8.825 -16.178 20.968 1.00 95.12 297 GLY A N 1
ATOM 2457 C CA . GLY A 1 297 ? -8.002 -15.318 21.803 1.00 95.12 297 GLY A CA 1
ATOM 2458 C C . GLY A 1 297 ? -7.477 -14.123 21.024 1.00 95.12 297 GLY A C 1
ATOM 2459 O O . GLY A 1 297 ? -7.735 -13.975 19.835 1.00 95.12 297 GLY A O 1
ATOM 2460 N N . TYR A 1 298 ? -6.718 -13.271 21.700 1.00 96.69 298 TYR A N 1
ATOM 2461 C CA . TYR A 1 298 ? -6.037 -12.153 21.062 1.00 96.69 298 TYR A CA 1
ATOM 2462 C C . TYR A 1 298 ? -4.724 -11.833 21.782 1.00 96.69 298 TYR A C 1
ATOM 2464 O O . TYR A 1 298 ? -4.535 -12.190 22.949 1.00 96.69 298 TYR A O 1
ATOM 2472 N N . THR A 1 299 ? -3.813 -11.177 21.077 1.00 96.56 299 THR A N 1
ATOM 2473 C CA . THR A 1 299 ? -2.592 -10.555 21.597 1.00 96.56 299 THR A CA 1
ATOM 2474 C C . THR A 1 299 ? -2.740 -9.049 21.489 1.00 96.56 299 THR A C 1
ATOM 2476 O O . THR A 1 299 ? -3.349 -8.551 20.547 1.00 96.56 299 THR A O 1
ATOM 2479 N N . LEU A 1 300 ? -2.182 -8.322 22.449 1.00 96.56 300 LEU A N 1
ATOM 2480 C CA . LEU A 1 300 ? -2.124 -6.868 22.420 1.00 96.56 300 LEU A CA 1
ATOM 2481 C C . LEU A 1 300 ? -0.662 -6.424 22.360 1.00 96.56 300 LEU A C 1
ATOM 2483 O O . LEU A 1 300 ? 0.154 -6.884 23.153 1.00 96.56 300 LEU A O 1
ATOM 2487 N N . ILE A 1 301 ? -0.336 -5.536 21.428 1.00 97.12 301 ILE A N 1
ATOM 2488 C CA . ILE A 1 301 ? 0.991 -4.948 21.240 1.00 97.12 301 ILE A CA 1
ATOM 2489 C C . ILE A 1 301 ? 0.896 -3.471 21.626 1.00 97.12 301 ILE A C 1
ATOM 2491 O O . ILE A 1 301 ? 0.282 -2.669 20.924 1.00 97.12 301 ILE A O 1
ATOM 2495 N N . ASP A 1 302 ? 1.496 -3.103 22.754 1.00 96.19 302 ASP A N 1
ATOM 2496 C CA . ASP A 1 302 ? 1.621 -1.716 23.195 1.00 96.19 302 ASP A CA 1
ATOM 2497 C C . ASP A 1 302 ? 2.910 -1.123 22.622 1.00 96.19 302 ASP A C 1
ATOM 2499 O O . ASP A 1 302 ? 3.980 -1.211 23.228 1.00 96.19 302 ASP A O 1
ATOM 2503 N N . ASN A 1 303 ? 2.807 -0.511 21.442 1.00 95.50 303 ASN A N 1
ATOM 2504 C CA . ASN A 1 303 ? 3.955 0.065 20.740 1.00 95.50 303 ASN A CA 1
ATOM 2505 C C . ASN A 1 303 ? 4.579 1.241 21.503 1.00 95.50 303 ASN A C 1
ATOM 2507 O O . ASN A 1 303 ? 5.767 1.519 21.346 1.00 95.50 303 ASN A O 1
ATOM 2511 N N . LYS A 1 304 ? 3.805 1.928 22.357 1.00 93.56 304 LYS A N 1
ATOM 2512 C CA . LYS A 1 304 ? 4.306 3.062 23.145 1.00 93.56 304 LYS A CA 1
ATOM 2513 C C . LYS A 1 304 ? 5.260 2.607 24.247 1.00 93.56 304 LYS A C 1
ATOM 2515 O O . LYS A 1 304 ? 6.253 3.280 24.500 1.00 93.56 304 LYS A O 1
ATOM 2520 N N . ASN A 1 305 ? 4.947 1.490 24.901 1.00 93.00 305 ASN A N 1
ATOM 2521 C CA . ASN A 1 305 ? 5.769 0.933 25.980 1.00 93.00 305 ASN A CA 1
ATOM 2522 C C . ASN A 1 305 ? 6.609 -0.274 25.545 1.00 93.00 305 ASN A C 1
ATOM 2524 O O . ASN A 1 305 ? 7.266 -0.881 26.387 1.00 93.00 305 ASN A O 1
ATOM 2528 N N . GLN A 1 306 ? 6.575 -0.619 24.255 1.00 95.00 306 GLN A N 1
ATOM 2529 C CA . GLN A 1 306 ? 7.294 -1.746 23.665 1.00 95.00 306 GLN A CA 1
ATOM 2530 C C . GLN A 1 306 ? 7.025 -3.067 24.402 1.00 95.00 306 GLN A C 1
ATOM 2532 O O . GLN A 1 306 ? 7.944 -3.797 24.762 1.00 95.00 306 GLN A O 1
ATOM 2537 N N . GLN A 1 307 ? 5.753 -3.370 24.671 1.00 94.00 307 GLN A N 1
ATOM 2538 C CA . GLN A 1 307 ? 5.348 -4.553 25.436 1.00 94.00 307 GLN A CA 1
ATOM 2539 C C . GLN A 1 307 ? 4.248 -5.320 24.709 1.00 94.00 307 GLN A C 1
ATOM 2541 O O . GLN A 1 307 ? 3.284 -4.736 24.214 1.00 94.00 307 GLN A O 1
ATOM 2546 N N . VAL A 1 308 ? 4.374 -6.644 24.694 1.00 95.31 308 VAL A N 1
ATOM 2547 C CA . VAL A 1 308 ? 3.355 -7.560 24.181 1.00 95.31 308 VAL A CA 1
ATOM 2548 C C . VAL A 1 308 ? 2.636 -8.224 25.355 1.00 95.31 308 VAL A C 1
ATOM 2550 O O . VAL A 1 308 ? 3.270 -8.703 26.295 1.00 95.31 308 VAL A O 1
ATOM 2553 N N . TYR A 1 309 ? 1.307 -8.248 25.303 1.00 93.62 309 TYR A N 1
ATOM 2554 C CA . TYR A 1 309 ? 0.428 -8.806 26.328 1.00 93.62 309 TYR A CA 1
ATOM 2555 C C . TYR A 1 309 ? -0.438 -9.922 25.750 1.00 93.62 309 TYR A C 1
ATOM 2557 O O . TYR A 1 309 ? -0.898 -9.853 24.603 1.00 93.62 309 TYR A O 1
ATOM 2565 N N . LYS A 1 310 ? -0.744 -10.932 26.569 1.00 93.69 310 LYS A N 1
ATOM 2566 C CA . LYS A 1 310 ? -1.797 -11.894 26.233 1.00 93.69 310 LYS A CA 1
ATOM 2567 C C . LYS A 1 310 ? -3.151 -11.239 26.507 1.00 93.69 310 LYS A C 1
ATOM 2569 O O . LYS A 1 310 ? -3.391 -10.735 27.599 1.00 93.69 310 LYS A O 1
ATOM 2574 N N . GLY A 1 311 ? -4.070 -11.285 25.548 1.00 93.81 311 GLY A N 1
ATOM 2575 C CA . GLY A 1 311 ? -5.340 -10.559 25.620 1.00 93.81 311 GLY A CA 1
ATOM 2576 C C . GLY A 1 311 ? -6.176 -10.869 26.863 1.00 93.81 311 GLY A C 1
ATOM 2577 O O . GLY A 1 311 ? -6.667 -9.956 27.516 1.00 93.81 311 GLY A O 1
ATOM 2578 N N . SER A 1 312 ? -6.229 -12.140 27.276 1.00 92.50 312 SER A N 1
ATOM 2579 C CA . SER A 1 312 ? -6.956 -12.572 28.482 1.00 92.50 312 SER A CA 1
ATOM 2580 C C . SER A 1 312 ? -6.465 -11.928 29.785 1.00 92.50 312 SER A C 1
ATOM 2582 O O . SER A 1 312 ? -7.142 -12.024 30.803 1.00 92.50 312 SER A O 1
ATOM 2584 N N . GLU A 1 313 ? -5.278 -11.319 29.786 1.00 91.69 313 GLU A N 1
ATOM 2585 C CA . GLU A 1 313 ? -4.743 -10.570 30.928 1.00 91.69 313 GLU A CA 1
ATOM 2586 C C . GLU A 1 313 ? -5.340 -9.165 31.031 1.00 91.69 313 GLU A C 1
ATOM 2588 O O . GLU A 1 313 ? -5.329 -8.574 32.108 1.00 91.69 313 GLU A O 1
ATOM 2593 N N . ILE A 1 314 ? -5.869 -8.646 29.923 1.00 93.94 314 ILE A N 1
ATOM 2594 C CA . ILE A 1 314 ? -6.514 -7.339 29.839 1.00 93.94 314 ILE A CA 1
ATOM 2595 C C . ILE A 1 314 ? -8.011 -7.479 30.131 1.00 93.94 314 ILE A C 1
ATOM 2597 O O . ILE A 1 314 ? -8.522 -6.865 31.069 1.00 93.94 314 ILE A O 1
ATOM 2601 N N . ALA A 1 315 ? -8.715 -8.290 29.337 1.00 94.44 315 ALA A N 1
ATOM 2602 C CA . ALA A 1 315 ? -10.141 -8.573 29.492 1.00 94.44 315 ALA A CA 1
ATOM 2603 C C . ALA A 1 315 ? -10.550 -9.815 28.677 1.00 94.44 315 ALA A C 1
ATOM 2605 O O . ALA A 1 315 ? -9.793 -10.316 27.842 1.00 94.44 315 ALA A O 1
ATOM 2606 N N . LYS A 1 316 ? -11.749 -10.359 28.930 1.00 95.69 316 LYS A N 1
ATOM 2607 C CA . LYS A 1 316 ? -12.276 -11.436 28.084 1.00 95.69 316 LYS A CA 1
ATOM 2608 C C . LYS A 1 316 ? -12.680 -10.839 26.743 1.00 95.69 316 LYS A C 1
ATOM 2610 O O . LYS A 1 316 ? -13.342 -9.813 26.685 1.00 95.69 316 LYS A O 1
ATOM 2615 N N . MET A 1 317 ? -12.323 -11.523 25.663 1.00 95.25 317 MET A N 1
ATOM 2616 C CA . MET A 1 317 ? -12.546 -11.035 24.302 1.00 95.25 317 MET A CA 1
ATOM 2617 C C . MET A 1 317 ? -14.025 -10.738 24.000 1.00 95.25 317 MET A C 1
ATOM 2619 O O . MET A 1 317 ? -14.323 -9.715 23.397 1.00 95.25 317 MET A O 1
ATOM 2623 N N . LYS A 1 318 ? -14.943 -11.587 24.487 1.00 94.38 318 LYS A N 1
ATOM 2624 C CA . LYS A 1 318 ? -16.400 -11.421 24.333 1.00 94.38 318 LYS A CA 1
ATOM 2625 C C . LYS A 1 318 ? -16.977 -10.213 25.084 1.00 94.38 318 LYS A C 1
ATOM 2627 O O . LYS A 1 318 ? -18.068 -9.776 24.756 1.00 94.38 318 LYS A O 1
ATOM 2632 N N . ASP A 1 319 ? -16.253 -9.674 26.067 1.00 95.12 319 ASP A N 1
ATOM 2633 C CA . ASP A 1 319 ? -16.672 -8.473 26.806 1.00 95.12 319 ASP A CA 1
ATOM 2634 C C . ASP A 1 319 ? -16.269 -7.183 26.060 1.00 95.12 319 ASP A C 1
ATOM 2636 O O . ASP A 1 319 ? -16.658 -6.078 26.451 1.00 95.12 319 ASP A O 1
ATOM 2640 N N . ILE A 1 320 ? -15.439 -7.320 25.018 1.00 96.44 320 ILE A N 1
ATOM 2641 C CA . ILE A 1 320 ? -14.870 -6.215 24.244 1.00 96.44 320 ILE A CA 1
ATOM 2642 C C . ILE A 1 320 ? -15.464 -6.181 22.842 1.00 96.44 320 ILE A C 1
ATOM 2644 O O . ILE A 1 320 ? -15.858 -5.112 22.392 1.00 96.44 320 ILE A O 1
ATOM 2648 N N . PHE A 1 321 ? -15.510 -7.325 22.158 1.00 97.19 321 PHE A N 1
ATOM 2649 C CA . PHE A 1 321 ? -15.774 -7.421 20.725 1.00 97.19 321 PHE A CA 1
ATOM 2650 C C . PHE A 1 321 ? -17.024 -8.246 20.417 1.00 97.19 321 PHE A C 1
ATOM 2652 O O . PHE A 1 321 ? -17.244 -9.296 21.025 1.00 97.19 321 PHE A O 1
ATOM 2659 N N . ASP A 1 322 ? -17.786 -7.788 19.424 1.00 96.56 322 ASP A N 1
ATOM 2660 C CA . ASP A 1 322 ? -18.922 -8.498 18.830 1.00 96.56 322 ASP A CA 1
ATOM 2661 C C . ASP A 1 322 ? -18.490 -9.101 17.488 1.00 96.56 322 ASP A C 1
ATOM 2663 O O . ASP A 1 322 ? -18.130 -8.375 16.563 1.00 96.56 322 ASP A O 1
ATOM 2667 N N . PHE A 1 323 ? -18.456 -10.427 17.376 1.00 95.75 323 PHE A N 1
ATOM 2668 C CA . PHE A 1 323 ? -17.971 -11.090 16.167 1.00 95.75 323 PHE A CA 1
ATOM 2669 C C . PHE A 1 323 ? -19.113 -11.332 15.190 1.00 95.75 323 PHE A C 1
ATOM 2671 O O . PHE A 1 323 ? -20.071 -12.037 15.499 1.00 95.75 323 PHE A O 1
ATOM 2678 N N . THR A 1 324 ? -18.984 -10.768 13.993 1.00 95.44 324 THR A N 1
ATOM 2679 C CA . THR A 1 324 ? -19.979 -10.888 12.927 1.00 95.44 324 THR A CA 1
ATOM 2680 C C . THR A 1 324 ? -19.558 -11.934 11.895 1.00 95.44 324 THR A C 1
ATOM 2682 O O . THR A 1 324 ? -18.387 -12.304 11.805 1.00 95.44 324 THR A O 1
ATOM 2685 N N . GLU A 1 325 ? -20.508 -12.375 11.071 1.00 93.31 325 GLU A N 1
ATOM 2686 C CA . GLU A 1 325 ? -20.237 -13.201 9.884 1.00 93.31 325 GLU A CA 1
ATOM 2687 C C . GLU A 1 325 ? -19.952 -12.348 8.631 1.00 93.31 325 GLU A C 1
ATOM 2689 O O . GLU A 1 325 ? -19.814 -12.872 7.528 1.00 93.31 325 GLU A O 1
ATOM 2694 N N . ASN A 1 326 ? -19.880 -11.017 8.771 1.00 95.12 326 ASN A N 1
ATOM 2695 C CA . ASN A 1 326 ? -19.594 -10.128 7.650 1.00 95.12 326 ASN A CA 1
ATOM 2696 C C . ASN A 1 326 ? -18.139 -10.267 7.197 1.00 95.12 326 ASN A C 1
ATOM 2698 O O . ASN A 1 326 ? -17.226 -10.462 8.005 1.00 95.12 326 ASN A O 1
ATOM 2702 N N . SER A 1 327 ? -17.927 -10.123 5.891 1.00 94.12 327 SER A N 1
ATOM 2703 C CA . SER A 1 327 ? -16.617 -10.257 5.273 1.00 94.12 327 SER A CA 1
ATOM 2704 C C . SER A 1 327 ? -16.411 -9.270 4.127 1.00 94.12 327 SER A C 1
ATOM 2706 O O . SER A 1 327 ? -17.370 -8.752 3.555 1.00 94.12 327 SER A O 1
ATOM 2708 N N . ILE A 1 328 ? -15.146 -8.986 3.823 1.00 94.06 328 ILE A N 1
ATOM 2709 C CA . ILE A 1 328 ? -14.709 -8.132 2.713 1.00 94.06 328 ILE A CA 1
ATOM 2710 C C . ILE A 1 328 ? -13.432 -8.699 2.080 1.00 94.06 328 ILE A C 1
ATOM 2712 O O . ILE A 1 328 ? -12.589 -9.266 2.779 1.00 94.06 328 ILE A O 1
ATOM 2716 N N . ASP A 1 329 ? -13.280 -8.536 0.764 1.00 92.56 329 ASP A N 1
ATOM 2717 C CA . ASP A 1 329 ? -12.043 -8.853 0.034 1.00 92.56 329 ASP A CA 1
ATOM 2718 C C . ASP A 1 329 ? -10.885 -7.959 0.520 1.00 92.56 329 ASP A C 1
ATOM 2720 O O . ASP A 1 329 ? -11.056 -6.768 0.803 1.00 92.56 329 ASP A O 1
ATOM 2724 N N . LYS A 1 330 ? -9.684 -8.531 0.633 1.00 92.25 330 LYS A N 1
ATOM 2725 C CA . LYS A 1 330 ? -8.487 -7.842 1.133 1.00 92.25 330 LYS A CA 1
ATOM 2726 C C . LYS A 1 330 ? -8.123 -6.607 0.315 1.00 92.25 330 LYS A C 1
ATOM 2728 O O . LYS A 1 330 ? -7.714 -5.617 0.916 1.00 92.25 330 LYS A O 1
ATOM 2733 N N . ARG A 1 331 ? -8.262 -6.637 -1.012 1.00 88.12 331 ARG A N 1
ATOM 2734 C CA . ARG A 1 331 ? -7.974 -5.492 -1.893 1.00 88.12 331 ARG A CA 1
ATOM 2735 C C . ARG A 1 331 ? -8.960 -4.366 -1.643 1.00 88.12 331 ARG A C 1
ATOM 2737 O O . ARG A 1 331 ? -8.533 -3.228 -1.475 1.00 88.12 331 ARG A O 1
ATOM 2744 N N . GLU A 1 332 ? -10.246 -4.695 -1.545 1.00 89.81 332 GLU A N 1
ATOM 2745 C CA . GLU A 1 332 ? -11.281 -3.711 -1.222 1.00 89.81 332 GLU A CA 1
ATOM 2746 C C . GLU A 1 332 ? -11.037 -3.100 0.155 1.00 89.81 332 GLU A C 1
ATOM 2748 O O . GLU A 1 332 ? -10.986 -1.882 0.292 1.00 89.81 332 GLU A O 1
ATOM 2753 N N . PHE A 1 333 ? -10.766 -3.917 1.173 1.00 92.31 333 PHE A N 1
ATOM 2754 C CA . PHE A 1 333 ? -10.423 -3.408 2.498 1.00 92.31 333 PHE A CA 1
ATOM 2755 C C . PHE A 1 333 ? -9.166 -2.523 2.484 1.00 92.31 333 PHE A C 1
ATOM 2757 O O . PHE A 1 333 ? -9.143 -1.472 3.126 1.00 92.31 333 PHE A O 1
ATOM 2764 N N . GLU A 1 334 ? -8.118 -2.920 1.754 1.00 88.62 334 GLU A N 1
ATOM 2765 C CA . GLU A 1 334 ? -6.875 -2.152 1.638 1.00 88.62 334 GLU A CA 1
ATOM 2766 C C . GLU A 1 334 ? -7.076 -0.801 0.946 1.00 88.62 334 GLU A C 1
ATOM 2768 O O . GLU A 1 334 ? -6.512 0.191 1.415 1.00 88.62 334 GLU A O 1
ATOM 2773 N N . ARG A 1 335 ? -7.907 -0.759 -0.101 1.00 86.06 335 ARG A N 1
ATOM 2774 C CA . ARG A 1 335 ? -8.308 0.466 -0.799 1.00 86.06 335 ARG A CA 1
ATOM 2775 C C . ARG A 1 335 ? -9.133 1.370 0.116 1.00 86.06 335 ARG A C 1
ATOM 2777 O O . ARG A 1 335 ? -8.836 2.549 0.284 1.00 86.06 335 ARG A O 1
ATOM 2784 N N . LEU A 1 336 ? -10.143 0.807 0.775 1.00 89.06 336 LEU A N 1
ATOM 2785 C CA . LEU A 1 336 ? -11.150 1.565 1.516 1.00 89.06 336 LEU A CA 1
ATOM 2786 C C . LEU A 1 336 ? -10.668 2.090 2.867 1.00 89.06 336 LEU A C 1
ATOM 2788 O O . LEU A 1 336 ? -11.032 3.197 3.259 1.00 89.06 336 LEU A O 1
ATOM 2792 N N . LYS A 1 337 ? -9.813 1.349 3.578 1.00 85.69 337 LYS A N 1
ATOM 2793 C CA . LYS A 1 337 ? -9.294 1.783 4.889 1.00 85.69 337 LYS A CA 1
ATOM 2794 C C . LYS A 1 337 ? -8.464 3.069 4.816 1.00 85.69 337 LYS A C 1
ATOM 2796 O O . LYS A 1 337 ? -8.251 3.711 5.843 1.00 85.69 337 LYS A O 1
ATOM 2801 N N . ASP A 1 338 ? -7.934 3.402 3.640 1.00 82.50 338 ASP A N 1
ATOM 2802 C CA . ASP A 1 338 ? -7.094 4.580 3.437 1.00 82.50 338 ASP A CA 1
ATOM 2803 C C . ASP A 1 338 ? -7.893 5.803 2.948 1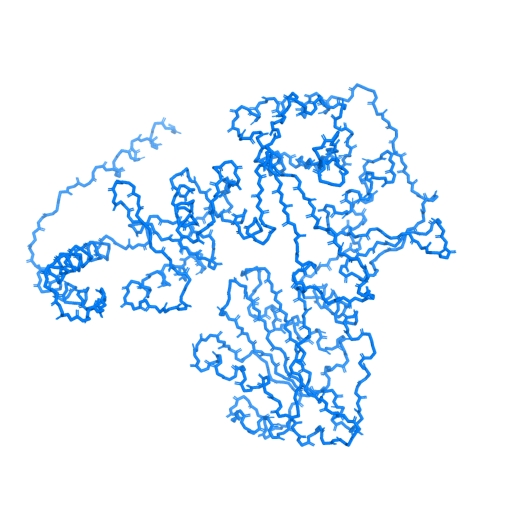.00 82.50 338 ASP A C 1
ATOM 2805 O O . ASP A 1 338 ? -7.335 6.901 2.918 1.00 82.50 338 ASP A O 1
ATOM 2809 N N . TYR A 1 339 ? -9.204 5.659 2.690 1.00 87.06 339 TYR A N 1
ATOM 2810 C CA . TYR A 1 339 ? -10.080 6.806 2.452 1.00 87.06 339 TYR A CA 1
ATOM 2811 C C . TYR A 1 339 ? -10.110 7.745 3.653 1.00 87.06 339 TYR A C 1
ATOM 2813 O O . TYR A 1 339 ? -10.321 7.352 4.805 1.00 87.06 339 TYR A O 1
ATOM 2821 N N . ASN A 1 340 ? -9.939 9.032 3.370 1.00 85.31 340 ASN A N 1
ATOM 2822 C CA . ASN A 1 340 ? -10.013 10.080 4.376 1.00 85.31 340 ASN A CA 1
ATOM 2823 C C . ASN A 1 340 ? -11.478 10.476 4.619 1.00 85.31 340 ASN A C 1
ATOM 2825 O O . ASN A 1 340 ? -11.928 11.530 4.169 1.00 85.31 340 ASN A O 1
ATOM 2829 N N . LEU A 1 341 ? -12.207 9.610 5.326 1.00 87.38 341 LEU A N 1
ATOM 2830 C CA . LEU A 1 341 ? -13.596 9.820 5.740 1.00 87.38 341 LEU A CA 1
ATOM 2831 C C . LEU A 1 341 ? -13.649 10.679 7.010 1.00 87.38 341 LEU A C 1
ATOM 2833 O O . LEU A 1 341 ? -13.216 10.255 8.086 1.00 87.38 341 LEU A O 1
ATOM 2837 N N . ARG A 1 342 ? -14.167 11.903 6.887 1.00 84.56 342 ARG A N 1
ATOM 2838 C CA . ARG A 1 342 ? -14.175 12.930 7.945 1.00 84.56 342 ARG A CA 1
ATOM 2839 C C . ARG A 1 342 ? -15.520 13.065 8.648 1.00 84.56 342 ARG A C 1
ATOM 2841 O O . ARG A 1 342 ? -15.569 13.691 9.712 1.00 84.56 342 ARG A O 1
ATOM 2848 N N . SER A 1 343 ? -16.580 12.549 8.032 1.00 86.75 343 SER A N 1
ATOM 2849 C CA . SER A 1 343 ? -17.947 12.586 8.544 1.00 86.75 343 SER A CA 1
ATOM 2850 C C . SER A 1 343 ? -18.734 11.348 8.129 1.00 86.75 343 SER A C 1
ATOM 2852 O O . SER A 1 343 ? -18.487 10.789 7.057 1.00 86.75 343 SER A O 1
ATOM 2854 N N . ASP A 1 344 ? -19.756 11.013 8.915 1.00 87.25 344 ASP A N 1
ATOM 2855 C CA . ASP A 1 344 ? -20.735 9.971 8.586 1.00 87.25 344 ASP A CA 1
ATOM 2856 C C . ASP A 1 344 ? -21.356 10.166 7.200 1.00 87.25 344 ASP A C 1
ATOM 2858 O O . ASP A 1 344 ? -21.633 9.201 6.495 1.00 87.25 344 ASP A O 1
ATOM 2862 N N . LYS A 1 345 ? -21.530 11.417 6.758 1.00 90.56 345 LYS A N 1
ATOM 2863 C CA . LYS A 1 345 ? -22.123 11.696 5.448 1.00 90.56 345 LYS A CA 1
ATOM 2864 C C . LYS A 1 345 ? -21.208 11.282 4.296 1.00 90.56 345 LYS A C 1
ATOM 2866 O O . LYS A 1 345 ? -21.672 10.678 3.341 1.00 90.56 345 LYS A O 1
ATOM 2871 N N . GLU A 1 346 ? -19.906 11.551 4.395 1.00 91.62 346 GLU A N 1
ATOM 2872 C CA . GLU A 1 346 ? -18.925 11.085 3.397 1.00 91.62 346 GLU A CA 1
ATOM 2873 C C . GLU A 1 346 ? -18.845 9.557 3.364 1.00 91.62 346 GLU A C 1
ATOM 2875 O O . GLU A 1 346 ? -18.738 8.959 2.296 1.00 91.62 346 GLU A O 1
ATOM 2880 N N . LYS A 1 347 ? -18.946 8.924 4.535 1.00 91.44 347 LYS A N 1
ATOM 2881 C CA . LYS A 1 347 ? -18.996 7.469 4.668 1.00 91.44 347 LYS A CA 1
ATOM 2882 C C . LYS A 1 347 ? -20.237 6.881 3.990 1.00 91.44 347 LYS A C 1
ATOM 2884 O O . LYS A 1 347 ? -20.108 5.933 3.223 1.00 91.44 347 LYS A O 1
ATOM 2889 N N . GLN A 1 348 ? -21.411 7.473 4.208 1.00 92.50 348 GLN A N 1
ATOM 2890 C CA . GLN A 1 348 ? -22.658 7.079 3.542 1.00 92.50 348 GLN A CA 1
ATOM 2891 C C . GLN A 1 348 ? -22.568 7.219 2.020 1.00 92.50 348 GLN A C 1
ATOM 2893 O O . GLN A 1 348 ? -22.946 6.290 1.313 1.00 92.50 348 GLN A O 1
ATOM 2898 N N . ILE A 1 349 ? -22.010 8.329 1.524 1.00 94.75 349 ILE A N 1
ATOM 2899 C CA . ILE A 1 349 ? -21.783 8.541 0.087 1.00 94.75 349 ILE A CA 1
ATOM 2900 C C . ILE A 1 349 ? -20.892 7.442 -0.504 1.00 94.75 349 ILE A C 1
ATOM 2902 O O . ILE A 1 349 ? -21.209 6.897 -1.559 1.00 94.75 349 ILE A O 1
ATOM 2906 N N . LEU A 1 350 ? -19.813 7.062 0.189 1.00 93.62 350 LEU A N 1
ATOM 2907 C CA . LEU A 1 350 ? -18.948 5.976 -0.273 1.00 93.62 350 LEU A CA 1
ATOM 2908 C C . LEU A 1 350 ? -19.676 4.627 -0.294 1.00 93.62 350 LEU A C 1
ATOM 2910 O O . LEU A 1 350 ? -19.543 3.882 -1.259 1.00 93.62 350 LEU A O 1
ATOM 2914 N N . ILE A 1 351 ? -20.451 4.313 0.750 1.00 93.25 351 ILE A N 1
ATOM 2915 C CA . ILE A 1 351 ? -21.244 3.074 0.820 1.00 93.25 351 ILE A CA 1
ATOM 2916 C C . ILE A 1 351 ? -22.265 3.024 -0.317 1.00 93.25 351 ILE A C 1
ATOM 2918 O O . ILE A 1 351 ? -22.415 1.981 -0.946 1.00 93.25 351 ILE A O 1
ATOM 2922 N N . GLN A 1 352 ? -22.946 4.137 -0.591 1.00 93.69 352 GLN A N 1
ATOM 2923 C CA . GLN A 1 352 ? -23.907 4.251 -1.686 1.00 93.69 352 GLN A CA 1
ATOM 2924 C C . GLN A 1 352 ? -23.247 3.973 -3.036 1.00 93.69 352 GLN A C 1
ATOM 2926 O O . GLN A 1 352 ? -23.757 3.154 -3.798 1.00 93.69 352 GLN A O 1
ATOM 2931 N N . TYR A 1 353 ? -22.113 4.617 -3.313 1.00 93.38 353 TYR A N 1
ATOM 2932 C CA . TYR A 1 353 ? -21.346 4.372 -4.531 1.00 93.38 353 TYR A CA 1
ATOM 2933 C C . TYR A 1 353 ? -20.943 2.896 -4.656 1.00 93.38 353 TYR A C 1
ATOM 2935 O O . TYR A 1 353 ? -21.252 2.244 -5.648 1.00 93.38 353 TYR A O 1
ATOM 2943 N N . LEU A 1 354 ? -20.326 2.333 -3.616 1.00 92.25 354 LEU A N 1
ATOM 2944 C CA . LEU A 1 354 ? -19.879 0.940 -3.618 1.00 92.25 354 LEU A CA 1
ATOM 2945 C C . LEU A 1 354 ? -21.035 -0.045 -3.803 1.00 92.25 354 LEU A C 1
ATOM 2947 O O . LEU A 1 354 ? -20.874 -1.049 -4.490 1.00 92.25 354 LEU A O 1
ATOM 2951 N N . LEU A 1 355 ? -22.211 0.253 -3.246 1.00 92.31 355 LEU A N 1
ATOM 2952 C CA . LEU A 1 355 ? -23.402 -0.564 -3.442 1.00 92.31 355 LEU A CA 1
ATOM 2953 C C . LEU A 1 355 ? -23.844 -0.586 -4.913 1.00 92.31 355 LEU A C 1
ATOM 2955 O O . LEU A 1 355 ? -24.236 -1.649 -5.395 1.00 92.31 355 LEU A O 1
ATOM 2959 N N . LYS A 1 356 ? -23.749 0.543 -5.634 1.00 91.75 356 LYS A N 1
ATOM 2960 C CA . LYS A 1 356 ? -24.019 0.599 -7.084 1.00 91.75 356 LYS A CA 1
ATOM 2961 C C . LYS A 1 356 ? -23.019 -0.238 -7.885 1.00 91.75 356 LYS A C 1
ATOM 2963 O O . LYS A 1 356 ? -23.419 -0.902 -8.834 1.00 91.75 356 LYS A O 1
ATOM 2968 N N . GLU A 1 357 ? -21.767 -0.292 -7.436 1.00 89.69 357 GLU A N 1
ATOM 2969 C CA . GLU A 1 357 ? -20.717 -1.160 -7.994 1.00 89.69 357 GLU A CA 1
ATOM 2970 C C . GLU A 1 357 ? -20.856 -2.642 -7.576 1.00 89.69 357 GLU A C 1
ATOM 2972 O O . GLU A 1 357 ? -20.004 -3.470 -7.894 1.00 89.69 357 GLU A O 1
ATOM 2977 N N . GLY A 1 358 ? -21.915 -3.005 -6.841 1.00 89.69 358 GLY A N 1
ATOM 2978 C CA . GLY A 1 358 ? -22.171 -4.376 -6.386 1.00 89.69 358 GLY A CA 1
ATOM 2979 C C . GLY A 1 358 ? -21.432 -4.780 -5.104 1.00 89.69 358 GLY A C 1
ATOM 2980 O O . GLY A 1 358 ? -21.480 -5.945 -4.704 1.00 89.69 358 GLY A O 1
ATOM 2981 N N . VAL A 1 359 ? -20.776 -3.840 -4.420 1.00 88.06 359 VAL A N 1
ATOM 2982 C CA . VAL A 1 359 ? -20.030 -4.068 -3.175 1.00 88.06 359 VAL A CA 1
ATOM 2983 C C . VAL A 1 359 ? -20.880 -3.654 -1.967 1.00 88.06 359 VAL A C 1
ATOM 2985 O O . VAL A 1 359 ? -20.920 -2.498 -1.546 1.00 88.06 359 VAL A O 1
ATOM 2988 N N . GLY A 1 360 ? -21.574 -4.627 -1.372 1.00 88.38 360 GLY A N 1
ATOM 2989 C CA . GLY A 1 360 ? -22.456 -4.409 -0.220 1.00 88.38 360 GLY A CA 1
ATOM 2990 C C . GLY A 1 360 ? -21.717 -4.339 1.120 1.00 88.38 360 GLY A C 1
ATOM 2991 O O . GLY A 1 360 ? -21.546 -5.361 1.785 1.00 88.38 360 GLY A O 1
ATOM 2992 N N . LEU A 1 361 ? -21.329 -3.140 1.560 1.00 91.44 361 LEU A N 1
ATOM 2993 C CA . LEU A 1 361 ? -20.649 -2.940 2.847 1.00 91.44 361 LEU A CA 1
ATOM 2994 C C . LEU A 1 361 ? -21.589 -2.565 3.990 1.00 91.44 361 LEU A C 1
ATOM 2996 O O . LEU A 1 361 ? -22.622 -1.919 3.810 1.00 91.44 361 LEU A O 1
ATOM 3000 N N . LYS A 1 362 ? -21.192 -2.947 5.207 1.00 93.00 362 LYS A N 1
ATOM 3001 C CA . LYS A 1 362 ? -21.792 -2.436 6.442 1.00 93.00 362 LYS A CA 1
ATOM 3002 C C . LYS A 1 362 ? -21.014 -1.227 6.937 1.00 93.00 362 LYS A C 1
ATOM 3004 O O . LYS A 1 362 ? -19.802 -1.151 6.778 1.00 93.00 362 LYS A O 1
ATOM 3009 N N . ASP A 1 363 ? -21.718 -0.326 7.613 1.00 91.44 363 ASP A N 1
ATOM 3010 C CA . ASP A 1 363 ? -21.147 0.914 8.134 1.00 91.44 363 ASP A CA 1
ATOM 3011 C C . ASP A 1 363 ? -19.881 0.677 8.984 1.00 91.44 363 ASP A C 1
ATOM 3013 O O . ASP A 1 363 ? -18.838 1.272 8.737 1.00 91.44 363 ASP A O 1
ATOM 3017 N N . PHE A 1 364 ? -19.905 -0.281 9.911 1.00 91.94 364 PHE A N 1
ATOM 3018 C CA . PHE A 1 364 ? -18.761 -0.591 10.781 1.00 91.94 364 PHE A CA 1
ATOM 3019 C C . PHE A 1 364 ? -17.531 -1.183 10.060 1.00 91.94 364 PHE A C 1
ATOM 3021 O O . PHE A 1 364 ? -16.502 -1.398 10.697 1.00 91.94 364 PHE A O 1
ATOM 3028 N N . MET A 1 365 ? -17.623 -1.466 8.756 1.00 93.25 365 MET A N 1
ATOM 3029 C CA . MET A 1 365 ? -16.511 -1.972 7.938 1.00 93.25 365 MET A CA 1
ATOM 3030 C C . MET A 1 365 ? -15.684 -0.849 7.298 1.00 93.25 365 MET A C 1
ATOM 3032 O O . MET A 1 365 ? -14.615 -1.111 6.748 1.00 93.25 365 MET A O 1
ATOM 3036 N N . LEU A 1 366 ? -16.156 0.398 7.388 1.00 90.81 366 LEU A N 1
ATOM 3037 C CA . LEU A 1 366 ? -15.443 1.596 6.958 1.00 90.81 366 LEU A CA 1
ATOM 3038 C C . LEU A 1 366 ? -15.055 2.426 8.178 1.00 90.81 366 LEU A C 1
ATOM 3040 O O . LEU A 1 366 ? -15.891 2.737 9.028 1.00 90.81 366 LEU A O 1
ATOM 3044 N N . PHE A 1 367 ? -13.784 2.806 8.261 1.00 86.69 367 PHE A N 1
ATOM 3045 C CA . PHE A 1 367 ? -13.254 3.513 9.423 1.00 86.69 367 PHE A CA 1
ATOM 3046 C C . PHE A 1 367 ? -13.122 4.998 9.129 1.00 86.69 367 PHE A C 1
ATOM 3048 O O . PHE A 1 367 ? -12.544 5.391 8.116 1.00 86.69 367 PHE A O 1
ATOM 3055 N N . GLU A 1 368 ? -13.592 5.838 10.048 1.00 80.75 368 GLU A N 1
ATOM 3056 C CA . GLU A 1 368 ? -13.302 7.263 9.948 1.00 80.75 368 GLU A CA 1
ATOM 3057 C C . GLU A 1 368 ? -11.796 7.506 10.100 1.00 80.75 368 GLU A C 1
ATOM 3059 O O . GLU A 1 368 ? -11.180 7.101 11.093 1.00 80.75 368 GLU A O 1
ATOM 3064 N N . ASN A 1 369 ? -11.204 8.240 9.165 1.00 72.00 369 ASN A N 1
ATOM 3065 C CA . ASN A 1 369 ? -9.794 8.598 9.193 1.00 72.00 369 ASN A CA 1
ATOM 3066 C C . ASN A 1 369 ? -9.655 10.090 8.904 1.00 72.00 369 ASN A C 1
ATOM 3068 O O . ASN A 1 369 ? -10.032 10.570 7.843 1.00 72.00 369 ASN A O 1
ATOM 3072 N N . LYS A 1 370 ? -9.077 10.830 9.859 1.00 67.50 370 LYS A N 1
ATOM 3073 C CA . LYS A 1 370 ? -8.815 12.278 9.752 1.00 67.50 370 LYS A CA 1
ATOM 3074 C C . LYS A 1 370 ? -7.329 12.540 9.509 1.00 67.50 370 LYS A C 1
ATOM 3076 O O . LYS A 1 370 ? -6.707 13.336 10.213 1.00 67.50 370 LYS A O 1
ATOM 3081 N N . ARG A 1 371 ? -6.734 11.809 8.562 1.00 61.75 371 ARG A N 1
ATOM 3082 C CA . ARG A 1 371 ? -5.289 11.882 8.279 1.00 61.75 371 ARG A CA 1
ATOM 3083 C C . ARG A 1 371 ? -4.923 13.134 7.488 1.00 61.75 371 ARG A C 1
ATOM 3085 O O . ARG A 1 371 ? -3.814 13.641 7.636 1.00 61.75 371 ARG A O 1
ATOM 3092 N N . PHE A 1 372 ? -5.858 13.678 6.711 1.00 59.50 372 PHE A N 1
ATOM 3093 C CA . PHE A 1 372 ? -5.599 14.832 5.861 1.00 59.50 372 PHE A CA 1
ATOM 3094 C C . PHE A 1 372 ? -6.147 16.134 6.456 1.00 59.50 372 PHE A C 1
ATOM 3096 O O . PHE A 1 372 ? -7.336 16.259 6.759 1.00 59.50 372 PHE A O 1
ATOM 3103 N N . LYS A 1 373 ? -5.278 17.145 6.573 1.00 54.16 373 LYS A N 1
ATOM 3104 C CA . LYS A 1 373 ? -5.688 18.542 6.758 1.00 54.16 373 LYS A CA 1
ATOM 3105 C C . LYS A 1 373 ? -5.764 19.165 5.370 1.00 54.16 373 LYS A C 1
ATOM 3107 O O . LYS A 1 373 ? -4.718 19.396 4.772 1.00 54.16 373 LYS A O 1
ATOM 3112 N N . SER A 1 374 ? -6.972 19.436 4.877 1.00 55.41 374 SER A N 1
ATOM 3113 C CA . SER A 1 374 ? -7.203 20.190 3.640 1.00 55.41 374 SER A CA 1
ATOM 3114 C C . SER A 1 374 ? -6.555 21.571 3.759 1.00 55.41 374 SER A C 1
ATOM 3116 O O . SER A 1 374 ? -7.125 22.491 4.346 1.00 55.41 374 SER A O 1
ATOM 3118 N N . LYS A 1 375 ? -5.319 21.695 3.280 1.00 61.28 375 LYS A N 1
ATOM 3119 C CA . LYS A 1 375 ? -4.633 22.973 3.125 1.00 61.28 375 LYS A CA 1
ATOM 3120 C C . LYS A 1 375 ? -4.653 23.291 1.642 1.00 61.28 375 LYS A C 1
ATOM 3122 O O . LYS A 1 375 ? -4.203 22.465 0.857 1.00 61.28 375 LYS A O 1
ATOM 3127 N N . GLU A 1 376 ? -5.128 24.478 1.281 1.00 62.06 376 GLU A N 1
ATOM 3128 C CA . GLU A 1 376 ? -5.127 24.949 -0.111 1.00 62.06 376 GLU A CA 1
ATOM 3129 C C . GLU A 1 376 ? -3.728 24.882 -0.741 1.00 62.06 376 GLU A C 1
ATOM 3131 O O . GLU A 1 376 ? -3.602 24.637 -1.928 1.00 62.06 376 GLU A O 1
ATOM 3136 N N . ASN A 1 377 ? -2.657 24.973 0.046 1.00 70.44 377 ASN A N 1
ATOM 3137 C CA . ASN A 1 377 ? -1.294 24.892 -0.483 1.00 70.44 377 ASN A CA 1
ATOM 3138 C C . ASN A 1 377 ? -0.811 23.454 -0.766 1.00 70.44 377 ASN A C 1
ATOM 3140 O O . ASN A 1 377 ? 0.360 23.279 -1.086 1.00 70.44 377 ASN A O 1
ATOM 3144 N N . ASN A 1 378 ? -1.640 22.419 -0.578 1.00 81.62 378 ASN A N 1
ATOM 3145 C CA . ASN A 1 378 ? -1.249 21.046 -0.895 1.00 81.62 378 ASN A CA 1
ATOM 3146 C C . ASN A 1 378 ? -1.402 20.788 -2.412 1.00 81.62 378 ASN A C 1
ATOM 3148 O O . ASN A 1 378 ? -2.534 20.851 -2.898 1.00 81.62 378 ASN A O 1
ATOM 3152 N N . PRO A 1 379 ? -0.316 20.452 -3.140 1.00 83.69 379 PRO A N 1
ATOM 3153 C CA . PRO A 1 379 ? -0.366 20.163 -4.575 1.00 83.69 379 PRO A CA 1
ATOM 3154 C C . PRO A 1 379 ? -1.361 19.059 -4.952 1.00 83.69 379 PRO A C 1
ATOM 3156 O O . PRO A 1 379 ? -2.107 19.227 -5.910 1.00 83.69 379 PRO A O 1
ATOM 3159 N N . ASP A 1 380 ? -1.453 17.986 -4.161 1.00 84.12 380 ASP A N 1
ATOM 3160 C CA . ASP A 1 380 ? -2.394 16.884 -4.411 1.00 84.12 380 ASP A CA 1
ATOM 3161 C C . ASP A 1 380 ? -3.847 17.348 -4.301 1.00 84.12 380 ASP A C 1
ATOM 3163 O O . ASP A 1 380 ? -4.714 16.899 -5.043 1.00 84.12 380 ASP A O 1
ATOM 3167 N N . PHE A 1 381 ? -4.128 18.279 -3.383 1.00 87.75 381 PHE A N 1
ATOM 3168 C CA . PHE A 1 381 ? -5.473 18.830 -3.240 1.00 87.75 381 PHE A CA 1
ATOM 3169 C C . PHE A 1 381 ? -5.824 19.781 -4.389 1.00 87.75 381 PHE A C 1
ATOM 3171 O O . PHE A 1 381 ? -6.974 19.813 -4.815 1.00 87.75 381 PHE A O 1
ATOM 3178 N N . GLN A 1 382 ? -4.851 20.531 -4.913 1.00 89.44 382 GLN A N 1
ATOM 3179 C CA . GLN A 1 382 ? -5.069 21.350 -6.108 1.00 89.44 382 GLN A CA 1
ATOM 3180 C C . GLN A 1 382 ? -5.295 20.484 -7.345 1.00 89.44 382 GLN A C 1
ATOM 3182 O O . GLN A 1 382 ? -6.235 20.748 -8.090 1.00 89.44 382 GLN A O 1
ATOM 3187 N N . GLN A 1 383 ? -4.515 19.411 -7.506 1.00 89.38 383 GLN A N 1
ATOM 3188 C CA . GLN A 1 383 ? -4.728 18.448 -8.581 1.00 89.38 383 GLN A CA 1
ATOM 3189 C C . GLN A 1 383 ? -6.097 17.773 -8.464 1.00 89.38 383 GLN A C 1
ATOM 3191 O O . GLN A 1 383 ? -6.812 17.709 -9.449 1.00 89.38 383 GLN A O 1
ATOM 3196 N N . LEU A 1 384 ? -6.524 17.373 -7.260 1.00 91.81 384 LEU A N 1
ATOM 3197 C CA . LEU A 1 384 ? -7.870 16.839 -7.031 1.00 91.81 384 LEU A CA 1
ATOM 3198 C C . LEU A 1 384 ? -8.965 17.808 -7.495 1.00 91.81 384 LEU A C 1
ATOM 3200 O O . LEU A 1 384 ? -9.931 17.384 -8.122 1.00 91.81 384 LEU A O 1
ATOM 3204 N N . LYS A 1 385 ? -8.852 19.104 -7.164 1.00 92.50 385 LYS A N 1
ATOM 3205 C CA . LYS A 1 385 ? -9.834 20.110 -7.604 1.00 92.50 385 LYS A CA 1
ATOM 3206 C C . LYS A 1 385 ? -9.856 20.229 -9.123 1.00 92.50 385 LYS A C 1
ATOM 3208 O O . LYS A 1 385 ? -10.933 20.347 -9.695 1.00 92.50 385 LYS A O 1
ATOM 3213 N N . GLU A 1 386 ? -8.685 20.214 -9.745 1.00 91.06 386 GLU A N 1
ATOM 3214 C CA . GLU A 1 386 ? -8.549 20.288 -11.194 1.00 91.06 386 GLU A CA 1
ATOM 3215 C C . GLU A 1 386 ? -9.138 19.058 -11.886 1.00 91.06 386 GLU A C 1
ATOM 3217 O O . GLU A 1 386 ? -9.958 19.210 -12.785 1.00 91.06 386 GLU A O 1
ATOM 3222 N N . ASP A 1 387 ? -8.835 17.858 -11.393 1.00 91.56 387 ASP A N 1
ATOM 3223 C CA . ASP A 1 387 ? -9.395 16.600 -11.894 1.00 91.56 387 ASP A CA 1
ATOM 3224 C C . ASP A 1 387 ? -10.935 16.619 -11.805 1.00 91.56 387 ASP A C 1
ATOM 3226 O O . ASP A 1 387 ? -11.622 16.205 -12.737 1.00 91.56 387 ASP A O 1
ATOM 3230 N N . VAL A 1 388 ? -11.504 17.172 -10.722 1.00 93.38 388 VAL A N 1
ATOM 3231 C CA . VAL A 1 388 ? -12.963 17.331 -10.574 1.00 93.38 388 VAL A CA 1
ATOM 3232 C C . VAL A 1 388 ? -13.542 18.342 -11.564 1.00 93.38 388 VAL A C 1
ATOM 3234 O O . VAL A 1 388 ? -14.612 18.087 -12.117 1.00 93.38 388 VAL A O 1
ATOM 3237 N N . ARG A 1 389 ? -12.868 19.470 -11.817 1.00 91.50 389 ARG A N 1
ATOM 3238 C CA . ARG A 1 389 ? -13.317 20.435 -12.838 1.00 91.50 389 ARG A CA 1
ATOM 3239 C C . ARG A 1 389 ? -13.293 19.815 -14.226 1.00 91.50 389 ARG A C 1
ATOM 3241 O O . ARG A 1 389 ? -14.296 19.880 -14.928 1.00 91.50 389 ARG A O 1
ATOM 3248 N N . GLN A 1 390 ? -12.201 19.141 -14.574 1.00 89.69 390 GLN A N 1
ATOM 3249 C CA . GLN A 1 390 ? -12.055 18.464 -15.859 1.00 89.69 390 GLN A CA 1
ATOM 3250 C C . GLN A 1 390 ? -13.097 17.363 -16.049 1.00 89.69 390 GLN A C 1
ATOM 3252 O O . GLN A 1 390 ? -13.647 17.245 -17.138 1.00 89.69 390 GLN A O 1
ATOM 3257 N N . HIS A 1 391 ? -13.427 16.604 -15.000 1.00 91.56 391 HIS A N 1
ATOM 3258 C CA . HIS A 1 391 ? -14.501 15.612 -15.054 1.00 91.56 391 HIS A CA 1
ATOM 3259 C C . HIS A 1 391 ? -15.866 16.253 -15.352 1.00 91.56 391 HIS A C 1
ATOM 3261 O O . HIS A 1 391 ? -16.639 15.740 -16.154 1.00 91.56 391 HIS A O 1
ATOM 3267 N N . ILE A 1 392 ? -16.169 17.402 -14.743 1.00 89.12 392 ILE A N 1
ATOM 3268 C CA . ILE A 1 392 ? -17.431 18.119 -14.985 1.00 89.12 392 ILE A CA 1
ATOM 3269 C C . ILE A 1 392 ? -17.477 18.704 -16.398 1.00 89.12 392 ILE A C 1
ATOM 3271 O O . ILE A 1 392 ? -18.504 18.625 -17.071 1.00 89.12 392 ILE A O 1
ATOM 3275 N N . GLU A 1 393 ? -16.370 19.292 -16.845 1.00 85.44 393 GLU A N 1
ATOM 3276 C CA . GLU A 1 393 ? -16.269 19.932 -18.153 1.00 85.44 393 GLU A CA 1
ATOM 3277 C C . GLU A 1 393 ? -16.183 18.932 -19.298 1.00 85.44 393 GLU A C 1
ATOM 3279 O O . GLU A 1 393 ? -16.681 19.223 -20.371 1.00 85.44 393 GLU A O 1
ATOM 3284 N N . ASN A 1 394 ? -15.523 17.790 -19.123 1.00 81.94 394 ASN A N 1
ATOM 3285 C CA . ASN A 1 394 ? -15.328 16.774 -20.153 1.00 81.94 394 ASN A CA 1
ATOM 3286 C C . ASN A 1 394 ? -14.949 15.434 -19.508 1.00 81.94 394 ASN A C 1
ATOM 3288 O O . ASN A 1 394 ? -13.803 14.989 -19.624 1.00 81.94 394 ASN A O 1
ATOM 3292 N N . ALA A 1 395 ? -15.924 14.785 -18.864 1.00 76.44 395 ALA A N 1
ATOM 3293 C CA . ALA A 1 395 ? -15.756 13.450 -18.297 1.00 76.44 395 ALA A CA 1
ATOM 3294 C C . ALA A 1 395 ? -15.125 12.500 -19.323 1.00 76.44 395 ALA A C 1
ATOM 3296 O O . ALA A 1 395 ? -15.594 12.383 -20.467 1.00 76.44 395 ALA A O 1
ATOM 3297 N N . LYS A 1 396 ? -14.046 11.836 -18.911 1.00 74.75 396 LYS A N 1
ATOM 3298 C CA . LYS A 1 396 ? -13.401 10.779 -19.692 1.00 74.75 396 LYS A CA 1
ATOM 3299 C C . LYS A 1 396 ? -13.738 9.455 -19.027 1.00 74.75 396 LYS A C 1
ATOM 3301 O O . LYS A 1 396 ? -13.717 9.361 -17.807 1.00 74.75 396 LYS A O 1
ATOM 3306 N N . ASP A 1 397 ? -13.945 8.410 -19.824 1.00 65.44 397 ASP A N 1
ATOM 3307 C CA . ASP A 1 397 ? -14.234 7.056 -19.315 1.00 65.44 397 ASP A CA 1
ATOM 3308 C C . ASP A 1 397 ? -13.142 6.503 -18.373 1.00 65.44 397 ASP A C 1
ATOM 3310 O O . ASP A 1 397 ? -13.323 5.469 -17.738 1.00 65.44 397 ASP A O 1
ATOM 3314 N N . ASP A 1 398 ? -11.981 7.157 -18.315 1.00 64.69 398 ASP A N 1
ATOM 3315 C CA . ASP A 1 398 ? -10.800 6.725 -17.582 1.00 64.69 398 ASP A CA 1
ATOM 3316 C C . ASP A 1 398 ? -10.244 7.778 -16.604 1.00 64.69 398 ASP A C 1
ATOM 3318 O O . ASP A 1 398 ? -9.050 7.736 -16.273 1.00 64.69 398 ASP A O 1
ATOM 3322 N N . ASP A 1 399 ? -11.085 8.716 -16.154 1.00 81.38 399 ASP A N 1
ATOM 3323 C CA . ASP A 1 399 ? -10.764 9.605 -15.036 1.00 81.38 399 ASP A CA 1
ATOM 3324 C C . ASP A 1 399 ? -11.076 8.962 -13.663 1.00 81.38 399 ASP A C 1
ATOM 3326 O O . ASP A 1 399 ? -11.640 7.874 -13.565 1.00 81.38 399 ASP A O 1
ATOM 3330 N N . PHE A 1 400 ? -10.594 9.582 -12.580 1.00 89.69 400 PHE A N 1
ATOM 3331 C CA . PHE A 1 400 ? -10.665 9.030 -11.216 1.00 89.69 400 PHE A CA 1
ATOM 3332 C C . PHE A 1 400 ? -11.750 9.690 -10.355 1.00 89.69 400 PHE A C 1
ATOM 3334 O O . PHE A 1 400 ? -11.688 9.596 -9.120 1.00 89.69 400 PHE A O 1
ATOM 3341 N N . VAL A 1 401 ? -12.686 10.411 -10.973 1.00 93.81 401 VAL A N 1
ATOM 3342 C CA . VAL A 1 401 ? -13.680 11.230 -10.278 1.00 93.81 401 VAL A CA 1
ATOM 3343 C C . VAL A 1 401 ? -15.060 10.630 -10.471 1.00 93.81 401 VAL A C 1
ATOM 3345 O O . VAL A 1 401 ? -15.456 10.249 -11.562 1.00 93.81 401 VAL A O 1
ATOM 3348 N N . ILE A 1 402 ? -15.810 10.552 -9.377 1.00 93.44 402 ILE A N 1
ATOM 3349 C CA . ILE A 1 402 ? -17.181 10.054 -9.381 1.00 93.44 402 ILE A CA 1
ATOM 3350 C C . ILE A 1 402 ? -18.048 11.059 -8.647 1.00 93.44 402 ILE A C 1
ATOM 3352 O O . ILE A 1 402 ? -17.712 11.485 -7.538 1.00 93.44 402 ILE A O 1
ATOM 3356 N N . LEU A 1 403 ? -19.163 11.440 -9.262 1.00 93.94 403 LEU A N 1
ATOM 3357 C CA . LEU A 1 403 ? -20.144 12.330 -8.659 1.00 93.94 403 LEU A CA 1
ATOM 3358 C C . LEU A 1 403 ? -21.298 11.521 -8.074 1.00 93.94 403 LEU A C 1
ATOM 3360 O O . LEU A 1 403 ? -21.930 10.720 -8.754 1.00 93.94 403 LEU A O 1
ATOM 3364 N N . GLU A 1 404 ? -21.593 11.772 -6.806 1.00 94.44 404 GLU A N 1
ATOM 3365 C CA . GLU A 1 404 ? -22.701 11.161 -6.081 1.00 94.44 404 GLU A CA 1
ATOM 3366 C C . GLU A 1 404 ? -23.564 12.234 -5.425 1.00 94.44 404 GLU A C 1
ATOM 3368 O O . GLU A 1 404 ? -23.077 13.298 -5.040 1.00 94.44 404 GLU A O 1
ATOM 3373 N N . GLN A 1 405 ? -24.854 11.948 -5.277 1.00 92.94 405 GLN A N 1
ATOM 3374 C CA . GLN A 1 405 ? -25.783 12.801 -4.542 1.00 92.94 405 GLN A CA 1
ATOM 3375 C C . GLN A 1 405 ? -26.137 12.171 -3.208 1.00 92.94 405 GLN A C 1
ATOM 3377 O O . GLN A 1 405 ? -26.259 10.950 -3.101 1.00 92.94 405 GLN A O 1
ATOM 3382 N N . ASP A 1 406 ? -26.348 13.017 -2.207 1.00 92.06 406 ASP A N 1
ATOM 3383 C CA . ASP A 1 406 ? -27.018 12.591 -0.991 1.00 92.06 406 ASP A CA 1
ATOM 3384 C C . ASP A 1 406 ? -28.549 12.650 -1.098 1.00 92.06 406 ASP A C 1
ATOM 3386 O O . ASP A 1 406 ? -29.104 13.200 -2.047 1.00 92.06 406 ASP A O 1
ATOM 3390 N N . ASP A 1 407 ? -29.235 12.133 -0.076 1.00 88.44 407 ASP A N 1
ATOM 3391 C CA . ASP A 1 407 ? -30.706 12.120 -0.002 1.00 88.44 407 ASP A CA 1
ATOM 3392 C C . ASP A 1 407 ? -31.356 13.518 -0.062 1.00 88.44 407 ASP A C 1
ATOM 3394 O O . ASP A 1 407 ? -32.551 13.634 -0.319 1.00 88.44 407 ASP A O 1
ATOM 3398 N N . ASN A 1 408 ? -30.588 14.586 0.191 1.00 89.00 408 ASN A N 1
ATOM 3399 C CA . ASN A 1 408 ? -31.051 15.974 0.130 1.00 89.00 408 ASN A CA 1
ATOM 3400 C C . ASN A 1 408 ? -30.671 16.657 -1.200 1.00 89.00 408 ASN A C 1
ATOM 3402 O O . ASN A 1 408 ? -30.858 17.868 -1.337 1.00 89.00 408 ASN A O 1
ATOM 3406 N N . GLY A 1 409 ? -30.103 15.918 -2.157 1.00 87.38 409 GLY A N 1
ATOM 3407 C CA . GLY A 1 409 ? -29.667 16.418 -3.462 1.00 87.38 409 GLY A CA 1
ATOM 3408 C C . GLY A 1 409 ? -28.332 17.171 -3.454 1.00 87.38 409 GLY A C 1
ATOM 3409 O O . GLY A 1 409 ? -27.973 17.789 -4.457 1.00 87.38 409 GLY A O 1
ATOM 3410 N N . ALA A 1 410 ? -27.575 17.155 -2.353 1.00 91.50 410 ALA A N 1
ATOM 3411 C CA . ALA A 1 410 ? -26.245 17.755 -2.320 1.00 91.50 410 ALA A CA 1
ATOM 3412 C C . ALA A 1 410 ? -25.234 16.850 -3.034 1.00 91.50 410 ALA A C 1
ATOM 3414 O O . ALA A 1 410 ? -25.126 15.664 -2.727 1.00 91.50 410 ALA A O 1
ATOM 3415 N N . TYR A 1 411 ? -24.451 17.428 -3.946 1.00 94.69 411 TYR A N 1
ATOM 3416 C CA . TYR A 1 411 ? -23.439 16.692 -4.699 1.00 94.69 411 TYR A CA 1
ATOM 3417 C C . TYR A 1 411 ? -22.131 16.534 -3.926 1.00 94.69 411 TYR A C 1
ATOM 3419 O O . TYR A 1 411 ? -21.652 17.457 -3.254 1.00 94.69 411 TYR A O 1
ATOM 3427 N N . TYR A 1 412 ? -21.518 15.375 -4.105 1.00 95.88 412 TYR A N 1
ATOM 3428 C CA . TYR A 1 412 ? -20.224 14.982 -3.581 1.00 95.88 412 TYR A CA 1
ATOM 3429 C C . TYR A 1 41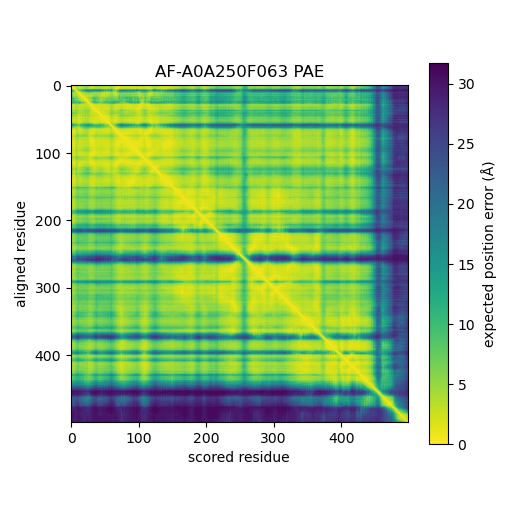2 ? -19.357 14.440 -4.712 1.00 95.88 412 TYR A C 1
ATOM 3431 O O . TYR A 1 412 ? -19.841 13.719 -5.576 1.00 95.88 412 TYR A O 1
ATOM 3439 N N . ALA A 1 413 ? -18.068 14.764 -4.674 1.00 95.56 413 ALA A N 1
ATOM 3440 C CA . ALA A 1 413 ? -17.063 14.154 -5.528 1.00 95.56 413 ALA A CA 1
ATOM 3441 C C . ALA A 1 413 ? -16.269 13.124 -4.719 1.00 95.56 413 ALA A C 1
ATOM 3443 O O . ALA A 1 413 ? -15.711 13.458 -3.667 1.00 95.56 413 ALA A O 1
ATOM 3444 N N . ILE A 1 414 ? -16.219 11.892 -5.215 1.00 94.81 414 ILE A N 1
ATOM 3445 C CA . ILE A 1 414 ? -15.347 10.814 -4.752 1.00 94.81 414 ILE A CA 1
ATOM 3446 C C . ILE A 1 4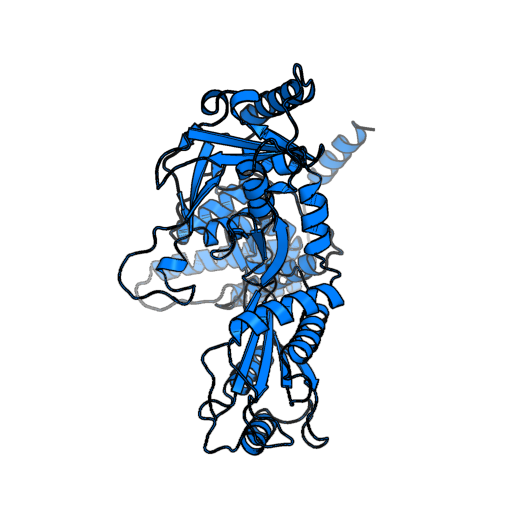14 ? -14.152 10.780 -5.702 1.00 94.81 414 ILE A C 1
ATOM 3448 O O . ILE A 1 414 ? -14.311 10.523 -6.890 1.00 94.81 414 ILE A O 1
ATOM 3452 N N . HIS A 1 415 ? -12.954 11.022 -5.180 1.00 93.44 415 HIS A N 1
ATOM 3453 C CA . HIS A 1 415 ? -11.724 10.924 -5.956 1.00 93.44 415 HIS A CA 1
ATOM 3454 C C . HIS A 1 415 ? -11.002 9.624 -5.608 1.00 93.44 415 HIS A C 1
ATOM 3456 O O . HIS A 1 415 ? -10.443 9.498 -4.516 1.00 93.44 415 HIS A O 1
ATOM 3462 N N . GLN A 1 416 ? -10.985 8.667 -6.534 1.00 90.12 416 GLN A N 1
ATOM 3463 C CA . GLN A 1 416 ? -10.438 7.327 -6.304 1.00 90.12 416 GLN A CA 1
ATOM 3464 C C . GLN A 1 416 ? -8.920 7.344 -6.121 1.00 90.12 416 GLN A C 1
ATOM 3466 O O . GLN A 1 416 ? -8.415 6.734 -5.196 1.00 90.12 416 GLN A O 1
ATOM 3471 N N . ARG A 1 417 ? -8.175 8.113 -6.923 1.00 88.50 417 ARG A N 1
ATOM 3472 C CA . ARG A 1 417 ? -6.705 8.159 -6.809 1.00 88.50 417 ARG A CA 1
ATOM 3473 C C . ARG A 1 417 ? -6.188 8.745 -5.489 1.00 88.50 417 ARG A C 1
ATOM 3475 O O . ARG A 1 417 ? -5.218 8.238 -4.946 1.00 88.50 417 ARG A O 1
ATOM 3482 N N . TYR A 1 418 ? -6.837 9.797 -4.984 1.00 88.56 418 TYR A N 1
ATOM 3483 C CA . TYR A 1 418 ? -6.460 10.471 -3.736 1.00 88.56 418 TYR A CA 1
ATOM 3484 C C . TYR A 1 418 ? -7.229 9.957 -2.505 1.00 88.56 418 TYR A C 1
ATOM 3486 O O . TYR A 1 418 ? -6.999 10.451 -1.399 1.00 88.56 418 TYR A O 1
ATOM 3494 N N . HIS A 1 419 ? -8.168 9.021 -2.695 1.00 89.31 419 HIS A N 1
ATOM 3495 C CA . HIS A 1 419 ? -9.084 8.479 -1.681 1.00 89.31 419 HIS A CA 1
ATOM 3496 C C . HIS A 1 419 ? -9.743 9.556 -0.807 1.00 89.31 419 HIS A C 1
ATOM 3498 O O . HIS A 1 419 ? -9.770 9.476 0.428 1.00 89.31 419 HIS A O 1
ATOM 3504 N N . GLN A 1 420 ? -10.275 10.603 -1.444 1.00 89.81 420 GLN A N 1
ATOM 3505 C CA . GLN A 1 420 ? -10.973 11.687 -0.748 1.00 89.81 420 GLN A CA 1
ATOM 3506 C C . GLN A 1 420 ? -12.400 11.846 -1.244 1.00 89.81 420 GLN A C 1
ATOM 3508 O O . GLN A 1 420 ? -12.702 11.598 -2.407 1.00 89.81 420 GLN A O 1
ATOM 3513 N N . ILE A 1 421 ? -13.260 12.315 -0.343 1.00 93.00 421 ILE A N 1
ATOM 3514 C CA . ILE A 1 421 ? -14.655 12.622 -0.634 1.00 93.00 421 ILE A CA 1
ATOM 3515 C C . ILE A 1 421 ? -14.934 14.025 -0.125 1.00 93.00 421 ILE A C 1
ATOM 3517 O O . ILE A 1 421 ? -14.642 14.341 1.031 1.00 93.00 421 ILE A O 1
ATOM 3521 N N . HIS A 1 422 ? -15.480 14.882 -0.980 1.00 92.81 422 HIS A N 1
ATOM 3522 C CA . HIS A 1 422 ? -15.814 16.257 -0.617 1.00 92.81 422 HIS A CA 1
ATOM 3523 C C . HIS A 1 422 ? -17.157 16.649 -1.200 1.00 92.81 422 HIS A C 1
ATOM 3525 O O . HIS A 1 422 ? -17.512 16.220 -2.293 1.00 92.81 422 HIS A O 1
ATOM 3531 N N . LYS A 1 423 ? -17.873 17.530 -0.496 1.00 93.69 423 LYS A N 1
ATOM 3532 C CA . LYS A 1 423 ? -18.994 18.251 -1.103 1.00 93.69 423 LYS A CA 1
ATOM 3533 C C . LYS A 1 423 ? -18.494 19.002 -2.326 1.00 93.69 423 LYS A C 1
ATOM 3535 O O . LYS A 1 423 ? -17.478 19.696 -2.247 1.00 93.69 423 LYS A O 1
ATOM 3540 N N . LEU A 1 424 ? -19.229 18.917 -3.423 1.00 94.31 424 LEU A N 1
ATOM 3541 C CA . LEU A 1 424 ? -18.817 19.546 -4.666 1.00 94.31 424 LEU A CA 1
ATOM 3542 C C . LEU A 1 424 ? -18.753 21.075 -4.532 1.00 94.31 424 LEU A C 1
ATOM 3544 O O . LEU A 1 424 ? -17.807 21.694 -5.002 1.00 94.31 424 LEU A O 1
ATOM 3548 N N . SER A 1 425 ? -19.668 21.671 -3.764 1.00 92.56 425 SER A N 1
ATOM 3549 C CA . SER A 1 425 ? -19.663 23.105 -3.436 1.00 92.56 425 SER A CA 1
ATOM 3550 C C . SER A 1 425 ? -18.459 23.579 -2.613 1.00 92.56 425 SER A C 1
ATOM 3552 O O . SER A 1 425 ? -18.234 24.778 -2.500 1.00 92.56 425 SER A O 1
ATOM 3554 N N . PHE A 1 426 ? -17.705 22.663 -1.998 1.00 91.19 426 PHE A N 1
ATOM 3555 C CA . PHE A 1 426 ? -16.447 22.985 -1.324 1.00 91.19 426 PHE A CA 1
ATOM 3556 C C . PHE A 1 426 ? -15.256 22.951 -2.291 1.00 91.19 426 PHE A C 1
ATOM 3558 O O . PHE A 1 426 ? -14.285 23.682 -2.098 1.00 91.19 426 PHE A O 1
ATOM 3565 N N . LEU A 1 427 ? -15.314 22.095 -3.314 1.00 91.50 427 LEU A N 1
ATOM 3566 C CA . LEU A 1 427 ? -14.268 21.991 -4.330 1.00 91.50 427 LEU A CA 1
ATOM 3567 C C . LEU A 1 427 ? -14.397 23.090 -5.387 1.00 91.50 427 LEU A C 1
ATOM 3569 O O . LEU A 1 427 ? -13.391 23.655 -5.810 1.00 91.50 427 LEU A O 1
ATOM 3573 N N . LEU A 1 428 ? -15.624 23.411 -5.779 1.00 88.88 428 LEU A N 1
ATOM 3574 C CA . LEU A 1 428 ? -15.917 24.435 -6.771 1.00 88.88 428 LEU A CA 1
ATOM 3575 C C . LEU A 1 428 ? -16.114 25.802 -6.112 1.00 88.88 428 LEU A C 1
ATOM 3577 O O . LEU A 1 428 ? -16.592 25.906 -4.980 1.00 88.88 428 LEU A O 1
ATOM 3581 N N . GLY A 1 429 ? -15.764 26.869 -6.830 1.00 84.44 429 GLY A N 1
ATOM 3582 C CA . GLY A 1 429 ? -16.167 28.222 -6.441 1.00 84.44 429 GLY A CA 1
ATOM 3583 C C . GLY A 1 429 ? -17.695 28.382 -6.450 1.00 84.44 429 GLY A C 1
ATOM 3584 O O . GLY A 1 429 ? -18.410 27.580 -7.049 1.00 84.44 429 GLY A O 1
ATOM 3585 N N . LYS A 1 430 ? -18.224 29.440 -5.814 1.00 85.75 430 LYS A N 1
ATOM 3586 C CA . LYS A 1 430 ? -19.681 29.693 -5.779 1.00 85.75 430 LYS A CA 1
ATOM 3587 C C . LYS A 1 430 ? -20.295 29.744 -7.184 1.00 85.75 430 LYS A C 1
ATOM 3589 O O . LYS A 1 430 ? -21.326 29.123 -7.405 1.00 85.75 430 LYS A O 1
ATOM 3594 N N . GLU A 1 431 ? -19.664 30.460 -8.110 1.00 87.06 431 GLU A N 1
ATOM 3595 C CA . 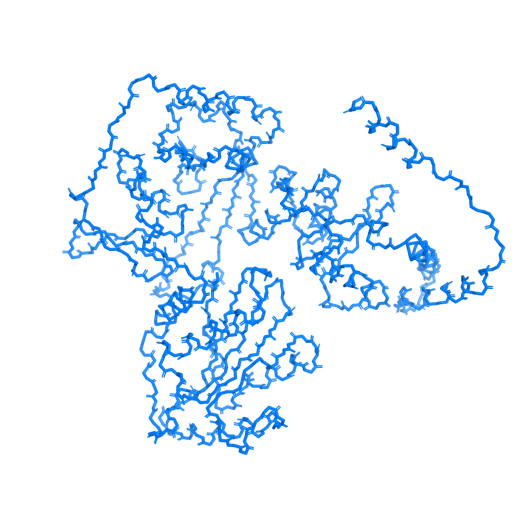GLU A 1 431 ? -20.148 30.633 -9.489 1.00 87.06 431 GLU A CA 1
ATOM 3596 C C . GLU A 1 431 ? -20.062 29.332 -10.304 1.00 87.06 431 GLU A C 1
ATOM 3598 O O . GLU A 1 431 ? -21.034 28.943 -10.953 1.00 87.06 431 GLU A O 1
ATOM 3603 N N . GLU A 1 432 ? -18.938 28.615 -10.198 1.00 87.56 432 GLU A N 1
ATOM 3604 C CA . GLU A 1 432 ? -18.723 27.305 -10.834 1.00 87.56 432 GLU A CA 1
ATOM 3605 C C . GLU A 1 432 ? -19.779 26.287 -10.375 1.00 87.56 432 GLU A C 1
ATOM 3607 O O . GLU A 1 432 ? -20.402 25.607 -11.189 1.00 87.56 432 GLU A O 1
ATOM 3612 N N . TYR A 1 433 ? -20.044 26.225 -9.066 1.00 90.56 433 TYR A N 1
ATOM 3613 C CA . TYR A 1 433 ? -21.045 25.317 -8.511 1.00 90.56 433 TYR A CA 1
ATOM 3614 C C . TYR A 1 433 ? -22.469 25.660 -8.968 1.00 90.56 433 TYR A C 1
ATOM 3616 O O . TYR A 1 433 ? -23.241 24.757 -9.278 1.00 90.56 433 TYR A O 1
ATOM 3624 N N . GLN A 1 434 ? -22.834 26.945 -9.033 1.00 87.50 434 GLN A N 1
ATOM 3625 C CA . GLN A 1 434 ? -24.154 27.351 -9.536 1.00 87.50 434 GLN A CA 1
ATOM 3626 C C . GLN A 1 434 ? -24.333 26.981 -11.010 1.00 87.50 434 GLN A C 1
ATOM 3628 O O . GLN A 1 434 ? -25.374 26.439 -11.380 1.00 87.50 434 GLN A O 1
ATOM 3633 N N . SER A 1 435 ? -23.302 27.207 -11.826 1.00 87.94 435 SER A N 1
ATOM 3634 C CA . SER A 1 435 ? -23.304 26.829 -13.244 1.00 87.94 435 SER A CA 1
ATOM 3635 C C . SER A 1 435 ? -23.506 25.322 -13.409 1.00 87.94 435 SER A C 1
ATOM 3637 O O . SER A 1 435 ? -24.371 24.905 -14.178 1.00 87.94 435 SER A O 1
ATOM 3639 N N . PHE A 1 436 ? -22.799 24.514 -12.606 1.00 89.31 436 PHE A N 1
ATOM 3640 C CA . PHE A 1 436 ? -22.991 23.064 -12.546 1.00 89.31 436 PHE A CA 1
ATOM 3641 C C . PHE A 1 436 ? -24.446 22.684 -12.237 1.00 89.31 436 PHE A C 1
ATOM 3643 O O . PHE A 1 436 ? -25.068 21.970 -13.015 1.00 89.31 436 PHE A O 1
ATOM 3650 N N . ILE A 1 437 ? -25.024 23.197 -11.144 1.00 88.62 437 ILE A N 1
ATOM 3651 C CA . ILE A 1 437 ? -26.396 22.850 -10.729 1.00 88.62 437 ILE A CA 1
ATOM 3652 C C . ILE A 1 437 ? -27.432 23.191 -11.808 1.00 88.62 437 ILE A C 1
ATOM 3654 O O . ILE A 1 437 ? -28.360 22.408 -12.044 1.00 88.62 437 ILE A O 1
ATOM 3658 N N . ILE A 1 438 ? -27.282 24.342 -12.465 1.00 85.06 438 ILE A N 1
ATOM 3659 C CA . ILE A 1 438 ? -28.181 24.771 -13.540 1.00 85.06 438 ILE A CA 1
ATOM 3660 C C . ILE A 1 438 ? -28.045 23.841 -14.748 1.00 85.06 438 ILE A C 1
ATOM 3662 O O . ILE A 1 438 ? -29.061 23.342 -15.236 1.00 85.06 438 ILE A O 1
ATOM 3666 N N . GLY A 1 439 ? -26.817 23.549 -15.186 1.00 82.44 439 GLY A N 1
ATOM 3667 C CA . GLY A 1 439 ? -26.573 22.644 -16.310 1.00 82.44 439 GLY A CA 1
ATOM 3668 C C . GLY A 1 439 ? -27.148 21.248 -16.079 1.00 82.44 439 GLY A C 1
ATOM 3669 O O . GLY A 1 439 ? -27.862 20.731 -16.938 1.00 82.44 439 GLY A O 1
ATOM 3670 N N . THR A 1 440 ? -26.947 20.671 -14.891 1.00 81.56 440 THR A N 1
ATOM 3671 C CA . THR A 1 440 ? -27.495 19.346 -14.559 1.00 81.56 440 THR A CA 1
ATOM 3672 C C . THR A 1 440 ? -29.025 19.352 -14.490 1.00 81.56 440 THR A C 1
ATOM 3674 O O . THR A 1 440 ? -29.669 18.389 -14.897 1.00 81.56 440 THR A O 1
ATOM 3677 N N . SER A 1 441 ? -29.638 20.447 -14.025 1.00 77.44 441 SER A N 1
ATOM 3678 C CA . SER A 1 441 ? -31.104 20.579 -14.000 1.00 77.44 441 SER A CA 1
ATOM 3679 C C . SER A 1 441 ? -31.704 20.632 -15.409 1.00 77.44 441 SER A C 1
ATOM 3681 O O . SER A 1 441 ? -32.737 20.011 -15.663 1.00 77.44 441 SER A O 1
ATOM 3683 N N . ILE A 1 442 ? -31.051 21.345 -16.332 1.00 74.81 442 ILE A N 1
ATOM 3684 C CA . ILE A 1 442 ? -31.462 21.426 -17.741 1.00 74.81 442 ILE A CA 1
ATOM 3685 C C . ILE A 1 442 ? -31.293 20.065 -18.428 1.00 74.81 442 ILE A C 1
ATOM 3687 O O . ILE A 1 442 ? -32.203 19.616 -19.126 1.00 74.81 442 ILE A O 1
ATOM 3691 N N . HIS A 1 443 ? -30.165 19.389 -18.195 1.00 73.19 443 HIS A N 1
ATOM 3692 C CA . HIS A 1 443 ? -29.880 18.066 -18.754 1.00 73.19 443 HIS A CA 1
ATOM 3693 C C . HIS A 1 443 ? -30.912 17.022 -18.302 1.00 73.19 443 HIS A C 1
ATOM 3695 O O . HIS A 1 443 ? -31.574 16.422 -19.151 1.00 73.19 443 HIS A O 1
ATOM 3701 N N . ASN A 1 444 ? -31.188 16.924 -16.998 1.00 72.50 444 ASN A N 1
ATOM 3702 C CA . ASN A 1 444 ? -32.211 16.020 -16.460 1.00 72.50 444 ASN A CA 1
ATOM 3703 C C . ASN A 1 444 ? -33.614 16.312 -17.029 1.00 72.50 444 ASN A C 1
ATOM 3705 O O . ASN A 1 444 ? -34.376 15.392 -17.331 1.00 72.50 444 ASN A O 1
ATOM 3709 N N . ALA A 1 445 ? -33.968 17.591 -17.215 1.00 63.47 445 ALA A N 1
ATOM 3710 C CA . ALA A 1 445 ? -35.242 17.975 -17.826 1.00 63.47 445 ALA A CA 1
ATOM 3711 C C . ALA A 1 445 ? -35.323 17.593 -19.316 1.00 63.47 445 ALA A C 1
ATOM 3713 O O . ALA A 1 445 ? -36.412 17.306 -19.818 1.00 63.47 445 ALA A O 1
ATOM 3714 N N . SER A 1 446 ? -34.189 17.577 -20.021 1.00 62.62 446 SER A N 1
ATOM 3715 C CA . SER A 1 446 ? -34.102 17.135 -21.414 1.00 62.62 446 SER A CA 1
ATOM 3716 C C . SER A 1 446 ? -34.212 15.611 -21.554 1.00 62.62 446 SER A C 1
ATOM 3718 O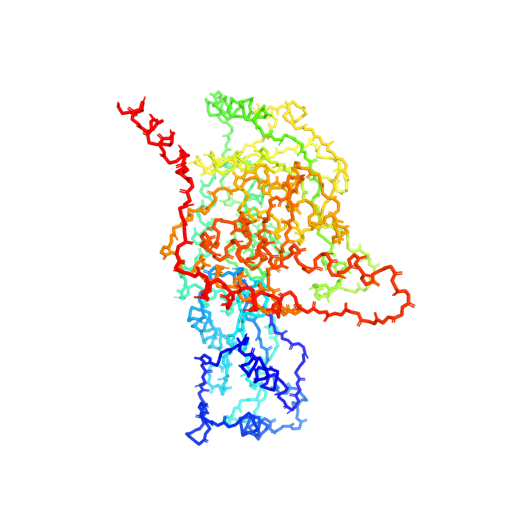 O . SER A 1 446 ? -34.941 15.145 -22.427 1.00 62.62 446 SER A O 1
ATOM 3720 N N . GLU A 1 447 ? -33.608 14.833 -20.647 1.00 58.69 447 GLU A N 1
ATOM 3721 C CA . GLU A 1 447 ? -33.718 13.365 -20.630 1.00 58.69 447 GLU A CA 1
ATOM 3722 C C . GLU A 1 447 ? -35.120 12.884 -20.228 1.00 58.69 447 GLU A C 1
ATOM 3724 O O . GLU A 1 447 ? -35.653 11.931 -20.803 1.00 58.69 447 GLU A O 1
ATOM 3729 N N . MET A 1 448 ? -35.786 13.573 -19.293 1.00 52.31 448 MET A N 1
ATOM 3730 C CA . MET A 1 448 ? -37.199 13.301 -18.982 1.00 52.31 448 MET A CA 1
ATOM 3731 C C . MET A 1 448 ? -38.125 13.573 -20.176 1.00 52.31 448 MET A C 1
ATOM 3733 O O . MET A 1 448 ? -39.148 12.907 -20.333 1.00 52.31 448 MET A O 1
ATOM 3737 N N . ARG A 1 449 ? -37.778 14.540 -21.034 1.00 49.69 449 ARG A N 1
ATOM 3738 C CA . ARG A 1 449 ? -38.529 14.819 -22.266 1.00 49.69 449 ARG A CA 1
ATOM 3739 C C . ARG A 1 449 ? -38.204 13.819 -23.377 1.00 49.69 449 ARG A C 1
ATOM 3741 O O . ARG A 1 449 ? -39.120 13.420 -24.079 1.00 49.69 449 ARG A O 1
ATOM 3748 N N . SER A 1 450 ? -36.961 13.353 -23.512 1.00 49.00 450 SER A N 1
ATOM 3749 C CA . SER A 1 450 ? -36.607 12.357 -24.538 1.00 49.00 450 SER A CA 1
ATOM 3750 C C . SER A 1 450 ? -37.108 10.946 -24.210 1.00 49.00 450 SER A C 1
ATOM 3752 O O . SER A 1 450 ? -37.465 10.198 -25.112 1.00 49.00 450 SER A O 1
ATOM 3754 N N . SER A 1 451 ? -37.222 10.582 -22.930 1.00 41.38 451 SER A N 1
ATOM 3755 C CA . SER A 1 451 ? -37.743 9.271 -22.498 1.00 41.38 451 SER A CA 1
ATOM 3756 C C . SER A 1 451 ? -39.260 9.093 -22.675 1.00 41.38 451 SER A C 1
ATOM 3758 O O . SER A 1 451 ? -39.753 7.969 -22.569 1.00 41.38 451 SER A O 1
ATOM 3760 N N . THR A 1 452 ? -40.001 10.161 -22.997 1.00 41.03 452 THR A N 1
ATOM 3761 C CA . THR A 1 452 ? -41.423 10.085 -23.391 1.00 41.03 452 THR A CA 1
ATOM 3762 C C . THR A 1 452 ? -41.634 9.925 -24.901 1.00 41.03 452 THR A C 1
ATOM 3764 O O . THR A 1 452 ? -42.720 9.514 -25.309 1.00 41.03 452 THR A O 1
ATOM 3767 N N . ASP A 1 453 ? -40.585 10.101 -25.712 1.00 35.09 453 ASP A N 1
ATOM 3768 C CA . ASP A 1 453 ? -40.590 9.854 -27.154 1.00 35.09 453 ASP A CA 1
ATOM 3769 C C . ASP A 1 453 ? -39.736 8.617 -27.488 1.00 35.09 453 ASP A C 1
ATOM 3771 O O . ASP A 1 453 ? -38.510 8.655 -27.606 1.00 35.09 453 ASP A O 1
ATOM 3775 N N . LEU A 1 454 ? -40.394 7.467 -27.663 1.00 38.59 454 LEU A N 1
ATOM 3776 C CA . LEU A 1 454 ? -39.763 6.238 -28.154 1.00 38.59 454 LEU A CA 1
ATOM 3777 C C . LEU A 1 454 ? -39.266 6.430 -29.596 1.00 38.59 454 LEU A C 1
ATOM 3779 O O . LEU A 1 454 ? -40.004 6.155 -30.544 1.00 38.59 454 LEU A O 1
ATOM 3783 N N . LYS A 1 455 ? -38.007 6.871 -29.729 1.00 33.22 455 LYS A N 1
ATOM 3784 C CA . LYS A 1 455 ? -36.986 6.552 -30.755 1.00 33.22 455 LYS A CA 1
ATOM 3785 C C . LYS A 1 455 ? -36.055 7.756 -30.950 1.00 33.22 455 LYS A C 1
ATOM 3787 O O . LYS A 1 455 ? -36.324 8.589 -31.800 1.00 33.22 455 LYS A O 1
ATOM 3792 N N . HIS A 1 456 ? -34.943 7.804 -30.217 1.00 29.91 456 HIS A N 1
ATOM 3793 C CA . HIS A 1 456 ? -33.600 8.150 -30.717 1.00 29.91 456 HIS A CA 1
ATOM 3794 C C . HIS A 1 456 ? -32.589 8.159 -29.558 1.00 29.91 456 HIS A C 1
ATOM 3796 O O . HIS A 1 456 ? -32.921 8.488 -28.425 1.00 29.91 456 HIS A O 1
ATOM 3802 N N . SER A 1 457 ? -31.349 7.754 -29.843 1.00 33.31 457 SER A N 1
ATOM 3803 C CA . SER A 1 457 ? -30.225 7.737 -28.902 1.00 33.31 457 SER A CA 1
ATOM 3804 C C . SER A 1 457 ? -29.853 9.155 -28.456 1.00 33.31 457 SER A C 1
ATOM 3806 O O . SER A 1 457 ? -29.394 9.945 -29.280 1.00 33.31 457 SER A O 1
ATOM 3808 N N . SER A 1 458 ? -29.994 9.468 -27.168 1.00 30.69 458 SER A N 1
ATOM 3809 C CA . SER A 1 458 ? -29.546 10.739 -26.593 1.00 30.69 458 SER A CA 1
ATOM 3810 C C . SER A 1 458 ? -28.395 10.510 -25.614 1.00 30.69 458 SER A C 1
ATOM 3812 O O . SER A 1 458 ? -28.618 10.194 -24.453 1.00 30.69 458 SER A O 1
ATOM 3814 N N . SER A 1 459 ? -27.161 10.689 -26.083 1.00 32.81 459 SER A N 1
ATOM 3815 C CA . SER A 1 459 ? -25.993 10.934 -25.229 1.00 32.81 459 SER A CA 1
ATOM 3816 C C . SER A 1 459 ? -25.535 12.381 -25.439 1.00 32.81 459 SER A C 1
ATOM 3818 O O . SER A 1 459 ? -24.489 12.630 -26.037 1.00 32.81 459 SER A O 1
ATOM 3820 N N . GLY A 1 460 ? -26.366 13.345 -25.036 1.00 41.53 460 GLY A N 1
ATOM 3821 C CA . GLY A 1 460 ? -25.950 14.747 -24.957 1.00 41.53 460 GLY A CA 1
ATOM 3822 C C . GLY A 1 460 ? -25.069 14.923 -23.724 1.00 41.53 460 GLY A C 1
ATOM 3823 O O . GLY A 1 460 ? -25.495 14.583 -22.618 1.00 41.53 460 GLY A O 1
ATOM 3824 N N . LYS A 1 461 ? -23.827 15.381 -23.901 1.00 52.12 461 LYS A N 1
ATOM 3825 C CA . LYS A 1 461 ? -22.887 15.562 -22.788 1.00 52.12 461 LYS A CA 1
ATOM 3826 C C . LYS A 1 461 ? -23.298 16.785 -21.965 1.00 52.12 461 LYS A C 1
ATOM 3828 O O . LYS A 1 461 ? -23.524 17.854 -22.523 1.00 52.12 461 LYS A O 1
ATOM 3833 N N . ILE A 1 462 ? -23.338 16.643 -20.636 1.00 55.22 462 ILE A N 1
ATOM 3834 C CA . ILE A 1 462 ? -23.616 17.734 -19.677 1.00 55.22 462 ILE A CA 1
ATOM 3835 C C . ILE A 1 462 ? -22.729 18.965 -19.953 1.00 55.22 462 ILE A C 1
ATOM 3837 O O . ILE A 1 462 ? -23.168 20.098 -19.777 1.00 55.22 462 ILE A O 1
ATOM 3841 N N . SER A 1 463 ? -21.515 18.751 -20.459 1.00 51.88 463 SER A N 1
ATOM 3842 C CA . SER A 1 463 ? -20.556 19.795 -20.810 1.00 51.88 463 SER A CA 1
ATOM 3843 C C . SER A 1 463 ? -21.020 20.795 -21.868 1.00 51.88 463 SER A C 1
ATOM 3845 O O . SER A 1 463 ? -20.715 21.980 -21.753 1.00 51.88 463 SER A O 1
ATOM 3847 N N . GLU A 1 464 ? -21.778 20.355 -22.874 1.00 56.28 464 GLU A N 1
ATOM 3848 C CA . GLU A 1 464 ? -22.292 21.243 -23.926 1.00 56.28 464 GLU A CA 1
ATOM 3849 C C . GLU A 1 464 ? -23.304 22.234 -23.337 1.00 56.28 464 GLU A C 1
ATOM 3851 O O . GLU A 1 464 ? -23.205 23.438 -23.560 1.00 56.28 464 GLU A O 1
ATOM 3856 N N . VAL A 1 465 ? -24.190 21.743 -22.465 1.00 58.12 465 VAL A N 1
ATOM 3857 C CA . VAL A 1 465 ? -25.175 22.565 -21.747 1.00 58.12 465 VAL A CA 1
ATOM 3858 C C . VAL A 1 465 ? -24.495 23.513 -20.752 1.00 58.12 465 VAL A C 1
ATOM 3860 O O . VAL A 1 465 ? -24.929 24.652 -20.580 1.00 58.12 465 VAL A O 1
ATOM 3863 N N . LEU A 1 466 ? -23.420 23.070 -20.092 1.00 53.97 466 LEU A N 1
ATOM 3864 C CA . LEU A 1 466 ? -22.665 23.906 -19.154 1.00 53.97 466 LEU A CA 1
ATOM 3865 C C . LEU A 1 466 ? -21.971 25.086 -19.844 1.00 53.97 466 LEU A C 1
ATOM 3867 O O . LEU A 1 466 ? -21.968 26.181 -19.280 1.00 53.97 466 LEU A O 1
ATOM 3871 N N . ASN A 1 467 ? -21.429 24.890 -21.049 1.00 57.75 467 ASN A N 1
ATOM 3872 C CA . ASN A 1 467 ? -20.805 25.964 -21.825 1.00 57.75 467 ASN A CA 1
ATOM 3873 C C . ASN A 1 467 ? -21.826 27.041 -22.220 1.00 57.75 467 ASN A C 1
ATOM 3875 O O . ASN A 1 467 ? -21.582 28.226 -21.988 1.00 57.75 467 ASN A O 1
ATOM 3879 N N . ASP A 1 468 ? -23.004 26.631 -22.695 1.00 57.12 468 ASP A N 1
ATOM 3880 C CA . ASP A 1 468 ? -24.086 27.555 -23.055 1.00 57.12 468 ASP A CA 1
ATOM 3881 C C . ASP A 1 468 ? -24.571 28.368 -21.842 1.00 57.12 468 ASP A C 1
ATOM 3883 O O . ASP A 1 468 ? -24.787 29.579 -21.926 1.00 57.12 468 ASP A O 1
ATOM 3887 N N . VAL A 1 469 ? -24.698 27.728 -20.675 1.00 55.69 469 VAL A N 1
ATOM 3888 C CA . VAL A 1 469 ? -25.088 28.400 -19.424 1.00 55.69 469 VAL A CA 1
ATOM 3889 C C . VAL A 1 469 ? -23.998 29.362 -18.944 1.00 55.69 469 VAL A C 1
ATOM 3891 O O . VAL A 1 469 ? -24.313 30.480 -18.532 1.00 55.69 469 VAL A O 1
ATOM 3894 N N . ALA A 1 470 ? -22.722 28.975 -19.009 1.00 54.12 470 ALA A N 1
ATOM 3895 C CA . ALA A 1 470 ? -21.609 29.841 -18.622 1.00 54.12 470 ALA A CA 1
ATOM 3896 C C . ALA A 1 470 ? -21.533 31.102 -19.499 1.00 54.12 470 ALA A C 1
ATOM 3898 O O . ALA A 1 470 ? -21.296 32.201 -18.987 1.00 54.12 470 ALA A O 1
ATOM 3899 N N . ASP A 1 471 ? -21.799 30.971 -20.797 1.00 52.19 471 ASP A N 1
ATOM 3900 C CA . ASP A 1 471 ? -21.850 32.103 -21.722 1.00 52.19 471 ASP A CA 1
ATOM 3901 C C . ASP A 1 471 ? -23.083 32.990 -21.484 1.00 52.19 471 ASP A C 1
ATOM 3903 O O . ASP A 1 471 ? -22.974 34.220 -21.522 1.00 52.19 471 ASP A O 1
ATOM 3907 N N . ILE A 1 472 ? -24.223 32.405 -21.098 1.00 50.16 472 ILE A N 1
ATOM 3908 C CA . ILE A 1 472 ? -25.404 33.146 -20.627 1.00 50.16 472 ILE A CA 1
ATOM 3909 C C . ILE A 1 472 ? -25.091 33.936 -19.343 1.00 50.16 472 ILE A C 1
ATOM 3911 O O . ILE A 1 472 ? -25.467 35.104 -19.239 1.00 50.16 472 ILE A O 1
ATOM 3915 N N . PHE A 1 473 ? -24.357 33.370 -18.381 1.00 47.78 473 PHE A N 1
ATOM 3916 C CA . PHE A 1 473 ? -23.955 34.088 -17.161 1.00 47.78 473 PHE A CA 1
ATOM 3917 C C . PHE A 1 473 ? -22.928 35.192 -17.427 1.00 47.78 473 PHE A C 1
ATOM 3919 O O . PHE A 1 473 ? -23.036 36.276 -16.847 1.00 47.78 473 PHE A O 1
ATOM 3926 N N . LYS A 1 474 ? -21.977 34.976 -18.345 1.00 53.56 474 LYS A N 1
ATOM 3927 C CA . LYS A 1 474 ? -21.073 36.039 -18.818 1.00 53.56 474 LYS A CA 1
ATOM 3928 C C . LYS A 1 474 ? -21.847 37.174 -19.494 1.00 53.56 474 LYS A C 1
ATOM 3930 O O . LYS A 1 474 ? -21.492 38.337 -19.308 1.00 53.56 474 LYS A O 1
ATOM 3935 N N . ALA A 1 475 ? -22.921 36.857 -20.218 1.00 43.91 475 ALA A N 1
ATOM 3936 C CA . ALA A 1 475 ? -23.799 37.847 -20.842 1.00 43.91 475 ALA A CA 1
ATOM 3937 C C . ALA A 1 475 ? -24.711 38.575 -19.830 1.00 43.91 475 ALA A C 1
ATOM 3939 O O . ALA A 1 475 ? -24.984 39.765 -19.995 1.00 43.91 475 ALA A O 1
ATOM 3940 N N . LEU A 1 476 ? -25.143 37.897 -18.760 1.00 39.16 476 LEU A N 1
ATOM 3941 C CA . LEU A 1 476 ? -26.027 38.429 -17.710 1.00 39.16 476 LEU A CA 1
ATOM 3942 C C . LEU A 1 476 ? -25.287 39.115 -16.545 1.00 39.16 476 LEU A C 1
ATOM 3944 O O . LEU A 1 476 ? -25.929 39.707 -15.679 1.00 39.16 476 LEU A O 1
ATOM 3948 N N . GLY A 1 477 ? -23.949 39.093 -16.520 1.00 39.78 477 GLY A N 1
ATOM 3949 C CA . GLY A 1 477 ? -23.080 39.617 -15.452 1.00 39.78 477 GLY A CA 1
ATOM 3950 C C . GLY A 1 477 ? -23.124 41.132 -15.181 1.00 39.78 477 GLY A C 1
ATOM 3951 O O . GLY A 1 477 ? -22.227 41.670 -14.530 1.00 39.78 477 GLY A O 1
ATOM 3952 N N . LYS A 1 478 ? -24.156 41.851 -15.629 1.00 38.50 478 LYS A N 1
ATOM 3953 C CA . LYS A 1 478 ? -24.476 43.200 -15.153 1.00 38.50 478 LYS A CA 1
ATOM 3954 C C . LYS A 1 478 ? -25.894 43.190 -14.582 1.00 38.50 478 LYS A C 1
ATOM 3956 O O . LYS A 1 478 ? -26.854 43.112 -15.333 1.00 38.50 478 LYS A O 1
ATOM 3961 N N . SER A 1 479 ? -25.986 43.375 -13.259 1.00 34.44 479 SER A N 1
ATOM 3962 C CA . SER A 1 479 ? -27.202 43.579 -12.444 1.00 34.44 479 SER A CA 1
ATOM 3963 C C . SER A 1 479 ? -27.936 42.313 -11.946 1.00 34.44 479 SER A C 1
ATOM 3965 O O . SER A 1 479 ? -28.795 41.766 -12.625 1.00 34.44 479 SER A O 1
ATOM 3967 N N . THR A 1 480 ? -27.716 41.904 -10.685 1.00 30.19 480 THR A N 1
ATOM 3968 C CA . THR A 1 480 ? -28.572 42.244 -9.516 1.00 30.19 480 THR A CA 1
ATOM 3969 C C . THR A 1 480 ? -28.191 41.463 -8.242 1.00 30.19 480 THR A C 1
ATOM 3971 O O . THR A 1 480 ? -27.501 40.452 -8.274 1.00 30.19 480 THR A O 1
ATOM 3974 N N . TYR A 1 481 ? -28.603 42.033 -7.105 1.00 33.53 481 TYR A N 1
ATOM 3975 C CA . TYR A 1 481 ? -28.360 41.675 -5.702 1.00 33.53 481 TYR A CA 1
ATOM 3976 C C . TYR A 1 481 ? -28.567 40.192 -5.322 1.00 33.53 481 TYR A C 1
ATOM 3978 O O . TYR A 1 481 ? -29.616 39.620 -5.599 1.00 33.53 481 TYR A O 1
ATOM 3986 N N . ALA A 1 482 ? -27.634 39.634 -4.539 1.00 31.12 482 ALA A N 1
ATOM 3987 C CA . ALA A 1 482 ? -27.790 38.358 -3.830 1.00 31.12 482 ALA A CA 1
ATOM 3988 C C . ALA A 1 482 ? -28.057 38.577 -2.319 1.00 31.12 482 ALA A C 1
ATOM 3990 O O . ALA A 1 482 ? -27.525 39.534 -1.741 1.00 31.12 482 ALA A O 1
ATOM 3991 N N . PRO A 1 483 ? -28.834 37.709 -1.638 1.00 30.78 483 PRO A N 1
ATOM 3992 C CA . PRO A 1 483 ? -29.066 37.809 -0.199 1.00 30.78 483 PRO A CA 1
ATOM 3993 C C . PRO A 1 483 ? -27.787 37.477 0.583 1.00 30.78 483 PRO A C 1
ATOM 3995 O O . PRO A 1 483 ? -27.058 36.546 0.243 1.00 30.78 483 PRO A O 1
ATOM 3998 N N . ARG A 1 484 ? -27.522 38.227 1.660 1.00 32.38 484 ARG A N 1
ATOM 3999 C CA . ARG A 1 484 ? -26.422 37.956 2.600 1.00 32.38 484 ARG A CA 1
ATOM 4000 C C . ARG A 1 484 ? -26.591 36.574 3.246 1.00 32.38 484 ARG A C 1
ATOM 4002 O O . ARG A 1 484 ? -27.556 36.345 3.967 1.00 32.38 484 ARG A O 1
ATOM 4009 N N . ASP A 1 485 ? -25.612 35.702 3.034 1.00 39.66 485 ASP A N 1
ATOM 4010 C CA . ASP A 1 485 ? -25.455 34.420 3.723 1.00 39.66 485 ASP A CA 1
ATOM 4011 C C . ASP A 1 485 ? -24.902 34.649 5.144 1.00 39.66 485 ASP A C 1
ATOM 4013 O O . ASP A 1 485 ? -23.792 35.153 5.323 1.00 39.66 485 ASP A O 1
ATOM 4017 N N . THR A 1 486 ? -25.693 34.317 6.166 1.00 35.25 486 THR A N 1
ATOM 4018 C CA . THR A 1 486 ? -25.382 34.535 7.590 1.00 35.25 486 THR A CA 1
ATOM 4019 C C . THR A 1 486 ? -24.589 33.390 8.232 1.00 35.25 486 THR A C 1
ATOM 4021 O O . THR A 1 486 ? -24.296 33.443 9.430 1.00 35.25 486 THR A O 1
ATOM 4024 N N . THR A 1 487 ? -24.196 32.358 7.478 1.00 44.34 487 THR A N 1
ATOM 4025 C CA . THR A 1 487 ? -23.437 31.217 8.030 1.00 44.34 487 THR A CA 1
ATOM 4026 C C . THR A 1 487 ? -22.015 31.589 8.473 1.00 44.34 487 THR A C 1
ATOM 4028 O O . THR A 1 487 ? -21.494 31.026 9.443 1.00 44.34 487 THR A O 1
ATOM 4031 N N . GLU A 1 488 ? -21.393 32.594 7.849 1.00 44.41 488 GLU A N 1
ATOM 4032 C CA . GLU A 1 488 ? -20.064 33.078 8.248 1.00 44.41 488 GLU A CA 1
ATOM 4033 C C . GLU A 1 488 ? -20.095 33.855 9.583 1.00 44.41 488 GLU A C 1
ATOM 4035 O O . GLU A 1 488 ? -19.163 33.765 10.394 1.00 44.41 488 GLU A O 1
ATOM 4040 N N . ASP A 1 489 ? -21.201 34.552 9.865 1.00 42.53 489 ASP A N 1
ATOM 4041 C CA . ASP A 1 489 ? -21.415 35.294 11.113 1.00 42.53 489 ASP A CA 1
ATOM 4042 C C . ASP A 1 489 ? -21.713 34.365 12.303 1.00 42.53 489 ASP A C 1
ATOM 4044 O O . ASP A 1 489 ? -21.263 34.623 13.429 1.00 42.53 489 ASP A O 1
ATOM 4048 N N . GLU A 1 490 ? -22.378 33.228 12.073 1.00 45.38 490 GLU A N 1
ATOM 4049 C CA . GLU A 1 490 ? -22.561 32.191 13.099 1.00 45.38 490 GLU A CA 1
ATOM 4050 C C . GLU A 1 490 ? -21.247 31.478 13.459 1.00 45.38 490 GLU A C 1
ATOM 4052 O O . GLU A 1 490 ? -20.970 31.224 14.642 1.00 45.38 490 GLU A O 1
ATOM 4057 N N . LEU A 1 491 ? -20.380 31.225 12.473 1.00 45.84 491 LEU A N 1
ATOM 4058 C CA . LEU A 1 491 ? -19.049 30.648 12.698 1.00 45.84 491 LEU A CA 1
ATOM 4059 C C . LEU A 1 491 ? -18.116 31.617 13.447 1.00 45.84 491 LEU A C 1
ATOM 4061 O O . LEU A 1 491 ? -17.355 31.185 14.326 1.00 45.84 491 LEU A O 1
ATOM 4065 N N . LYS A 1 492 ? -18.208 32.929 13.186 1.00 47.88 492 LYS A N 1
ATOM 4066 C CA . LYS A 1 492 ? -17.449 33.961 13.922 1.00 47.88 492 LYS A CA 1
ATOM 4067 C C . LYS A 1 492 ? -17.964 34.158 15.355 1.00 47.88 492 LYS A C 1
ATOM 4069 O O . LYS A 1 492 ? -17.144 34.261 16.275 1.00 47.88 492 LYS A O 1
ATOM 4074 N N . LYS A 1 493 ? -19.282 34.103 15.602 1.00 45.75 493 LYS A N 1
ATOM 4075 C CA . LYS A 1 493 ? -19.857 34.142 16.967 1.00 45.75 493 LYS A CA 1
ATOM 4076 C C . LYS A 1 493 ? -19.455 32.933 17.819 1.00 45.75 493 LYS A C 1
ATOM 4078 O O . LYS A 1 493 ? -19.149 33.102 19.001 1.00 45.75 493 LYS A O 1
ATOM 4083 N N . ARG A 1 494 ? -19.376 31.727 17.241 1.00 50.16 494 ARG A N 1
ATOM 4084 C CA . ARG A 1 494 ? -18.914 30.521 17.964 1.00 50.16 494 ARG A CA 1
ATOM 4085 C C . ARG A 1 494 ? -17.420 30.554 18.307 1.00 50.16 494 ARG A C 1
ATOM 4087 O O . ARG A 1 494 ? -17.036 30.034 19.352 1.00 50.16 494 ARG A O 1
ATOM 4094 N N . ARG A 1 495 ? -16.581 31.205 17.491 1.00 50.22 495 ARG A N 1
ATOM 4095 C CA . ARG A 1 495 ? -15.141 31.374 17.776 1.00 50.22 495 ARG A CA 1
ATOM 4096 C C . ARG A 1 495 ? -14.843 32.441 18.837 1.00 50.22 495 ARG A C 1
ATOM 4098 O O . ARG A 1 495 ? -13.883 32.273 19.581 1.00 50.22 495 ARG A O 1
ATOM 4105 N N . LYS A 1 496 ? -15.674 33.483 18.971 1.00 47.09 496 LYS A N 1
ATOM 4106 C CA . LYS A 1 496 ? -15.534 34.501 20.037 1.00 47.09 496 LYS A CA 1
ATOM 4107 C C . LYS A 1 496 ? -16.023 34.048 21.421 1.00 47.09 496 LYS A C 1
ATOM 4109 O O . LYS A 1 496 ? -15.605 34.633 22.404 1.00 47.09 496 LYS A O 1
ATOM 4114 N N . LYS A 1 497 ? -16.849 32.998 21.519 1.00 46.12 497 LYS A N 1
ATOM 4115 C CA . LYS A 1 497 ? -17.283 32.403 22.805 1.00 46.12 497 LYS A CA 1
ATOM 4116 C C . LYS A 1 497 ? -16.312 31.359 23.388 1.00 46.12 497 LYS A C 1
ATOM 4118 O O . LYS A 1 497 ? -16.609 30.767 24.418 1.00 46.12 497 LYS A O 1
ATOM 4123 N N . ARG A 1 498 ? -15.181 31.096 22.724 1.00 48.19 498 ARG A N 1
ATOM 4124 C CA . ARG A 1 498 ? -14.158 30.115 23.143 1.00 48.19 498 ARG A CA 1
ATOM 4125 C C . ARG A 1 498 ? -12.756 30.721 23.317 1.00 48.19 498 ARG A C 1
ATOM 4127 O O . ARG A 1 498 ? -11.779 29.977 23.323 1.00 48.19 498 ARG A O 1
ATOM 4134 N N . LYS A 1 499 ? -12.659 32.044 23.442 1.00 39.31 499 LYS A N 1
ATOM 4135 C CA . LYS A 1 499 ? -11.442 32.743 23.859 1.00 39.31 499 LYS A CA 1
ATOM 4136 C C . LYS A 1 499 ? -11.700 33.477 25.156 1.00 39.31 499 LYS A C 1
ATOM 4138 O O . LYS A 1 499 ? -12.790 34.084 25.237 1.00 39.31 499 LYS A O 1
#

pLDDT: mean 84.01, std 16.7, range [29.91, 98.38]

Organism: Capnocytophaga sputigena (NCBI:txid1019)

Secondary structure (DSSP, 8-state):
-EEEE-S---TT-HHHHHHHHHHHTTSEEEEEEES--TTSSTTS-HHHHHHHHHHTT--SS-S--EEEEEEE-STTSS-HHHHHHHHHHHHHHTT-TTS-EEEEEE-SSSS-EEEEEEESB-TTT-PBP--TTHHHHHHHHHHHHHHHHH---HHHHHHHHHTSB-SSHHHHHHHHHHTT-EEEE-SS-TTEEEEEETTEEEEEEEGGG--PPPPPTT-HHHHHHHHHHHHHTTTS--EEEEEEE-TTTTTSS---S-TTSPPPPEEEEEEHHHHHHHHHH-EEEEEE--TTSPP-EEEEEETTTTEEEEGGGT--GGGT-EEEEEEEEHHHHHHHTTSB--SHHHHHHHHHHHHHTT----GGGS---------TT-HHHHHHHHHHHHHHHH--TT-SEEEEE-TTS-EEEEETTTTEEEEHHHHS-HHHHHHHHHHHHHHHHHHHHHTTS-S------HHHHHHHHHHHHHHH-S--PPPP-THHHHHHHHHHTT-

Sequence (499 aa):
MIAKILSSASRDFHGVKYNDKKVHNEKGELMLMKNFPSFINESSSQEEVRNYFKAISESERTRKPQFHAVISTKYQEHSKEQLTEIADNFMQEMGYGQQPYLVVFHKDTENNHVHIVSTRVDKNTGKKINDSFERLKSQQALAKAMEKVLGTNYQATIEKLLQYRFSNLQQLEMLLTRNGFKVVQSENNPNQLNILHNGVVQKTLFSDKLHYQEKQKGDKRIKQIKAFIDKYKDLYSNKVFKVIDDRVQQGLYERNILPQEPIPPQIEYVSELQEKLRQIFGIDIVFHFKDDKQPFGYTLIDNKNQQVYKGSEIAKMKDIFDFTENSIDKREFERLKDYNLRSDKEKQILIQYLLKEGVGLKDFMLFENKRFKSKENNPDFQQLKEDVRQHIENAKDDDFVILEQDDNGAYYAIHQRYHQIHKLSFLLGKEEYQSFIIGTSIHNASEMRSSTDLKHSSSGKISEVLNDVADIFKALGKSTYAPRDTTEDELKKRRKKRK

Nearest PDB structures (foldseek):
  2ns6-assembly1_A  TM=6.417E-01  e=9.527E-03  Pseudomonas aeruginosa
  6dz8-assembly2_B  TM=1.971E-01  e=2.653E-01  Staphylococcus aureus subsp. aureus COL
  5txi-assembly2_B  TM=1.988E-01  e=3.911E-01  Staphylococcus aureus
  5ty7-assembly1_A  TM=1.901E-01  e=4.618E-01  Staphylococcus aureus subsp. aureus COL
  4n0g-assembly2_D  TM=2.961E-01  e=7.808E+00  Arabidopsis thaliana

Foldseek 3Di:
DDKDWDPPQALQQCVLVVLVVCVVVVFKDFDDWDQDDPVDDPPDDSVVVRVVQNVLQDDPPDHGFKTKMKDWDQFPPDDPNLQVQLVLQLCVLLVNNNWTKIWMWGDLDLITMIMIITTQADSPPRDGNDCVVVVQSSVVSSQVSCCVRVVDQVLVVLVLLLPFAAADPVLSQVSLVVVQWHWDADPVDNQWIFIDHPNHGRDIDGNVPRDHDDDDPPPPVLVVLLVLLVVCCVVAPLEKEKAWECCVVVCVDPDPDDPDDRDGTDIFIDFQSQVCCCVPQVKHKGFDDDDPDDGPFIWIQRPVRSYIDTRVSNHDSVVRHDYDHHYDYNVCLVQQQPAQAADPQQLVQVQVVVVVVVRHDDSRSHYHHNPDDPDPPDPVLVVVLVLVLCCLQPNDPSGQWDWDADPVRFIWIQGSSNNYIDGNPVSDDPVRVVLSVVLVVVVVVVVVVVVVDPDDDDPDRSNVSSVVSVVVCVVVVPDDDDDDDCPVVVVVVVVVVPD

Solvent-accessible surface area (backbone atoms only — not comparable to full-atom values): 28524 Å² total; per-residue (Å²): 114,49,78,47,75,54,86,82,40,31,68,73,36,52,61,58,59,55,50,49,56,31,34,76,67,74,33,28,43,86,74,46,78,43,69,57,59,91,92,54,52,96,86,50,52,72,64,58,57,38,49,50,57,38,63,49,38,67,47,95,85,52,81,52,29,31,38,38,34,36,44,33,38,63,33,73,81,54,52,70,65,58,52,48,53,31,51,52,42,24,31,44,62,62,71,46,56,78,39,43,37,39,35,32,34,36,61,83,52,54,35,31,30,33,41,36,39,35,56,39,28,38,71,90,77,55,43,72,56,89,61,80,63,46,70,60,47,46,46,49,14,44,52,53,16,39,25,72,73,70,64,54,53,68,56,63,51,51,54,58,60,69,68,36,43,28,69,49,67,69,55,49,47,49,54,38,42,78,70,63,29,47,77,44,69,37,92,90,37,81,51,33,34,36,34,22,46,89,87,38,78,66,48,79,48,47,63,88,74,59,84,63,44,79,87,72,84,83,54,66,61,46,59,51,53,38,52,50,48,67,60,40,43,81,75,34,46,31,46,28,30,38,34,39,39,46,51,64,71,74,54,78,46,84,79,92,64,80,94,79,72,88,68,76,62,50,76,45,74,48,35,36,32,46,53,50,38,27,74,76,63,34,32,40,68,46,71,38,61,58,91,95,48,75,67,82,48,38,38,33,38,33,63,75,77,37,36,55,43,62,28,76,77,56,46,60,63,79,83,61,42,46,81,52,93,51,71,43,51,40,67,59,50,61,60,52,62,65,24,43,28,81,46,72,66,50,47,50,52,50,47,53,54,35,42,75,76,70,45,85,73,58,74,65,79,60,50,79,30,81,82,72,78,93,46,88,87,37,67,70,57,48,48,50,42,47,53,49,50,45,41,61,57,60,66,55,102,83,62,55,66,44,80,45,66,47,99,85,67,52,49,30,38,40,30,62,50,79,30,38,60,42,51,37,70,76,66,33,54,75,67,57,37,51,45,49,55,51,24,53,53,53,48,54,54,49,52,63,55,48,74,74,50,97,81,74,92,81,85,78,60,60,32,63,50,32,52,57,50,48,52,50,48,67,71,51,72,72,85,81,91,78,83,86,77,62,67,64,58,54,56,51,55,59,56,62,76,75,110